Protein AF-0000000080746562 (afdb_homodimer)

Organism: Fusarium oxysporum (strain Fo5176) (NCBI:txid660025)

InterPro domains:
  IPR000210 BTB/POZ domain [PF00651] (2-78)
  IPR000210 BTB/POZ domain [PS50097] (8-74)
  IPR000210 BTB/POZ domain [SM00225] (8-92)
  IPR011333 SKP1/BTB/POZ domain superfamily [G3DSA:3.30.710.10] (1-204)
  IPR011333 SKP1/BTB/POZ domain superfamily [SSF54695] (2-77)

Sequence (510 aa):
FLETGEFSDLIIVCGNDRYRVHRLILGGRSNFFKVACNGNFKESDGEINLPDDDPAAVRKMIGYLYNIDYNPTTKQMPDYEDDVEAELSDTEYDAETRYRMRLFGAEFIERRRIKQLKELEWGGWQVGEPPLSPQLSLHAKVYALGEKYRIEGLKKAAKGKFESEIQSGNVGIDDFAEAAEEVYTSTVSEDRGLRDVVVKMIEQDILLLDHVVVREVMRATDFALDVLLYMSQEMRSRARFKDSPETVSLGVWGSFLETGEFSDLIIVCGNDRYRVHRLILGGRSNFFKVACNGNFKESDGEINLPDDDPAAVRKMIGYLYNIDYNPTTKQMPDYEDDVEAELSDTEYDAETRYRMRLFGAEFIERRRIKQLKELEWGGWQVGEPPLSPQLSLHAKVYALGEKYRIEGLKKAAKGKFESEIQSGNVGIDDFAEAAEEVYTSTVSEDRGLRDVVVKMIEQDILLLDHVVVREVMRATDFALDVLLYMSQEMRSRARFKDSPETVSLGVWGS

Nearest PDB structures (foldseek):
  3htm-assembly2_D  TM=6.700E-01  e=3.638E-04  Homo sapiens
  2vkp-assembly1_B-2  TM=7.379E-01  e=5.244E-03  Homo sapiens
  6y17-assembly1_B  TM=8.811E-01  e=2.511E-02  Homo sapiens
  6c3l-assembly2_B  TM=8.701E-01  e=2.369E-02  Homo sapiens
  3htm-assembly2_D  TM=6.700E-01  e=1.182E-04  Homo sapiens

pLDDT: mean 77.16, std 20.1, range [24.97, 98.69]

Solvent-accessible surface area (backbone atoms only — not comparable to full-atom values): 27007 Å² total; per-residue (Å²): 115,89,56,37,34,84,71,36,67,29,32,42,34,23,45,32,41,31,35,38,34,44,55,70,50,44,30,73,62,16,63,49,45,31,48,52,52,58,64,36,59,73,76,60,92,42,65,48,77,38,78,89,43,51,42,71,29,49,50,50,50,52,38,36,60,70,73,34,58,82,73,49,76,55,63,15,64,25,74,40,62,44,79,41,76,63,42,65,43,91,55,72,49,55,71,68,56,42,52,55,38,38,74,29,50,42,45,63,64,85,49,19,38,39,56,39,36,34,40,31,38,47,42,63,44,43,39,58,80,72,73,90,60,86,52,50,42,48,24,40,48,29,23,30,47,12,60,74,41,55,20,65,67,50,24,52,49,23,47,51,51,32,54,52,49,63,68,64,68,78,59,48,70,68,51,46,31,51,20,51,42,43,44,67,68,57,45,62,90,82,60,52,78,59,51,51,55,55,38,49,45,40,70,77,39,51,61,53,71,74,36,65,66,42,46,50,40,28,62,74,39,60,54,25,44,53,35,36,52,62,74,40,43,65,60,35,53,52,53,51,48,66,69,34,64,70,54,58,53,56,64,62,61,76,102,117,89,56,37,35,86,72,37,67,28,30,40,33,24,44,34,40,30,36,39,34,42,54,69,49,43,29,74,62,15,64,50,44,30,48,54,53,57,64,37,58,72,75,67,91,42,65,47,78,39,78,89,41,50,45,71,30,50,50,51,50,54,39,36,59,70,73,34,60,83,72,47,71,54,62,15,63,24,74,42,60,44,81,42,76,65,40,65,42,92,55,71,50,54,72,67,55,42,52,56,38,38,75,32,52,43,46,62,64,83,49,19,36,39,56,37,36,34,42,31,38,50,44,56,50,40,43,52,80,69,74,88,60,87,53,49,41,50,25,40,47,29,23,28,47,13,60,74,41,57,20,64,67,50,25,50,49,23,48,52,52,34,53,52,48,62,67,65,68,76,60,49,69,67,53,48,30,52,21,50,43,44,46,66,68,57,45,62,89,83,60,52,78,61,50,51,53,56,39,50,47,40,69,76,40,52,60,54,70,74,36,66,65,40,44,52,40,27,61,75,39,60,55,24,46,53,36,38,53,63,72,40,44,66,61,35,52,52,53,52,49,67,70,34,65,71,55,58,51,56,64,60,62,76,104

Secondary structure (DSSP, 8-state):
-TTSGGG--EEEEETTEEEEE-HHHHHHH-HHHHHHHHHTTTSS-SEEE-TTS-HHHHHHHHHHHTT--SS-SS-------EE---PEEEEE--HHHHHHHHHTT--EETTEEE---EEEESSS-------SS--HHHHHHHHHHHHHTT-HHHHHHHHHHHHHHHHTT---HHHHHHHHHHHHHHS-TT--HHHHHHHHHHHHTGGGGG-HHHHHHHHHSTHHHHHHHHHTHHHHHHHHHHHSHHHHHHHHHT-/-TTSGGG--EEEEETTEEEEE-HHHHHHH-HHHHHHHHHTTTSS-SEEE-TTS-HHHHHHHHHHHTT--SS-SS-------EE---PEEEEE--HHHHHHHHHTT--EETTEEE---EEEESSS-------SS--HHHHHHHHHHHHHTT-HHHHHHHHHHHHHHHHTT---HHHHHHHHHHHHHHS-TT--TTHHHHHHHHHHTGGGGG-HHHHHHHHHSTHHHHHHHHHTHHHHHHHHHHHSHHHHHHHHHT-

Radius of gyration: 31.61 Å; Cα contacts (8 Å, |Δi|>4): 784; chains: 2; bounding box: 80×92×68 Å

Foldseek 3Di:
DQQWLPPFQAWEDFAQEIERHHLVLPVVQFVLSVCVVVVCVPDDDRYHYDHQAAPLLVVLVRCVSVVQQSPNQFFAQPQPFPQDPFDWDPDFDDPVRVVSSVVRVWDDDHRTTRDYGGYRTSHGRGNDHPPPADCLQSLLRNLLVCVVRVRVVSVVSSLVVNLVRLVVVPADLLNLLNNQLSNFPRDDPPDCSVLVSSLVSCVVPVCSCVDPSNVVSVVVGVSVVVNVCVVCVVVVVVVVVVPDVVVVVVVVPVD/DQQWLPPFQAWEDEAQEIERHHLVLPLVQFVLSVCVCVVCVVDDDRYHYDHQAAPLLVVLVRCVSVVQQSCNQFFAQPQPFPQDPFDWDPDFDDPVRVVSSVVRVWDDDHRTTRDYGGYRTSHGRGNDHPPPADCLQSLLRNLLVCVVRVRVVSVVSSLVVNLVRLVVVPADLLNLLNNQLSNFPRDDPPDCSVLVSSLVSCVVPVCSCVDPSNVVSVVVGVSVVVNVCVVCVVVVVVVVVVPDVVVVVVVVPVD

Structure (mmCIF, N/CA/C/O backbone):
data_AF-0000000080746562-model_v1
#
loop_
_entity.id
_entity.type
_entity.pdbx_description
1 polymer 'BTB domain-containing protein'
#
loop_
_atom_site.group_PDB
_atom_site.id
_atom_site.type_symbol
_atom_site.label_atom_id
_atom_site.label_alt_id
_atom_site.label_comp_id
_atom_site.label_asym_id
_atom_site.label_entity_id
_atom_site.label_seq_id
_atom_site.pdbx_PDB_ins_code
_atom_site.Cartn_x
_atom_site.Cartn_y
_atom_site.Cartn_z
_atom_site.occupancy
_atom_site.B_iso_or_equiv
_atom_site.auth_seq_id
_atom_site.auth_comp_id
_atom_site.auth_asym_id
_atom_site.auth_atom_id
_atom_site.pdbx_PDB_model_num
ATOM 1 N N . PHE A 1 1 ? -7.219 46.594 17.5 1 38.41 1 PHE A N 1
ATOM 2 C CA . PHE A 1 1 ? -8.5 46.656 16.812 1 38.41 1 PHE A CA 1
ATOM 3 C C . PHE A 1 1 ? -8.828 45.344 16.125 1 38.41 1 PHE A C 1
ATOM 5 O O . PHE A 1 1 ? -9.953 44.844 16.25 1 38.41 1 PHE A O 1
ATOM 12 N N . LEU A 1 2 ? -7.906 44.812 15.391 1 47.94 2 LEU A N 1
ATOM 13 C CA . LEU A 1 2 ? -8.078 43.625 14.539 1 47.94 2 LEU A CA 1
ATOM 14 C C . LEU A 1 2 ? -8.117 42.344 15.367 1 47.94 2 LEU A C 1
ATOM 16 O O . LEU A 1 2 ? -8.406 41.281 14.844 1 47.94 2 LEU A O 1
ATOM 20 N N . GLU A 1 3 ? -7.82 42.719 16.594 1 48.66 3 GLU A N 1
ATOM 21 C CA . GLU A 1 3 ? -7.68 41.531 17.438 1 48.66 3 GLU A CA 1
ATOM 22 C C . GLU A 1 3 ? -9.008 41.156 18.078 1 48.66 3 GLU A C 1
ATOM 24 O O . GLU A 1 3 ? -9.125 40.094 18.719 1 48.66 3 GLU A O 1
ATOM 29 N N . THR A 1 4 ? -9.953 42.125 18 1 48.34 4 THR A N 1
ATOM 30 C CA . THR A 1 4 ? -11.266 41.875 18.578 1 48.34 4 THR A CA 1
ATOM 31 C C . THR A 1 4 ? -12.281 41.531 17.5 1 48.34 4 THR A C 1
ATOM 33 O O . THR A 1 4 ? -12.117 41.938 16.344 1 48.34 4 THR A O 1
ATOM 36 N N . GLY A 1 5 ? -13.18 40.469 17.719 1 53.12 5 GLY A N 1
ATOM 37 C CA . GLY A 1 5 ? -14.273 40.062 16.844 1 53.12 5 GLY A CA 1
ATOM 38 C C . GLY A 1 5 ? -15.234 41.219 16.562 1 53.12 5 GLY A C 1
ATOM 39 O O . GLY A 1 5 ? -16.188 41.062 15.781 1 53.12 5 GLY A O 1
ATOM 40 N N . GLU A 1 6 ? -15.102 42.344 17.172 1 51.59 6 GLU A N 1
ATOM 41 C CA . GLU A 1 6 ? -16.078 43.438 17.109 1 51.59 6 GLU A CA 1
ATOM 42 C C . GLU A 1 6 ? -16.281 43.906 15.664 1 51.59 6 GLU A C 1
ATOM 44 O O . GLU A 1 6 ? -17.406 44.281 15.289 1 51.59 6 GLU A O 1
ATOM 49 N N . PHE A 1 7 ? -15.289 43.781 14.922 1 56.47 7 PHE A N 1
ATOM 50 C CA . PHE A 1 7 ? -15.445 44.219 13.539 1 56.47 7 PHE A CA 1
ATOM 51 C C . PHE A 1 7 ? -15.273 43.031 12.578 1 56.47 7 PHE A C 1
ATOM 53 O O . PHE A 1 7 ? -14.844 43.219 11.438 1 56.47 7 PHE A O 1
ATOM 60 N N . SER A 1 8 ? -15.711 41.875 13.141 1 64.69 8 SER A N 1
ATOM 61 C CA . SER A 1 8 ? -15.641 40.688 12.305 1 64.69 8 SER A CA 1
ATOM 62 C C . SER A 1 8 ? -16.672 40.75 11.18 1 64.69 8 SER A C 1
ATOM 64 O O . SER A 1 8 ? -17.75 41.312 11.344 1 64.69 8 SER A O 1
ATOM 66 N N . ASP A 1 9 ? -16.328 40.406 9.992 1 76.06 9 ASP A N 1
ATOM 67 C CA . ASP A 1 9 ? -17.203 40.438 8.828 1 76.06 9 ASP A CA 1
ATOM 68 C C . ASP A 1 9 ? -17.312 39.062 8.164 1 76.06 9 ASP A C 1
ATOM 70 O O . ASP A 1 9 ? -17.922 38.938 7.105 1 76.06 9 ASP A O 1
ATOM 74 N N . LEU A 1 10 ? -16.703 38.125 8.852 1 80.75 10 LEU A N 1
ATOM 75 C CA . LEU A 1 10 ? -16.719 36.781 8.281 1 80.75 10 LEU A CA 1
ATOM 76 C C . LEU A 1 10 ? -16.781 35.75 9.375 1 80.75 10 LEU A C 1
ATOM 78 O O . LEU A 1 10 ? -16.203 35.906 10.453 1 80.75 10 LEU A O 1
ATOM 82 N N . ILE A 1 11 ? -17.5 34.656 9.125 1 82.12 11 ILE A N 1
ATOM 83 C CA . ILE A 1 11 ? -17.578 33.562 10.062 1 82.12 11 ILE A CA 1
ATOM 84 C C . ILE A 1 11 ? -17.016 32.281 9.414 1 82.12 11 ILE A C 1
ATOM 86 O O . ILE A 1 11 ? -17.391 31.938 8.289 1 82.12 11 ILE A O 1
ATOM 90 N N . ILE A 1 12 ? -16.094 31.672 10.055 1 85.19 12 ILE A N 1
ATOM 91 C CA . ILE A 1 12 ? -15.617 30.359 9.641 1 85.19 12 ILE A CA 1
ATOM 92 C C . ILE A 1 12 ? -16.25 29.266 10.5 1 85.19 12 ILE A C 1
ATOM 94 O O . ILE A 1 12 ? -16.25 29.375 11.734 1 85.19 12 ILE A O 1
ATOM 98 N N . VAL A 1 13 ? -16.812 28.312 9.805 1 83.44 13 VAL A N 1
ATOM 99 C CA . VAL A 1 13 ? -17.469 27.219 10.523 1 83.44 13 VAL A CA 1
ATOM 100 C C . VAL A 1 13 ? -16.719 25.906 10.258 1 83.44 13 VAL A C 1
ATOM 102 O O . VAL A 1 13 ? -16.406 25.578 9.109 1 83.44 13 VAL A O 1
ATOM 105 N N . CYS A 1 14 ? -16.375 25.25 11.297 1 84.56 14 CYS A N 1
ATOM 106 C CA . CYS A 1 14 ? -15.797 23.922 11.211 1 84.56 14 CYS A CA 1
ATOM 107 C C . CYS A 1 14 ? -16.328 23.031 12.328 1 84.56 14 CYS A C 1
ATOM 109 O O . CYS A 1 14 ? -16.062 23.281 13.508 1 84.56 14 CYS A O 1
ATOM 111 N N . GLY A 1 15 ? -16.984 22.016 11.93 1 78.12 15 GLY A N 1
ATOM 112 C CA . GLY A 1 15 ? -17.656 21.234 12.953 1 78.12 15 GLY A CA 1
ATOM 113 C C . GLY A 1 15 ? -18.656 22.047 13.766 1 78.12 15 GLY A C 1
ATOM 114 O O . GLY A 1 15 ? -19.531 22.703 13.211 1 78.12 15 GLY A O 1
ATOM 115 N N . ASN A 1 16 ? -18.391 22.031 15.047 1 73.69 16 ASN A N 1
ATOM 116 C CA . ASN A 1 16 ? -19.281 22.766 15.945 1 73.69 16 ASN A CA 1
ATOM 117 C C . ASN A 1 16 ? -18.688 24.125 16.344 1 73.69 16 ASN A C 1
ATOM 119 O O . ASN A 1 16 ? -19.234 24.828 17.188 1 73.69 16 ASN A O 1
ATOM 123 N N . ASP A 1 17 ? -17.609 24.422 15.672 1 77.06 17 ASP A N 1
ATOM 124 C CA . ASP A 1 17 ? -16.922 25.656 16.016 1 77.06 17 ASP A CA 1
ATOM 125 C C . ASP A 1 17 ? -17.219 26.75 15.008 1 77.06 17 ASP A C 1
ATOM 127 O O . ASP A 1 17 ? -17.234 26.516 13.797 1 77.06 17 ASP A O 1
ATOM 131 N N . ARG A 1 18 ? -17.516 27.891 15.539 1 79.81 18 ARG A N 1
ATOM 132 C CA . ARG A 1 18 ? -17.734 29.094 14.727 1 79.81 18 ARG A CA 1
ATOM 133 C C . ARG A 1 18 ? -16.766 30.203 15.117 1 79.81 18 ARG A C 1
ATOM 135 O O . ARG A 1 18 ? -16.672 30.578 16.297 1 79.81 18 ARG A O 1
ATOM 142 N N . TYR A 1 19 ? -16.062 30.703 14.141 1 81.06 19 TYR A N 1
ATOM 143 C CA . TYR A 1 19 ? -15.07 31.734 14.383 1 81.06 19 TYR A CA 1
ATOM 144 C C . TYR A 1 19 ? -15.445 33.031 13.68 1 81.06 19 TYR A C 1
ATOM 146 O O . TYR A 1 19 ? -15.594 33.062 12.453 1 81.06 19 TYR A O 1
ATOM 154 N N . ARG A 1 20 ? -15.617 34.062 14.508 1 78.56 20 ARG A N 1
ATOM 155 C CA . ARG A 1 20 ? -15.742 35.406 13.922 1 78.56 20 ARG A CA 1
ATOM 156 C C . ARG A 1 20 ? -14.375 35.969 13.555 1 78.56 20 ARG A C 1
ATOM 158 O O . ARG A 1 20 ? -13.539 36.188 14.422 1 78.56 20 ARG A O 1
ATOM 165 N N . VAL A 1 21 ? -14.211 36.125 12.211 1 81.5 21 VAL A N 1
ATOM 166 C CA . VAL A 1 21 ? -12.883 36.531 11.75 1 81.5 21 VAL A CA 1
ATOM 167 C C . VAL A 1 21 ? -13 37.75 10.828 1 81.5 21 VAL A C 1
ATOM 169 O O . VAL A 1 21 ? -14.109 38.125 10.445 1 81.5 21 VAL A O 1
ATOM 172 N N . HIS A 1 22 ? -11.867 38.344 10.641 1 78.06 22 HIS A N 1
ATOM 173 C CA . HIS A 1 22 ? -11.82 39.5 9.75 1 78.06 22 HIS A CA 1
ATOM 174 C C . HIS A 1 22 ? -11.312 39.125 8.367 1 78.06 22 HIS A C 1
ATOM 176 O O . HIS A 1 22 ? -10.219 38.562 8.234 1 78.06 22 HIS A O 1
ATOM 182 N N . ARG A 1 23 ? -12.031 39.438 7.352 1 79.25 23 ARG A N 1
ATOM 183 C CA . ARG A 1 23 ? -11.68 39.156 5.965 1 79.25 23 ARG A CA 1
ATOM 184 C C . ARG A 1 23 ? -10.312 39.75 5.617 1 79.25 23 ARG A C 1
ATOM 186 O O . ARG A 1 23 ? -9.523 39.094 4.906 1 79.25 23 ARG A O 1
ATOM 193 N N . LEU A 1 24 ? -10.125 40.906 6.113 1 75.69 24 LEU A N 1
ATOM 194 C CA . LEU A 1 24 ? -8.891 41.625 5.785 1 75.69 24 LEU A CA 1
ATOM 195 C C . LEU A 1 24 ? -7.672 40.844 6.301 1 75.69 24 LEU A C 1
ATOM 197 O O . LEU A 1 24 ? -6.641 40.781 5.629 1 75.69 24 LEU A O 1
ATOM 201 N N . ILE A 1 25 ? -7.82 40.25 7.449 1 78.5 25 ILE A N 1
ATOM 202 C CA . ILE A 1 25 ? -6.715 39.531 8.055 1 78.5 25 ILE A CA 1
ATOM 203 C C . ILE A 1 25 ? -6.5 38.188 7.312 1 78.5 25 ILE A C 1
ATOM 205 O O . ILE A 1 25 ? -5.375 37.875 6.945 1 78.5 25 ILE A O 1
ATOM 209 N N . LEU A 1 26 ? -7.52 37.5 7.02 1 81.12 26 LEU A N 1
ATOM 210 C CA . LEU A 1 26 ? -7.43 36.188 6.359 1 81.12 26 LEU A CA 1
ATOM 211 C C . LEU A 1 26 ? -6.949 36.344 4.922 1 81.12 26 LEU A C 1
ATOM 213 O O . LEU A 1 26 ? -6.051 35.625 4.48 1 81.12 26 LEU A O 1
ATOM 217 N N . GLY A 1 27 ? -7.555 37.312 4.223 1 80.38 27 GLY A N 1
ATOM 218 C CA . GLY A 1 27 ? -7.223 37.531 2.826 1 80.38 27 GLY A CA 1
ATOM 219 C C . GLY A 1 27 ? -5.812 38.062 2.621 1 80.38 27 GLY A C 1
ATOM 220 O O . GLY A 1 27 ? -5.207 37.812 1.571 1 80.38 27 GLY A O 1
ATOM 221 N N . GLY A 1 28 ? -5.336 38.781 3.604 1 79.5 28 GLY A N 1
ATOM 222 C CA . GLY A 1 28 ? -3.986 39.312 3.527 1 79.5 28 GLY A CA 1
ATOM 223 C C . GLY A 1 28 ? -2.916 38.25 3.709 1 79.5 28 GLY A C 1
ATOM 224 O O . GLY A 1 28 ? -1.776 38.406 3.275 1 79.5 28 GLY A O 1
ATOM 225 N N . ARG A 1 29 ? -3.328 37.062 4.328 1 82.62 29 ARG A N 1
ATOM 226 C CA . ARG A 1 29 ? -2.318 36.094 4.695 1 82.62 29 ARG A CA 1
ATOM 227 C C . ARG A 1 29 ? -2.561 34.75 3.98 1 82.62 29 ARG A C 1
ATOM 229 O O . ARG A 1 29 ? -1.785 33.812 4.137 1 82.62 29 ARG A O 1
ATOM 236 N N . SER A 1 30 ? -3.572 34.656 3.184 1 84.69 30 SER A N 1
ATOM 237 C CA . SER A 1 30 ? -3.898 33.469 2.418 1 84.69 30 SER A CA 1
ATOM 238 C C . SER A 1 30 ? -4.605 33.812 1.114 1 84.69 30 SER A C 1
ATOM 240 O O . SER A 1 30 ? -5.652 34.469 1.126 1 84.69 30 SER A O 1
ATOM 242 N N . ASN A 1 31 ? -4.039 33.406 0.041 1 79.31 31 ASN A N 1
ATOM 243 C CA . ASN A 1 31 ? -4.664 33.656 -1.255 1 79.31 31 ASN A CA 1
ATOM 244 C C . ASN A 1 31 ? -6.016 32.969 -1.367 1 79.31 31 ASN A C 1
ATOM 246 O O . ASN A 1 31 ? -6.934 33.469 -2.01 1 79.31 31 ASN A O 1
ATOM 250 N N . PHE A 1 32 ? -6.066 31.859 -0.801 1 82 32 PHE A N 1
ATOM 251 C CA . PHE A 1 32 ? -7.34 31.156 -0.788 1 82 32 PHE A CA 1
ATOM 252 C C . PHE A 1 32 ? -8.43 32 -0.142 1 82 32 PHE A C 1
ATOM 254 O O . PHE A 1 32 ? -9.5 32.188 -0.722 1 82 32 PHE A O 1
ATOM 261 N N . PHE A 1 33 ? -8.148 32.5 0.983 1 82 33 PHE A N 1
ATOM 262 C CA . PHE A 1 33 ? -9.148 33.281 1.707 1 82 33 PHE A CA 1
ATOM 263 C C . PHE A 1 33 ? -9.375 34.625 1.043 1 82 33 PHE A C 1
ATOM 265 O O . PHE A 1 33 ? -10.477 35.188 1.092 1 82 33 PHE A O 1
ATOM 272 N N . LYS A 1 34 ? -8.352 35.031 0.414 1 80.12 34 LYS A N 1
A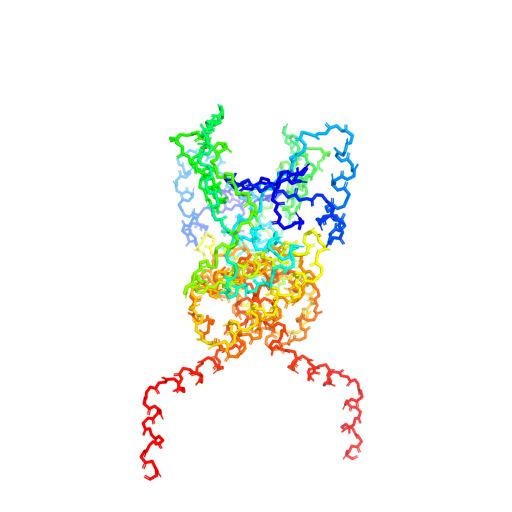TOM 273 C CA . LYS A 1 34 ? -8.508 36.25 -0.368 1 80.12 34 LYS A CA 1
ATOM 274 C C . LYS A 1 34 ? -9.555 36.062 -1.462 1 80.12 34 LYS A C 1
ATOM 276 O O . LYS A 1 34 ? -10.461 36.906 -1.604 1 80.12 34 LYS A O 1
ATOM 281 N N . VAL A 1 35 ? -9.453 35 -2.166 1 79.44 35 VAL A N 1
ATOM 282 C CA . VAL A 1 35 ? -10.359 34.719 -3.271 1 79.44 35 VAL A CA 1
ATOM 283 C C . VAL A 1 35 ? -11.75 34.375 -2.73 1 79.44 35 VAL A C 1
ATOM 285 O O . VAL A 1 35 ? -12.758 34.844 -3.26 1 79.44 35 VAL A O 1
ATOM 288 N N . ALA A 1 36 ? -11.711 33.594 -1.676 1 77.19 36 ALA A N 1
ATOM 289 C CA . ALA A 1 36 ? -12.977 33.188 -1.083 1 77.19 36 ALA A CA 1
ATOM 290 C C . ALA A 1 36 ? -13.766 34.375 -0.572 1 77.19 36 ALA A C 1
ATOM 292 O O . ALA A 1 36 ? -14.992 34.406 -0.689 1 77.19 36 ALA A O 1
ATOM 293 N N . CYS A 1 37 ? -13.094 35.344 -0.086 1 73.25 37 CYS A N 1
ATOM 294 C CA . CYS A 1 37 ? -13.727 36.531 0.491 1 73.25 37 CYS A CA 1
ATOM 295 C C . CYS A 1 37 ? -14.141 37.531 -0.597 1 73.25 37 CYS A C 1
ATOM 297 O O . CYS A 1 37 ? -15.125 38.25 -0.449 1 73.25 37 CYS A O 1
ATOM 299 N N . ASN A 1 38 ? -13.328 37.531 -1.636 1 70.25 38 ASN A N 1
ATOM 300 C CA . ASN A 1 38 ? -13.664 38.406 -2.736 1 70.25 38 ASN A CA 1
ATOM 301 C C . ASN A 1 38 ? -14.789 37.844 -3.592 1 70.25 38 ASN A C 1
ATOM 303 O O . ASN A 1 38 ? -15.609 38.594 -4.117 1 70.25 38 ASN A O 1
ATOM 307 N N . GLY A 1 39 ? -14.703 36.562 -3.971 1 61.09 39 GLY A N 1
ATOM 308 C CA . GLY A 1 39 ? -15.766 35.938 -4.754 1 61.09 39 GLY A CA 1
ATOM 309 C C . GLY A 1 39 ? -17.078 35.844 -4.012 1 61.09 39 GLY A C 1
ATOM 310 O O . GLY A 1 39 ? -18.156 35.875 -4.625 1 61.09 39 GLY A O 1
ATOM 311 N N . ASN A 1 40 ? -16.984 35.438 -2.848 1 51.81 40 ASN A N 1
ATOM 312 C CA . ASN A 1 40 ? -18.203 35.344 -2.043 1 51.81 40 ASN A CA 1
ATOM 313 C C . ASN A 1 40 ? -18.766 36.719 -1.683 1 51.81 40 ASN A C 1
ATOM 315 O O . ASN A 1 40 ? -19.766 36.812 -0.988 1 51.81 40 ASN A O 1
ATOM 319 N N . PHE A 1 41 ? -18 37.781 -1.874 1 49.72 41 PHE A N 1
ATOM 320 C CA . PHE A 1 41 ? -18.625 39.062 -1.607 1 49.72 41 PHE A CA 1
ATOM 321 C C . PHE A 1 41 ? -19.953 39.188 -2.355 1 49.72 41 PHE A C 1
ATOM 323 O O . PHE A 1 41 ? -20.781 40.062 -2.031 1 49.72 41 PHE A O 1
ATOM 330 N N . LYS A 1 42 ? -19.953 38.719 -3.568 1 45.41 42 LYS A N 1
ATOM 331 C CA . LYS A 1 42 ? -21.234 39 -4.203 1 45.41 42 LYS A CA 1
ATOM 332 C C . LYS A 1 42 ? -22.391 38.375 -3.428 1 45.41 42 LYS A C 1
ATOM 334 O O . LYS A 1 42 ? -23.453 38.969 -3.297 1 45.41 42 LYS A O 1
ATOM 339 N N . GLU A 1 43 ? -22.531 37.094 -3.469 1 42.88 43 GLU A N 1
ATOM 340 C CA . GLU A 1 43 ? -23.766 36.531 -2.936 1 42.88 43 GLU A CA 1
ATOM 341 C C . GLU A 1 43 ? -23.641 36.25 -1.438 1 42.88 43 GLU A C 1
ATOM 343 O O . GLU A 1 43 ? -24.641 36.281 -0.716 1 42.88 43 GLU A O 1
ATOM 348 N N . SER A 1 44 ? -22.797 35.25 -0.95 1 46.91 44 SER A N 1
ATOM 349 C CA . SER A 1 44 ? -23.156 34.406 0.175 1 46.91 44 SER A CA 1
ATOM 350 C C . SER A 1 44 ? -22.828 35.062 1.506 1 46.91 44 SER A C 1
ATOM 352 O O . SER A 1 44 ? -22.062 36.031 1.551 1 46.91 44 SER A O 1
ATOM 354 N N . ASP A 1 45 ? -23.609 34.625 2.729 1 58.34 45 ASP A N 1
ATOM 355 C CA . ASP A 1 45 ? -24.078 34.906 4.09 1 58.34 45 ASP A CA 1
ATOM 356 C C . ASP A 1 45 ? -22.891 35.125 5.031 1 58.34 45 ASP A C 1
ATOM 358 O O . ASP A 1 45 ? -23.078 35.281 6.242 1 58.34 45 ASP A O 1
ATOM 362 N N . GLY A 1 46 ? -21.625 35.5 4.465 1 74.44 46 GLY A N 1
ATOM 363 C CA . GLY A 1 46 ? -20.562 35.812 5.398 1 74.44 46 GLY A CA 1
ATOM 364 C C . GLY A 1 46 ? -20.031 34.625 6.168 1 74.44 46 GLY A C 1
ATOM 365 O O . GLY A 1 46 ? -19.625 34.75 7.324 1 74.44 46 GLY A O 1
ATOM 366 N N . GLU A 1 47 ? -20.281 33.469 5.578 1 80.25 47 GLU A N 1
ATOM 367 C CA . GLU A 1 47 ? -19.859 32.25 6.297 1 80.25 47 GLU A CA 1
ATOM 368 C C . GLU A 1 47 ? -19.031 31.344 5.398 1 80.25 47 GLU A C 1
ATOM 370 O O . GLU A 1 47 ? -19.391 31.109 4.242 1 80.25 47 GLU A O 1
ATOM 375 N N . ILE A 1 48 ? -17.875 30.922 5.801 1 83.62 48 ILE A N 1
ATOM 376 C CA . ILE A 1 48 ? -17.062 29.906 5.148 1 83.62 48 ILE A CA 1
ATOM 377 C C . ILE A 1 48 ? -17.156 28.594 5.938 1 83.62 48 ILE A C 1
ATOM 379 O O . ILE A 1 48 ? -16.812 28.562 7.125 1 83.62 48 ILE A O 1
ATOM 383 N N . ASN A 1 49 ? -17.641 27.578 5.262 1 83.5 49 ASN A N 1
ATOM 384 C CA . ASN A 1 49 ? -17.734 26.266 5.879 1 83.5 49 ASN A CA 1
ATOM 385 C C . ASN A 1 49 ? -16.562 25.359 5.484 1 83.5 49 ASN A C 1
ATOM 387 O O . ASN A 1 49 ? -16.25 25.234 4.301 1 83.5 49 ASN A O 1
ATOM 391 N N . LEU A 1 50 ? -15.898 24.797 6.508 1 87.25 50 LEU A N 1
ATOM 392 C CA . LEU A 1 50 ? -14.805 23.859 6.312 1 87.25 50 LEU A CA 1
ATOM 393 C C . LEU A 1 50 ? -15.156 22.484 6.891 1 87.25 50 LEU A C 1
ATOM 395 O O . LEU A 1 50 ? -14.508 22.016 7.824 1 87.25 50 LEU A O 1
ATOM 399 N N . PRO A 1 51 ? -16.047 21.797 6.25 1 84.88 51 PRO A N 1
ATOM 400 C CA . PRO A 1 51 ? -16.625 20.578 6.844 1 84.88 51 PRO A CA 1
ATOM 401 C C . PRO A 1 51 ? -15.633 19.422 6.875 1 84.88 51 PRO A C 1
ATOM 403 O O . PRO A 1 51 ? -15.734 18.531 7.727 1 84.88 51 PRO A O 1
ATOM 406 N N . ASP A 1 52 ? -14.617 19.406 6.055 1 86.69 52 ASP A N 1
ATOM 407 C CA . ASP A 1 52 ? -13.727 18.25 5.934 1 86.69 52 ASP A CA 1
ATOM 408 C C . ASP A 1 52 ? -12.445 18.453 6.742 1 86.69 52 ASP A C 1
ATOM 410 O O . ASP A 1 52 ? -11.586 17.578 6.785 1 86.69 52 ASP A O 1
ATOM 414 N N . ASP A 1 53 ? -12.391 19.641 7.352 1 89.88 53 ASP A N 1
ATOM 415 C CA . ASP A 1 53 ? -11.156 19.953 8.062 1 89.88 53 ASP A CA 1
ATOM 416 C C . ASP A 1 53 ? -11.289 19.656 9.555 1 89.88 53 ASP A C 1
ATOM 418 O O . ASP A 1 53 ? -12.398 19.609 10.086 1 89.88 53 ASP A O 1
ATOM 422 N N . ASP A 1 54 ? -10.148 19.344 10.164 1 88.69 54 ASP A N 1
ATOM 423 C CA . ASP A 1 54 ? -10.102 19.094 11.602 1 88.69 54 ASP A CA 1
ATOM 424 C C . ASP A 1 54 ? -10.266 20.375 12.398 1 88.69 54 ASP A C 1
ATOM 426 O O . ASP A 1 54 ? -9.523 21.344 12.188 1 88.69 54 ASP A O 1
ATOM 430 N N . PRO A 1 55 ? -11.203 20.406 13.328 1 85.81 55 PRO A N 1
ATOM 431 C CA . PRO A 1 55 ? -11.492 21.641 14.047 1 85.81 55 PRO A CA 1
ATOM 432 C C . PRO A 1 55 ? -10.297 22.156 14.836 1 85.81 55 PRO A C 1
ATOM 434 O O . PRO A 1 55 ? -10.047 23.375 14.875 1 85.81 55 PRO A O 1
ATOM 437 N N . ALA A 1 56 ? -9.555 21.219 15.508 1 85.81 56 ALA A N 1
ATOM 438 C CA . ALA A 1 56 ? -8.383 21.641 16.281 1 85.81 56 ALA A CA 1
ATOM 439 C C . ALA A 1 56 ? -7.316 22.234 15.367 1 85.81 56 ALA A C 1
ATOM 441 O O . ALA A 1 56 ? -6.676 23.234 15.719 1 85.81 56 ALA A O 1
ATOM 442 N N . ALA A 1 57 ? -7.156 21.688 14.211 1 91.75 57 ALA A N 1
ATOM 443 C CA . ALA A 1 57 ? -6.191 22.203 13.242 1 91.75 57 ALA A CA 1
ATOM 444 C C . ALA A 1 57 ? -6.621 23.562 12.711 1 91.75 57 ALA A C 1
ATOM 446 O O . ALA A 1 57 ? -5.797 24.469 12.562 1 91.75 57 ALA A O 1
ATOM 447 N N . VAL A 1 58 ? -7.895 23.719 12.477 1 89.88 58 VAL A N 1
ATOM 448 C CA . VAL A 1 58 ? -8.43 24.984 11.961 1 89.88 58 VAL A CA 1
ATOM 449 C C . VAL A 1 58 ? -8.234 26.094 13.008 1 89.88 58 VAL A C 1
ATOM 451 O O . VAL A 1 58 ? -7.883 27.219 12.664 1 89.88 58 VAL A O 1
ATOM 454 N N . ARG A 1 59 ? -8.445 25.672 14.203 1 85.25 59 ARG A N 1
ATOM 455 C CA . ARG A 1 59 ? -8.227 26.625 15.281 1 85.25 59 ARG A CA 1
ATOM 456 C C . ARG A 1 59 ? -6.785 27.125 15.289 1 85.25 59 ARG A C 1
ATOM 458 O O . ARG A 1 59 ? -6.539 28.312 15.43 1 85.25 59 ARG A O 1
ATOM 465 N N . LYS A 1 60 ? -5.867 26.219 15.133 1 87.25 60 LYS A N 1
ATOM 466 C CA . LYS A 1 60 ? -4.453 26.594 15.086 1 87.25 60 LYS A CA 1
ATOM 467 C C . LYS A 1 60 ? -4.152 27.453 13.867 1 87.25 60 LYS A C 1
ATOM 469 O O . LYS A 1 60 ? -3.352 28.391 13.945 1 87.25 60 LYS A O 1
ATOM 474 N N . MET A 1 61 ? -4.766 27.156 12.766 1 90.88 61 MET A N 1
ATOM 475 C CA . MET A 1 61 ? -4.578 27.922 11.539 1 90.88 61 MET A CA 1
ATOM 476 C C . MET A 1 61 ? -5.07 29.359 11.727 1 90.88 61 MET A C 1
ATOM 478 O O . MET A 1 61 ? -4.359 30.312 11.391 1 90.88 61 MET A O 1
ATOM 482 N N . ILE A 1 62 ? -6.242 29.516 12.281 1 85.56 62 ILE A N 1
ATOM 483 C CA . ILE A 1 62 ? -6.809 30.844 12.5 1 85.56 62 ILE A CA 1
ATOM 484 C C . ILE A 1 62 ? -5.926 31.625 13.469 1 85.56 62 ILE A C 1
ATOM 486 O O . ILE A 1 62 ? -5.641 32.812 13.242 1 85.56 62 ILE A O 1
ATOM 490 N N . GLY A 1 63 ? -5.512 30.938 14.508 1 83.44 63 GLY A N 1
ATOM 491 C CA . GLY A 1 63 ? -4.582 31.562 15.43 1 83.44 63 GLY A CA 1
ATOM 492 C C . GLY A 1 63 ? -3.322 32.062 14.758 1 83.44 63 GLY A C 1
ATOM 493 O O . GLY A 1 63 ? -2.861 33.188 15.039 1 83.44 63 GLY A O 1
ATOM 494 N N . TYR A 1 64 ? -2.785 31.344 13.906 1 85.75 64 TYR A N 1
ATOM 495 C CA . TYR A 1 64 ? -1.586 31.719 13.172 1 85.75 64 TYR A CA 1
ATOM 496 C C . TYR A 1 64 ? -1.85 32.938 12.305 1 85.75 64 TYR A C 1
ATOM 498 O O . TYR A 1 64 ? -1.02 33.844 12.227 1 85.75 64 TYR A O 1
ATOM 506 N N . LEU A 1 65 ? -2.949 32.969 11.617 1 84.31 65 LEU A N 1
ATOM 507 C CA . LEU A 1 65 ? -3.285 34.062 10.711 1 84.31 65 LEU A CA 1
ATOM 508 C C . LEU A 1 65 ? -3.465 35.375 11.469 1 84.31 65 LEU A C 1
ATOM 510 O O . LEU A 1 65 ? -3.23 36.438 10.922 1 84.31 65 LEU A O 1
ATOM 514 N N . TYR A 1 66 ? -3.83 35.219 12.641 1 76.81 66 TYR A N 1
ATOM 515 C CA . TYR A 1 66 ? -3.99 36.406 13.469 1 76.81 66 TYR A CA 1
ATOM 516 C C . TYR A 1 66 ? -2.705 36.719 14.227 1 76.81 66 TYR A C 1
ATOM 518 O O . TYR A 1 66 ? -2.713 37.5 15.18 1 76.81 66 TYR A O 1
ATOM 526 N N . ASN A 1 67 ? -1.488 36.219 13.664 1 67.38 67 ASN A N 1
ATOM 527 C CA . ASN A 1 67 ? -0.153 36.469 14.203 1 67.38 67 ASN A CA 1
ATOM 528 C C . ASN A 1 67 ? -0.012 35.938 15.617 1 67.38 67 ASN A C 1
ATOM 530 O O . ASN A 1 67 ? 0.641 36.531 16.469 1 67.38 67 ASN A O 1
ATOM 534 N N . ILE A 1 68 ? -0.813 34.875 15.859 1 54.69 68 ILE A N 1
ATOM 535 C CA . ILE A 1 68 ? -0.556 34.156 17.094 1 54.69 68 ILE A CA 1
ATOM 536 C C . ILE A 1 68 ? 0.489 33.062 16.844 1 54.69 68 ILE A C 1
ATOM 538 O O . ILE A 1 68 ? 0.474 32.406 15.805 1 54.69 68 ILE A O 1
ATOM 542 N N . ASP A 1 69 ? 1.594 33.125 17.547 1 53.16 69 ASP A N 1
ATOM 543 C CA . ASP A 1 69 ? 2.656 32.156 17.453 1 53.16 69 ASP A CA 1
ATOM 544 C C . ASP A 1 69 ? 2.08 30.734 17.312 1 53.16 69 ASP A C 1
ATOM 546 O O . ASP A 1 69 ? 1.001 30.453 17.844 1 53.16 69 ASP A O 1
ATOM 550 N N . TYR A 1 70 ? 2.434 29.984 16.25 1 54.22 70 TYR A N 1
ATOM 551 C CA . TYR A 1 70 ? 2.035 28.609 16.031 1 54.22 70 TYR A CA 1
ATOM 552 C C . TYR A 1 70 ? 1.932 27.859 17.359 1 54.22 70 TYR A C 1
ATOM 554 O O . TYR A 1 70 ? 1.112 26.938 17.5 1 54.22 70 TYR A O 1
ATOM 562 N N . ASN A 1 71 ? 2.928 27.984 18.266 1 43.03 71 ASN A N 1
ATOM 563 C CA . ASN A 1 71 ? 2.908 27.422 19.625 1 43.03 71 ASN A CA 1
ATOM 564 C C . ASN A 1 71 ? 2.547 28.484 20.656 1 43.03 71 ASN A C 1
ATOM 566 O O . ASN A 1 71 ? 3.42 28.984 21.375 1 43.03 71 ASN A O 1
ATOM 570 N N . PRO A 1 72 ? 1.392 28.906 20.594 1 42.81 72 PRO A N 1
ATOM 571 C CA . PRO A 1 72 ? 1.175 30 21.531 1 42.81 72 PRO A CA 1
ATOM 572 C C . PRO A 1 72 ? 1.29 29.547 22.984 1 42.81 72 PRO A C 1
ATOM 574 O O . PRO A 1 72 ? 0.697 28.547 23.375 1 42.81 72 PRO A O 1
ATOM 577 N N . THR A 1 73 ? 2.541 29.562 23.578 1 39.12 73 THR A N 1
ATOM 578 C CA . THR A 1 73 ? 2.682 29.234 25 1 39.12 73 THR A CA 1
ATOM 579 C C . THR A 1 73 ? 1.578 29.891 25.828 1 39.12 73 THR A C 1
ATOM 581 O O . THR A 1 73 ? 1.257 29.438 26.922 1 39.12 73 THR A O 1
ATOM 584 N N . THR A 1 74 ? 1.309 31.109 25.578 1 35.34 74 THR A N 1
ATOM 585 C CA . THR A 1 74 ? 0.555 31.906 26.531 1 35.34 74 THR A CA 1
ATOM 586 C C . THR A 1 74 ? -0.824 32.25 25.984 1 35.34 74 THR A C 1
ATOM 588 O O . THR A 1 74 ? -1.777 32.438 26.75 1 35.34 74 THR A O 1
ATOM 591 N N . LYS A 1 75 ? -0.883 32.562 24.719 1 40.47 75 LYS A N 1
ATOM 592 C CA . LYS A 1 75 ? -2.078 33.312 24.375 1 40.47 75 LYS A CA 1
ATOM 593 C C . LYS A 1 75 ? -3.203 32.406 23.906 1 40.47 75 LYS A C 1
ATOM 595 O O . LYS A 1 75 ? -2.996 31.562 23.031 1 40.47 75 LYS A O 1
ATOM 600 N N . GLN A 1 76 ? -4.023 31.859 24.859 1 40.84 76 GLN A N 1
ATOM 601 C CA . GLN A 1 76 ? -5.168 31.016 24.5 1 40.84 76 GLN A CA 1
ATOM 602 C C . GLN A 1 76 ? -6.285 31.859 23.891 1 40.84 76 GLN A C 1
ATOM 604 O O . GLN A 1 76 ? -6.406 33.062 24.172 1 40.84 76 GLN A O 1
ATOM 609 N N . MET A 1 77 ? -6.98 31.453 22.891 1 42.88 77 MET A N 1
ATOM 610 C CA . MET A 1 77 ? -8.242 31.984 22.375 1 42.88 77 MET A CA 1
ATOM 611 C C . MET A 1 77 ? -9.297 32.062 23.469 1 42.88 77 MET A C 1
ATOM 613 O O . MET A 1 77 ? -9.531 31.078 24.188 1 42.88 77 MET A O 1
ATOM 617 N N . PRO A 1 78 ? -9.594 33.25 24.016 1 38.03 78 PRO A N 1
ATOM 618 C CA . PRO A 1 78 ? -10.719 33.125 24.953 1 38.03 78 PRO A CA 1
ATOM 619 C C . PRO A 1 78 ? -11.859 32.281 24.406 1 38.03 78 PRO A C 1
ATOM 621 O O . PRO A 1 78 ? -12.172 32.344 23.219 1 38.03 78 PRO A O 1
ATOM 624 N N . ASP A 1 79 ? -12.055 31.094 24.859 1 42.25 79 ASP A N 1
ATOM 625 C CA . ASP A 1 79 ? -13.266 30.312 24.656 1 42.25 79 ASP A CA 1
ATOM 626 C C . ASP A 1 79 ? -14.516 31.156 24.875 1 42.25 79 ASP A C 1
ATOM 628 O O . ASP A 1 79 ? -14.938 31.359 26.016 1 42.25 79 ASP A O 1
ATOM 632 N N . TYR A 1 80 ? -14.625 32.375 24.328 1 40.59 80 TYR A N 1
ATOM 633 C CA . TYR A 1 80 ? -16 32.812 24.562 1 40.59 80 TYR A CA 1
ATOM 634 C C . TYR A 1 80 ? -17 31.781 24.016 1 40.59 80 TYR A C 1
ATOM 636 O O . TYR A 1 80 ? -17.062 31.562 22.812 1 40.59 80 TYR A O 1
ATOM 644 N N . GLU A 1 81 ? -17.125 30.656 24.625 1 43.62 81 GLU A N 1
ATOM 645 C CA . GLU A 1 81 ? -18.203 29.703 24.391 1 43.62 81 GLU A CA 1
ATOM 646 C C . GLU A 1 81 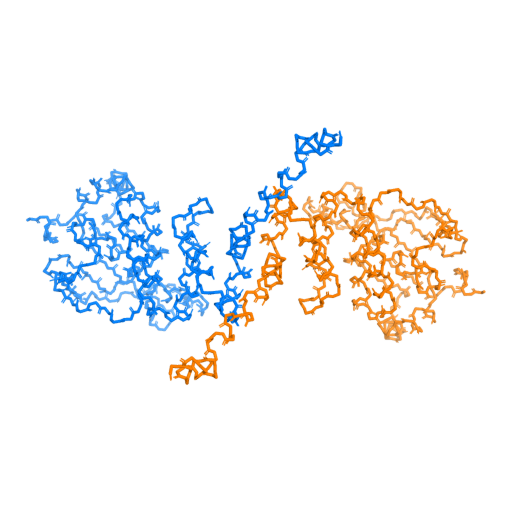? -19.562 30.375 24.453 1 43.62 81 GLU A C 1
ATOM 648 O O . GLU A 1 81 ? -20.047 30.688 25.547 1 43.62 81 GLU A O 1
ATOM 653 N N . ASP A 1 82 ? -19.859 31.344 23.625 1 44.59 82 ASP A N 1
ATOM 654 C CA . ASP A 1 82 ? -21.281 31.625 23.672 1 44.59 82 ASP A CA 1
ATOM 655 C C . ASP A 1 82 ? -22.109 30.391 23.281 1 44.59 82 ASP A C 1
ATOM 657 O O . ASP A 1 82 ? -21.844 29.781 22.234 1 44.59 82 ASP A O 1
ATOM 661 N N . ASP A 1 83 ? -22.625 29.75 24.234 1 44.09 83 ASP A N 1
ATOM 662 C CA . ASP A 1 83 ? -23.625 28.688 24.047 1 44.09 83 ASP A CA 1
ATOM 663 C C . ASP A 1 83 ? -24.609 29.062 22.938 1 44.09 83 ASP A C 1
ATOM 665 O O . ASP A 1 83 ? -25.328 30.047 23.031 1 44.09 83 ASP A O 1
ATOM 669 N N . VAL A 1 84 ? -24.234 29.047 21.766 1 50.97 84 VAL A N 1
ATOM 670 C CA . VAL A 1 84 ? -25.266 29.203 20.75 1 50.97 84 VAL A CA 1
ATOM 671 C C . VAL A 1 84 ? -26.234 28.047 20.812 1 50.97 84 VAL A C 1
ATOM 673 O O . VAL A 1 84 ? -25.859 26.906 21.125 1 50.97 84 VAL A O 1
ATOM 676 N N . GLU A 1 85 ? -27.453 28.297 20.891 1 51.44 85 GLU A N 1
ATOM 677 C CA . GLU A 1 85 ? -28.531 27.328 20.844 1 51.44 85 GLU A CA 1
ATOM 678 C C . GLU A 1 85 ? -28.312 26.297 19.734 1 51.44 85 GLU A C 1
ATOM 680 O O . GLU A 1 85 ? -28.062 26.672 18.578 1 51.44 85 GLU A O 1
ATOM 685 N N . ALA A 1 86 ? -28.016 25.047 20.031 1 56.66 86 ALA A N 1
ATOM 686 C CA . ALA A 1 86 ? -27.828 23.906 19.156 1 56.66 86 ALA A CA 1
ATOM 687 C C . ALA A 1 86 ? -29.047 23.672 18.281 1 56.66 86 ALA A C 1
ATOM 689 O O . ALA A 1 86 ? -30.188 23.688 18.766 1 56.66 86 ALA A O 1
ATOM 690 N N . GLU A 1 87 ? -28.938 23.969 16.969 1 63.28 87 GLU A N 1
ATOM 691 C CA . GLU A 1 87 ? -29.953 23.484 16.047 1 63.28 87 GLU A CA 1
ATOM 692 C C . GLU A 1 87 ? -29.609 22.094 15.516 1 63.28 87 GLU A C 1
ATOM 694 O O . GLU A 1 87 ? -28.438 21.812 15.25 1 63.28 87 GLU A O 1
ATOM 699 N N . LEU A 1 88 ? -30.609 21.172 15.656 1 64.06 88 LEU A N 1
ATOM 700 C CA . LEU A 1 88 ? -30.406 19.828 15.156 1 64.06 88 LEU A CA 1
ATOM 701 C C . LEU A 1 88 ? -30.672 19.75 13.656 1 64.06 88 LEU A C 1
ATOM 703 O O . LEU A 1 88 ? -31.547 20.453 13.141 1 64.06 88 LEU A O 1
ATOM 707 N N . SER A 1 89 ? -29.766 19.094 12.953 1 68.38 89 SER A N 1
ATOM 708 C CA . SER A 1 89 ? -29.969 18.859 11.523 1 68.38 89 SER A CA 1
ATOM 709 C C . SER A 1 89 ? -31.281 18.109 11.266 1 68.38 89 SER A C 1
ATOM 711 O O . SER A 1 89 ? -31.734 17.344 12.109 1 68.38 89 SER A O 1
ATOM 713 N N . ASP A 1 90 ? -31.844 18.469 10.133 1 72.56 90 ASP A N 1
ATOM 714 C CA . ASP A 1 90 ? -33.031 17.719 9.75 1 72.56 90 ASP A CA 1
ATOM 715 C C . ASP A 1 90 ? -32.688 16.344 9.211 1 72.56 90 ASP A C 1
ATOM 717 O O . ASP A 1 90 ? -33.562 15.508 8.992 1 72.56 90 ASP A O 1
ATOM 721 N N . THR A 1 91 ? -31.422 16.156 8.953 1 73.06 91 THR A N 1
ATOM 722 C CA . THR A 1 91 ? -30.984 14.891 8.383 1 73.06 91 THR A CA 1
ATOM 723 C C . THR A 1 91 ? -30.484 13.953 9.477 1 73.06 91 THR A C 1
ATOM 725 O O . THR A 1 91 ? -29.656 14.344 10.312 1 73.06 91 THR A O 1
ATOM 728 N N . GLU A 1 92 ? -30.953 12.727 9.43 1 77.38 92 GLU A N 1
ATOM 729 C CA . GLU A 1 92 ? -30.438 11.672 10.289 1 77.38 92 GLU A CA 1
ATOM 730 C C . GLU A 1 92 ? -29.25 10.969 9.633 1 77.38 92 GLU A C 1
ATOM 732 O O . GLU A 1 92 ? -29.219 10.773 8.414 1 77.38 92 GLU A O 1
ATOM 737 N N . TYR A 1 93 ? -28.266 10.789 10.391 1 76.94 93 TYR A N 1
ATOM 738 C CA . TYR A 1 93 ? -27.047 10.172 9.883 1 76.94 93 TYR A CA 1
ATOM 739 C C . TYR A 1 93 ? -26.891 8.75 10.406 1 76.94 93 TYR A C 1
ATOM 741 O O . TYR A 1 93 ? -27.234 8.461 11.555 1 76.94 93 TYR A O 1
ATOM 749 N N . ASP A 1 94 ? -26.531 7.875 9.438 1 75.38 94 ASP A N 1
ATOM 750 C CA . ASP A 1 94 ? -26.266 6.516 9.898 1 75.38 94 ASP A CA 1
ATOM 751 C C . ASP A 1 94 ? -24.984 6.457 10.727 1 75.38 94 ASP A C 1
ATOM 753 O O . ASP A 1 94 ? -24.266 7.457 10.852 1 75.38 94 ASP A O 1
ATOM 757 N N . ALA A 1 95 ? -24.797 5.316 11.43 1 74.19 95 ALA A N 1
ATOM 758 C CA . ALA A 1 95 ? -23.719 5.133 12.406 1 74.19 95 ALA A CA 1
ATOM 759 C C . ALA A 1 95 ? -22.359 5.414 11.773 1 74.19 95 ALA A C 1
ATOM 761 O O . ALA A 1 95 ? -21.5 6.035 12.398 1 74.19 95 ALA A O 1
ATOM 762 N N . GLU A 1 96 ? -22.156 4.973 10.609 1 67.12 96 GLU A N 1
ATOM 763 C CA . GLU A 1 96 ? -20.891 5.148 9.922 1 67.12 96 GLU A CA 1
ATOM 764 C C . GLU A 1 96 ? -20.609 6.621 9.633 1 67.12 96 GLU A C 1
ATOM 766 O O . GLU A 1 96 ? -19.5 7.109 9.875 1 67.12 96 GLU A O 1
ATOM 771 N N . THR A 1 97 ? -21.625 7.211 9.195 1 67.38 97 THR A N 1
ATOM 772 C CA . THR A 1 97 ? -21.5 8.625 8.875 1 67.38 97 THR A CA 1
ATOM 773 C C . THR A 1 97 ? -21.297 9.461 10.141 1 67.38 97 THR A C 1
ATOM 775 O O . THR A 1 97 ? -20.484 10.383 10.156 1 67.38 97 THR A O 1
ATOM 778 N N . ARG A 1 98 ? -21.984 9.078 11.18 1 68.94 98 ARG A N 1
ATOM 779 C CA . ARG A 1 98 ? -21.844 9.758 12.461 1 68.94 98 ARG A CA 1
ATOM 780 C C . ARG A 1 98 ? -20.422 9.617 12.992 1 68.94 98 ARG A C 1
ATOM 782 O O . ARG A 1 98 ? -19.828 10.594 13.461 1 68.94 98 ARG A O 1
ATOM 789 N N . TYR A 1 99 ? -19.938 8.383 12.883 1 61.78 99 TYR A N 1
ATOM 790 C CA . TYR A 1 99 ? -18.594 8.109 13.391 1 61.78 99 TYR A CA 1
ATOM 791 C C . TYR A 1 99 ? -17.562 8.969 12.664 1 61.78 99 TYR A C 1
ATOM 793 O O . TYR A 1 99 ? -16.734 9.609 13.305 1 61.78 99 TYR A O 1
ATOM 801 N N . ARG A 1 100 ? -17.797 9.023 11.445 1 57.66 100 ARG A N 1
ATOM 802 C CA . ARG A 1 100 ? -16.875 9.812 10.625 1 57.66 100 ARG A CA 1
ATOM 803 C C . ARG A 1 100 ? -16.969 11.297 10.961 1 57.66 100 ARG A C 1
ATOM 805 O O . ARG A 1 100 ? -15.945 11.969 11.102 1 57.66 100 ARG A O 1
ATOM 812 N N . MET A 1 101 ? -18.25 11.672 11.188 1 62.19 101 MET A N 1
ATOM 813 C CA . MET A 1 101 ? -18.469 13.086 11.445 1 62.19 101 MET A CA 1
ATOM 814 C C . MET A 1 101 ? -17.984 13.469 12.844 1 62.19 101 MET A C 1
ATOM 816 O O . MET A 1 101 ? -17.469 14.57 13.047 1 62.19 101 MET A O 1
ATOM 820 N N . ARG A 1 102 ? -18.109 12.43 13.727 1 61.66 102 ARG A N 1
ATOM 821 C CA . ARG A 1 102 ? -17.625 12.656 15.086 1 61.66 102 ARG A CA 1
ATOM 822 C C . ARG A 1 102 ? -16.109 12.828 15.109 1 61.66 102 ARG A C 1
ATOM 824 O O . ARG A 1 102 ? -15.586 13.625 15.883 1 61.66 102 ARG A O 1
ATOM 831 N N . LEU A 1 103 ? -15.586 12.125 14.219 1 53.12 103 LEU A N 1
ATOM 832 C CA . LEU A 1 103 ? -14.133 12.219 14.117 1 53.12 103 LEU A CA 1
ATOM 833 C C . LEU A 1 103 ? -13.703 13.641 13.781 1 53.12 103 LEU A C 1
ATOM 835 O O . LEU A 1 103 ? -12.602 14.062 14.141 1 53.12 103 LEU A O 1
ATOM 839 N N . PHE A 1 104 ? -14.789 14.234 13.25 1 51.62 104 PHE A N 1
ATOM 840 C CA . PHE A 1 104 ? -14.492 15.602 12.836 1 51.62 104 PHE A CA 1
ATOM 841 C C . PHE A 1 104 ? -15.164 16.609 13.758 1 51.62 104 PHE A C 1
ATOM 843 O O . PHE A 1 104 ? -15.414 17.75 13.367 1 51.62 104 PHE A O 1
ATOM 850 N N . GLY A 1 105 ? -15.594 16.141 14.812 1 52.56 105 GLY A N 1
ATOM 851 C CA . GLY A 1 105 ? -16.031 17.031 15.867 1 52.56 105 GLY A CA 1
ATOM 852 C C . GLY A 1 105 ? -17.531 17.297 15.844 1 52.56 105 GLY A C 1
ATOM 853 O O . GLY A 1 105 ? -18.031 18.156 16.562 1 52.56 105 GLY A O 1
ATOM 854 N N . ALA A 1 106 ? -18.156 16.609 14.953 1 60.94 106 ALA A N 1
ATOM 855 C CA . ALA A 1 106 ? -19.594 16.812 14.945 1 60.94 106 ALA A CA 1
ATOM 856 C C . ALA A 1 106 ? -20.234 16.203 16.188 1 60.94 106 ALA A C 1
ATOM 858 O O . ALA A 1 106 ? -19.812 15.148 16.672 1 60.94 106 ALA A O 1
ATOM 859 N N . GLU A 1 107 ? -21.062 16.984 16.812 1 67.19 107 GLU A N 1
ATOM 860 C CA . GLU A 1 107 ? -21.859 16.516 17.953 1 67.19 107 GLU A CA 1
ATOM 861 C C . GLU A 1 107 ? -23.281 16.141 17.531 1 67.19 107 GLU A C 1
ATOM 863 O O . GLU A 1 107 ? -23.844 16.766 16.625 1 67.19 107 GLU A O 1
ATOM 868 N N . PHE A 1 108 ? -23.625 15 18.078 1 67.56 108 PHE A N 1
ATOM 869 C CA . PHE A 1 108 ? -24.922 14.461 17.719 1 67.56 108 PHE A CA 1
ATOM 870 C C . PHE A 1 108 ? -25.812 14.32 18.938 1 67.56 108 PHE A C 1
ATOM 872 O O . PHE A 1 108 ? -25.312 14.047 20.047 1 67.56 108 PHE A O 1
ATOM 879 N N . ILE A 1 109 ? -27.094 14.812 18.812 1 72.19 109 ILE A N 1
ATOM 880 C CA . ILE A 1 109 ? -28.156 14.375 19.719 1 72.19 109 ILE A CA 1
ATOM 881 C C . ILE A 1 109 ? -29.016 13.312 19.016 1 72.19 109 ILE A C 1
ATOM 883 O O . ILE A 1 109 ? -29.719 13.617 18.047 1 72.19 109 ILE A O 1
ATOM 887 N N . GLU A 1 110 ? -28.812 12.172 19.453 1 73.94 110 GLU A N 1
ATOM 888 C CA . GLU A 1 110 ? -29.422 11.016 18.797 1 73.94 110 GLU A CA 1
ATOM 889 C C . GLU A 1 110 ? -28.906 10.852 17.375 1 73.94 110 GLU A C 1
ATOM 891 O O . GLU A 1 110 ? -27.703 10.727 17.156 1 73.94 110 GLU A O 1
ATOM 896 N N . ARG A 1 111 ? -29.688 10.883 16.312 1 71.94 111 ARG A N 1
ATOM 897 C CA . ARG A 1 111 ? -29.281 10.656 14.938 1 71.94 111 ARG A CA 1
ATOM 898 C C . ARG A 1 111 ? -29.156 11.977 14.18 1 71.94 111 ARG A C 1
ATOM 900 O O . ARG A 1 111 ? -28.938 11.984 12.969 1 71.94 111 ARG A O 1
ATOM 907 N N . ARG A 1 112 ? -29.297 13.094 14.969 1 76.75 112 ARG A N 1
ATOM 908 C CA . ARG A 1 112 ? -29.266 14.406 14.336 1 76.75 112 ARG A CA 1
ATOM 909 C C . ARG A 1 112 ? -28.016 15.188 14.758 1 76.75 112 ARG A C 1
ATOM 911 O O . ARG A 1 112 ? -27.641 15.172 15.93 1 76.75 112 ARG A O 1
ATOM 918 N N . ARG A 1 113 ? -27.438 15.797 13.805 1 69.56 113 ARG A N 1
ATOM 919 C CA . ARG A 1 113 ? -26.203 16.547 14.031 1 69.56 113 ARG A CA 1
ATOM 920 C C . ARG A 1 113 ? -26.5 17.906 14.664 1 69.56 113 ARG A C 1
ATOM 922 O O . ARG A 1 113 ? -27.453 18.578 14.266 1 69.56 113 ARG A O 1
ATOM 929 N N . ILE A 1 114 ? -25.828 18.297 15.719 1 64.94 114 ILE A N 1
ATOM 930 C CA . ILE A 1 114 ? -25.891 19.625 16.297 1 64.94 114 ILE A CA 1
ATOM 931 C C . ILE A 1 114 ? -25.25 20.641 15.352 1 64.94 114 ILE A C 1
ATOM 933 O O . ILE A 1 114 ? -24.047 20.531 15.039 1 64.94 114 ILE A O 1
ATOM 937 N N . LYS A 1 115 ? -26.016 21.453 14.703 1 61.59 115 LYS A N 1
ATOM 938 C CA . LYS A 1 115 ? -25.547 22.422 13.711 1 61.59 115 LYS A CA 1
ATOM 939 C C . LYS A 1 115 ? -24.734 23.531 14.359 1 61.59 115 LYS A C 1
ATOM 941 O O . LYS A 1 115 ? -23.734 23.984 13.797 1 61.59 115 LYS A O 1
ATOM 946 N N . GLN A 1 116 ? -25.234 24.172 15.391 1 54.66 116 GLN A N 1
ATOM 947 C CA . GLN A 1 116 ? -24.562 25.391 15.836 1 54.66 116 GLN A CA 1
ATOM 948 C C . GLN A 1 116 ? -24.141 25.281 17.297 1 54.66 116 GLN A C 1
ATOM 950 O O . GLN A 1 116 ? -24.969 24.969 18.156 1 54.66 116 GLN A O 1
ATOM 955 N N . LEU A 1 117 ? -23.031 24.875 17.828 1 54.41 117 LEU A N 1
ATOM 956 C CA . LEU A 1 117 ? -22.797 25.062 19.25 1 54.41 117 LEU A CA 1
ATOM 957 C C . LEU A 1 117 ? -22.016 26.344 19.516 1 54.41 117 LEU A C 1
ATOM 959 O O . LEU A 1 117 ? -22.438 27.188 20.312 1 54.41 117 LEU A O 1
ATOM 963 N N . LYS A 1 118 ? -20.609 26.359 19.406 1 56.53 118 LYS A N 1
ATOM 964 C CA . LYS A 1 118 ? -19.672 27.266 20.078 1 56.53 118 LYS A CA 1
ATOM 965 C C . LYS A 1 118 ? -19.25 28.406 19.156 1 56.53 118 LYS A C 1
ATOM 967 O O . LYS A 1 118 ? -18.875 28.156 18 1 56.53 118 LYS A O 1
ATOM 972 N N . GLU A 1 119 ? -19.891 29.562 19.438 1 55.06 119 GLU A N 1
ATOM 973 C CA . GLU A 1 119 ? -19.359 30.75 18.766 1 55.06 119 GLU A CA 1
ATOM 974 C C . GLU A 1 119 ? -18.109 31.266 19.469 1 55.06 119 GLU A C 1
ATOM 976 O O . GLU A 1 119 ? -18.109 31.453 20.688 1 55.06 119 GLU A O 1
ATOM 981 N N . LEU A 1 120 ? -16.984 31.078 18.969 1 56.06 120 LEU A N 1
ATOM 982 C CA . LEU A 1 120 ? -15.719 31.562 19.5 1 56.06 120 LEU A CA 1
ATOM 983 C C . LEU A 1 120 ? -15.375 32.938 18.891 1 56.06 120 LEU A C 1
ATOM 985 O O . LEU A 1 120 ? -15.484 33.125 17.672 1 56.06 120 LEU A O 1
ATOM 989 N N . GLU A 1 121 ? -15.672 33.969 19.703 1 49.88 121 GLU A N 1
ATOM 990 C CA . GLU A 1 121 ? -15.188 35.281 19.266 1 49.88 121 GLU A CA 1
ATOM 991 C C . GLU A 1 121 ? -13.703 35.438 19.578 1 49.88 121 GLU A C 1
ATOM 993 O O . GLU A 1 121 ? -13.227 35 20.609 1 49.88 121 GLU A O 1
ATOM 998 N N . TRP A 1 122 ? -12.891 35.625 18.625 1 47.56 122 TRP A N 1
ATOM 999 C CA . TRP A 1 122 ? -11.453 35.781 18.781 1 47.56 122 TRP A CA 1
ATOM 1000 C C . TRP A 1 122 ? -11.141 36.875 19.812 1 47.56 122 TRP A C 1
ATOM 1002 O O . TRP A 1 122 ? -9.984 37.281 19.984 1 47.56 122 TRP A O 1
ATOM 1012 N N . GLY A 1 123 ? -12.117 37.406 20.672 1 42.09 123 GLY A N 1
ATOM 1013 C CA . GLY A 1 123 ? -11.602 38.469 21.516 1 42.09 123 GLY A CA 1
ATOM 1014 C C . GLY A 1 123 ? -10.367 38.062 22.297 1 42.09 123 GLY A C 1
ATOM 1015 O O . GLY A 1 123 ? -9.242 38.375 21.891 1 42.09 123 GLY A O 1
ATOM 1016 N N . GLY A 1 124 ? -10.406 37.938 23.797 1 36.12 124 GLY A N 1
ATOM 1017 C CA . GLY A 1 124 ? -9.344 37.781 24.781 1 36.12 124 GLY A CA 1
ATOM 1018 C C . GLY A 1 124 ? -8.805 36.344 24.844 1 36.12 124 GLY A C 1
ATOM 1019 O O . GLY A 1 124 ? -9.57 35.406 24.984 1 36.12 124 GLY A O 1
ATOM 1020 N N . TRP A 1 125 ? -7.719 36.062 24.25 1 38.97 125 TRP A N 1
ATOM 1021 C CA . TRP A 1 125 ? -6.883 34.875 24.094 1 38.97 125 TRP A CA 1
ATOM 1022 C C . TRP A 1 125 ? -6.574 34.219 25.438 1 38.97 125 TRP A C 1
ATOM 1024 O O . TRP A 1 125 ? -6 34.875 26.328 1 38.97 125 TRP A O 1
ATOM 1034 N N . GLN A 1 126 ? -7.535 33.75 26.188 1 36.72 126 GLN A N 1
ATOM 1035 C CA . GLN A 1 126 ? -6.953 33.188 27.406 1 36.72 126 GLN A CA 1
ATOM 1036 C C . GLN A 1 126 ? -6.062 31.984 27.078 1 36.72 126 GLN A C 1
ATOM 1038 O O . GLN A 1 126 ? -6.383 31.188 26.188 1 36.72 126 GLN A O 1
ATOM 1043 N N . VAL A 1 127 ? -4.715 31.969 27.234 1 36.59 127 VAL A N 1
ATOM 1044 C CA . VAL A 1 127 ? -3.615 31 27.203 1 36.59 127 VAL A CA 1
ATOM 1045 C C . VAL A 1 127 ? -4.004 29.75 27.984 1 36.59 127 VAL A C 1
ATOM 1047 O O . VAL A 1 127 ? -4.199 29.797 29.203 1 36.59 127 VAL A O 1
ATOM 1050 N N . GLY A 1 128 ? -4.973 28.938 27.5 1 39.19 128 GLY A N 1
ATOM 1051 C CA . GLY A 1 128 ? -4.984 27.75 28.344 1 39.19 128 GLY A CA 1
ATOM 1052 C C . GLY A 1 128 ? -3.758 26.875 28.156 1 39.19 128 GLY A C 1
ATOM 1053 O O . GLY A 1 128 ? -2.963 27.094 27.234 1 39.19 128 GLY A O 1
ATOM 1054 N N . GLU A 1 129 ? -3.242 26.031 29.125 1 41.31 129 GLU A N 1
ATOM 1055 C CA . GLU A 1 129 ? -2.092 25.125 29.172 1 41.31 129 GLU A CA 1
ATOM 1056 C C . GLU A 1 129 ? -2.104 24.156 28 1 41.31 129 GLU A C 1
ATOM 1058 O O . GLU A 1 129 ? -3.145 23.594 27.656 1 41.31 129 GLU A O 1
ATOM 1063 N N . PRO A 1 130 ? -1.124 24.266 27.047 1 46.34 130 PRO A N 1
ATOM 1064 C CA . PRO A 1 130 ? -0.991 23.281 25.984 1 46.34 130 PRO A CA 1
ATOM 1065 C C . PRO A 1 130 ? -1.28 21.859 26.453 1 46.34 130 PRO A C 1
ATOM 1067 O O . PRO A 1 130 ? -0.966 21.5 27.594 1 46.34 130 PRO A O 1
ATOM 1070 N N . PRO A 1 131 ? -2.197 21.281 25.812 1 50.34 131 PRO A N 1
ATOM 1071 C CA . PRO A 1 131 ? -2.369 19.906 26.297 1 50.34 131 PRO A CA 1
ATOM 1072 C C . PRO A 1 131 ? -1.051 19.141 26.375 1 50.34 131 PRO A C 1
ATOM 1074 O O . PRO A 1 131 ? -0.142 19.391 25.578 1 50.34 131 PRO A O 1
ATOM 1077 N N . LEU A 1 132 ? -0.677 18.562 27.484 1 52.69 132 LEU A N 1
ATOM 1078 C CA . LEU A 1 132 ? 0.458 17.703 27.781 1 52.69 132 LEU A CA 1
ATOM 1079 C C . LEU A 1 132 ? 0.548 16.547 26.781 1 52.69 132 LEU A C 1
ATOM 1081 O O . LEU A 1 132 ? 1.556 15.844 26.719 1 52.69 132 LEU A O 1
ATOM 1085 N N . SER A 1 133 ? -0.504 16.297 26 1 58.84 133 SER A N 1
ATOM 1086 C CA . SER A 1 133 ? -0.471 15.086 25.172 1 58.84 133 SER A CA 1
ATOM 1087 C C . SER A 1 133 ? 0.198 15.352 23.828 1 58.84 133 SER A C 1
ATOM 1089 O O . SER A 1 133 ? 0.157 16.469 23.312 1 58.84 133 SER A O 1
ATOM 1091 N N . PRO A 1 134 ? 1.063 14.477 23.328 1 65.56 134 PRO A N 1
ATOM 1092 C CA . PRO A 1 134 ? 1.679 14.633 22.016 1 65.56 134 PRO A CA 1
ATOM 1093 C C . PRO A 1 134 ? 0.686 15.102 20.953 1 65.56 134 PRO A C 1
ATOM 1095 O O . PRO A 1 134 ? -0.468 14.664 20.953 1 65.56 134 PRO A O 1
ATOM 1098 N N . GLN A 1 135 ? 1.118 16.188 20.328 1 86.88 135 GLN A N 1
ATOM 1099 C CA . GLN A 1 135 ? 0.285 16.812 19.312 1 86.88 135 GLN A CA 1
ATOM 1100 C C . GLN A 1 135 ? 0.834 16.547 17.922 1 86.88 135 GLN A C 1
ATOM 1102 O O . GLN A 1 135 ? 0.65 17.359 17.016 1 86.88 135 GLN A O 1
ATOM 1107 N N . LEU A 1 136 ? 1.538 15.445 17.812 1 93.12 136 LEU A N 1
ATOM 1108 C CA . LEU A 1 136 ? 2.262 15.18 16.578 1 93.12 136 LEU A CA 1
ATOM 1109 C C . LEU A 1 136 ? 1.304 15.117 15.391 1 93.12 136 LEU A C 1
ATOM 1111 O O . LEU A 1 136 ? 1.532 15.766 14.367 1 93.12 136 LEU A O 1
ATOM 1115 N N . SER A 1 137 ? 0.214 14.461 15.586 1 94.38 137 SER A N 1
ATOM 1116 C CA . SER A 1 137 ? -0.777 14.344 14.523 1 94.38 137 SER A CA 1
ATOM 1117 C C . SER A 1 137 ? -1.434 15.69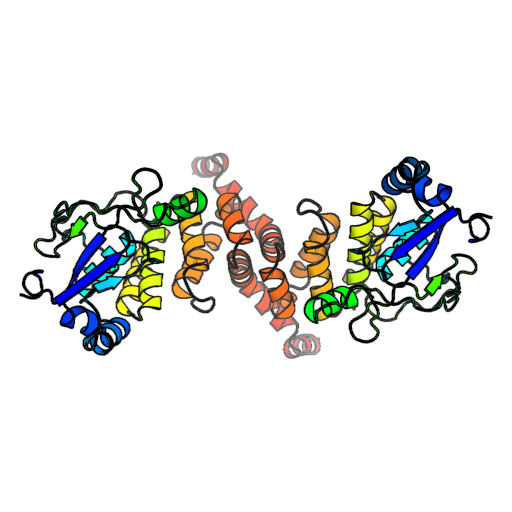5 14.234 1 94.38 137 SER A C 1
ATOM 1119 O O . SER A 1 137 ? -1.771 15.984 13.086 1 94.38 137 SER A O 1
ATOM 1121 N N . LEU A 1 138 ? -1.604 16.453 15.227 1 92.88 138 LEU A N 1
ATOM 1122 C CA . LEU A 1 138 ? -2.197 17.766 15.047 1 92.88 138 LEU A CA 1
ATOM 1123 C C . LEU A 1 138 ? -1.298 18.656 14.188 1 92.88 138 LEU A C 1
ATOM 1125 O O . LEU A 1 138 ? -1.778 19.359 13.297 1 92.88 138 LEU A O 1
ATOM 1129 N N . HIS A 1 139 ? -0.003 18.594 14.469 1 94.94 139 HIS A N 1
ATOM 1130 C CA . HIS A 1 139 ? 0.924 19.375 13.648 1 94.94 139 HIS A CA 1
ATOM 1131 C C . HIS A 1 139 ? 0.845 18.953 12.18 1 94.94 139 HIS A C 1
ATOM 1133 O O . HIS A 1 139 ? 0.923 19.781 11.289 1 94.94 139 HIS A O 1
ATOM 1139 N N . ALA A 1 140 ? 0.697 17.672 11.992 1 97.06 140 ALA A N 1
ATOM 1140 C CA . ALA A 1 140 ? 0.566 17.172 10.625 1 97.06 140 ALA A CA 1
ATOM 1141 C C . ALA A 1 140 ? -0.7 17.719 9.969 1 97.06 140 ALA A C 1
ATOM 1143 O O . ALA A 1 140 ? -0.681 18.109 8.797 1 97.06 140 ALA A O 1
ATOM 1144 N N . LYS A 1 141 ? -1.761 17.75 10.68 1 95.75 141 LYS A N 1
ATOM 1145 C CA . LYS A 1 141 ? -3.021 18.281 10.164 1 95.75 141 LYS A CA 1
ATOM 1146 C C . LYS A 1 141 ? -2.91 19.766 9.844 1 95.75 141 LYS A C 1
ATOM 1148 O O . LYS A 1 141 ? -3.426 20.219 8.828 1 95.75 141 LYS A O 1
ATOM 1153 N N . VAL A 1 142 ? -2.242 20.469 10.688 1 94.81 142 VAL A N 1
ATOM 1154 C CA . VAL A 1 142 ? -2.045 21.891 10.461 1 94.81 142 VAL A CA 1
ATOM 1155 C C . VAL A 1 142 ? -1.166 22.109 9.234 1 94.81 142 VAL A C 1
ATOM 1157 O O . VAL A 1 142 ? -1.43 23 8.422 1 94.81 142 VAL A O 1
ATOM 1160 N N . TYR A 1 143 ? -0.165 21.266 9.164 1 96.75 143 TYR A N 1
ATOM 1161 C CA . TYR A 1 143 ? 0.683 21.281 7.977 1 96.75 143 TYR A CA 1
ATOM 1162 C C . TYR A 1 143 ? -0.146 21.109 6.707 1 96.75 143 TYR A C 1
ATOM 1164 O O . TYR A 1 143 ? 0.03 21.844 5.734 1 96.75 143 TYR A O 1
ATOM 1172 N N . ALA A 1 144 ? -1.035 20.25 6.766 1 96.62 144 ALA A N 1
ATOM 1173 C CA . ALA A 1 144 ? -1.892 19.969 5.621 1 96.62 144 ALA A CA 1
ATOM 1174 C C . ALA A 1 144 ? -2.791 21.156 5.301 1 96.62 144 ALA A C 1
ATOM 1176 O O . ALA A 1 144 ? -3.061 21.453 4.129 1 96.62 144 ALA A O 1
ATOM 1177 N N . LEU A 1 145 ? -3.27 21.844 6.293 1 94.94 145 LEU A N 1
ATOM 1178 C CA . LEU A 1 145 ? -4.07 23.047 6.078 1 94.94 145 LEU A CA 1
ATOM 1179 C C . LEU A 1 145 ? -3.246 24.125 5.391 1 94.94 145 LEU A C 1
ATOM 1181 O O . LEU A 1 145 ? -3.748 24.828 4.512 1 94.94 145 LEU A O 1
ATOM 1185 N N . GLY A 1 146 ? -2.006 24.219 5.867 1 94.44 146 GLY A N 1
ATOM 1186 C CA . GLY A 1 146 ? -1.12 25.156 5.211 1 94.44 146 GLY A CA 1
ATOM 1187 C C . GLY A 1 146 ? -0.969 24.906 3.723 1 94.44 146 GLY A C 1
ATOM 1188 O O . GLY A 1 146 ? -0.943 25.844 2.924 1 94.44 146 GLY A O 1
ATOM 1189 N N . GLU A 1 147 ? -0.84 23.656 3.441 1 93.12 147 GLU A N 1
ATOM 1190 C CA . GLU A 1 147 ? -0.748 23.281 2.035 1 93.12 147 GLU A CA 1
ATOM 1191 C C . GLU A 1 147 ? -2.064 23.531 1.308 1 93.12 147 GLU A C 1
ATOM 1193 O O . GLU A 1 147 ? -2.082 24.141 0.239 1 93.12 147 GLU A O 1
ATOM 1198 N N . LYS A 1 148 ? -3.16 23.172 1.863 1 91.94 148 LYS A N 1
ATOM 1199 C CA . LYS A 1 148 ? -4.488 23.25 1.266 1 91.94 148 LYS A CA 1
ATOM 1200 C C . LYS A 1 148 ? -4.883 24.703 1.004 1 91.94 148 LYS A C 1
ATOM 1202 O O . LYS A 1 148 ? -5.422 25.031 -0.058 1 91.94 148 LYS A O 1
ATOM 1207 N N . TYR A 1 149 ? -4.598 25.547 1.917 1 90.56 149 TYR A N 1
ATOM 1208 C CA . TYR A 1 149 ? -5.039 26.938 1.822 1 90.56 149 TYR A CA 1
ATOM 1209 C C . TYR A 1 149 ? -3.879 27.859 1.442 1 90.56 149 TYR A C 1
ATOM 1211 O O . TYR A 1 149 ? -3.98 29.078 1.561 1 90.56 149 TYR A O 1
ATOM 1219 N N . ARG A 1 150 ? -2.756 27.25 1.083 1 88.56 150 ARG A N 1
ATOM 1220 C CA . ARG A 1 150 ? -1.587 27.922 0.532 1 88.56 150 ARG A CA 1
ATOM 1221 C C . ARG A 1 150 ? -1.062 28.984 1.497 1 88.56 150 ARG A C 1
ATOM 1223 O O . ARG A 1 150 ? -0.86 30.141 1.11 1 88.56 150 ARG A O 1
ATOM 1230 N N . ILE A 1 151 ? -0.926 28.594 2.684 1 91.06 151 ILE A N 1
ATOM 1231 C CA . ILE A 1 151 ? -0.305 29.406 3.717 1 91.06 151 ILE A CA 1
ATOM 1232 C C . ILE A 1 151 ? 1.084 28.875 4.043 1 91.06 151 ILE A C 1
ATOM 1234 O O . ILE A 1 151 ? 1.25 28.109 4.996 1 91.06 151 ILE A O 1
ATOM 1238 N N . GLU A 1 152 ? 2.064 29.344 3.334 1 90.69 152 GLU A N 1
ATOM 1239 C CA . GLU A 1 152 ? 3.414 28.797 3.391 1 90.69 152 GLU A CA 1
ATOM 1240 C C . GLU A 1 152 ? 4.016 28.938 4.785 1 90.69 152 GLU A C 1
ATOM 1242 O O . GLU A 1 152 ? 4.703 28.047 5.27 1 90.69 152 GLU A O 1
ATOM 1247 N N . GLY A 1 153 ? 3.77 30.062 5.34 1 91.06 153 GLY A N 1
ATOM 1248 C CA . GLY A 1 153 ? 4.293 30.266 6.68 1 91.06 153 GLY A CA 1
ATOM 1249 C C . GLY A 1 153 ? 3.738 29.297 7.699 1 91.06 153 GLY A C 1
ATOM 1250 O O . GLY A 1 153 ? 4.469 28.812 8.57 1 91.06 153 GLY A O 1
ATOM 1251 N N . LEU A 1 154 ? 2.438 29.016 7.609 1 92.44 154 LEU A N 1
ATOM 1252 C CA . LEU A 1 154 ? 1.801 28.031 8.484 1 92.44 154 LEU A CA 1
ATOM 1253 C C . LEU A 1 154 ? 2.406 26.656 8.289 1 92.44 154 LEU A C 1
ATOM 1255 O O . LEU A 1 154 ? 2.682 25.938 9.258 1 92.44 154 LEU A O 1
ATOM 1259 N N . LYS A 1 155 ? 2.521 26.312 7.039 1 94 155 LYS A N 1
ATOM 1260 C CA . LYS A 1 155 ? 3.125 25.031 6.68 1 94 155 LYS A CA 1
ATOM 1261 C C . LYS A 1 155 ? 4.512 24.891 7.305 1 94 155 LYS A C 1
ATOM 1263 O O . LYS A 1 155 ? 4.812 23.859 7.93 1 94 155 LYS A O 1
ATOM 1268 N N . LYS A 1 156 ? 5.305 25.922 7.211 1 94.62 156 LYS A N 1
ATOM 1269 C CA . LYS A 1 156 ? 6.66 25.922 7.754 1 94.62 156 LYS A CA 1
ATOM 1270 C C . LYS A 1 156 ? 6.645 25.828 9.273 1 94.62 156 LYS A C 1
ATOM 1272 O O . LYS A 1 156 ? 7.426 25.078 9.867 1 94.62 156 LYS A O 1
ATOM 1277 N N . ALA A 1 157 ? 5.781 26.594 9.906 1 92.75 157 ALA A N 1
ATOM 1278 C CA . ALA A 1 157 ? 5.672 26.578 11.359 1 92.75 157 ALA A CA 1
ATOM 1279 C C . ALA A 1 157 ? 5.262 25.203 11.875 1 92.75 157 ALA A C 1
ATOM 1281 O O . ALA A 1 157 ? 5.836 24.703 12.836 1 92.75 157 ALA A O 1
ATOM 1282 N N . ALA A 1 158 ? 4.273 24.625 11.242 1 94.75 158 ALA A N 1
ATOM 1283 C CA . ALA A 1 158 ? 3.785 23.312 11.625 1 94.75 158 ALA A CA 1
ATOM 1284 C C . ALA A 1 158 ? 4.875 22.25 11.461 1 94.75 158 ALA A C 1
ATOM 1286 O O . ALA A 1 158 ? 5.031 21.375 12.312 1 94.75 158 ALA A O 1
ATOM 1287 N N . LYS A 1 159 ? 5.57 22.297 10.391 1 97 159 LYS A N 1
ATOM 1288 C CA . LYS A 1 159 ? 6.676 21.375 10.164 1 97 159 LYS A CA 1
ATOM 1289 C C . LYS A 1 159 ? 7.719 21.484 11.266 1 97 159 LYS A C 1
ATOM 1291 O O . LYS A 1 159 ? 8.195 20.453 11.781 1 97 159 LYS A O 1
ATOM 1296 N N . GLY A 1 160 ? 8.039 22.719 11.555 1 95.88 160 GLY A N 1
ATOM 1297 C CA . GLY A 1 160 ? 9 22.922 12.625 1 95.88 160 GLY A CA 1
ATOM 1298 C C . GLY A 1 160 ? 8.586 22.297 13.938 1 95.88 160 GLY A C 1
ATOM 1299 O O . GLY A 1 160 ? 9.398 21.656 14.602 1 95.88 160 GLY A O 1
ATOM 1300 N N . LYS A 1 161 ? 7.387 22.438 14.32 1 93 161 LYS A N 1
ATOM 1301 C CA . LYS A 1 161 ? 6.871 21.859 15.555 1 93 161 LYS A CA 1
ATOM 1302 C C . LYS A 1 161 ? 6.84 20.344 15.492 1 93 161 LYS A C 1
ATOM 1304 O O . LYS A 1 161 ? 7.152 19.656 16.469 1 93 161 LYS A O 1
ATOM 1309 N N . PHE A 1 162 ? 6.422 19.875 14.391 1 95.56 162 PHE A N 1
ATOM 1310 C CA . PHE A 1 162 ? 6.402 18.438 14.148 1 95.56 162 PHE A CA 1
ATOM 1311 C C . PHE A 1 162 ? 7.789 17.844 14.344 1 95.56 162 PHE A C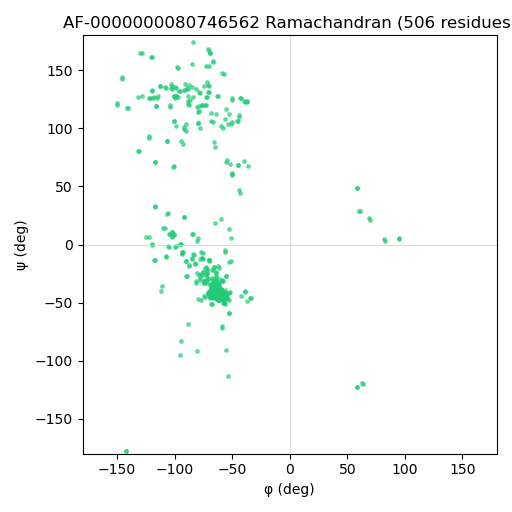 1
ATOM 1313 O O . PHE A 1 162 ? 7.957 16.859 15.086 1 95.56 162 PHE A O 1
ATOM 1320 N N . GLU A 1 163 ? 8.75 18.438 13.711 1 96.62 163 GLU A N 1
ATOM 1321 C CA . GLU A 1 163 ? 10.133 17.969 13.797 1 96.62 163 GLU A CA 1
ATOM 1322 C C . GLU A 1 163 ? 10.648 18.031 15.227 1 96.62 163 GLU A C 1
ATOM 1324 O O . GLU A 1 163 ? 11.281 17.094 15.711 1 96.62 163 GLU A O 1
ATOM 1329 N N . SER A 1 164 ? 10.336 19.125 15.852 1 94.25 164 SER A N 1
ATOM 1330 C CA . SER A 1 164 ? 10.789 19.297 17.234 1 94.25 164 SER A CA 1
ATOM 1331 C C . SER A 1 164 ? 10.188 18.25 18.156 1 94.25 164 SER A C 1
ATOM 1333 O O . SER A 1 164 ? 10.891 17.656 18.984 1 94.25 164 SER A O 1
ATOM 1335 N N . GLU A 1 165 ? 8.953 17.984 17.984 1 93.12 165 GLU A N 1
ATOM 1336 C CA . GLU A 1 165 ? 8.281 17.031 18.859 1 93.12 165 GLU A CA 1
ATOM 1337 C C . GLU A 1 165 ? 8.781 15.602 18.609 1 93.12 165 GLU A C 1
ATOM 1339 O O . GLU A 1 165 ? 9.047 14.859 19.547 1 93.12 165 GLU A O 1
ATOM 1344 N N . ILE A 1 166 ? 8.891 15.234 17.375 1 93.56 166 ILE A N 1
ATOM 1345 C CA . ILE A 1 166 ? 9.305 13.883 17.047 1 93.56 166 ILE A CA 1
ATOM 1346 C C . ILE A 1 166 ? 10.742 13.656 17.531 1 93.56 166 ILE A C 1
ATOM 1348 O O . ILE A 1 166 ? 11.086 12.562 17.984 1 93.56 166 ILE A O 1
ATOM 1352 N N . GLN A 1 167 ? 11.539 14.688 17.547 1 92.44 167 GLN A N 1
ATOM 1353 C CA . GLN A 1 167 ? 12.938 14.594 17.938 1 92.44 167 GLN A CA 1
ATOM 1354 C C . GLN A 1 167 ? 13.094 14.633 19.453 1 92.44 167 GLN A C 1
ATOM 1356 O O . GLN A 1 167 ? 14.148 14.305 19.984 1 92.44 167 GLN A O 1
ATOM 1361 N N . SER A 1 168 ? 12.062 15.062 20.094 1 91.06 168 SER A N 1
ATOM 1362 C CA . SER A 1 168 ? 12.117 15.133 21.547 1 91.06 168 SER A CA 1
ATOM 1363 C C . SER A 1 168 ? 12.266 13.742 22.172 1 91.06 168 SER A C 1
ATOM 1365 O O . SER A 1 168 ? 12.703 13.609 23.312 1 91.06 168 SER A O 1
ATOM 1367 N N . GLY A 1 169 ? 11.82 12.68 21.422 1 87.94 169 GLY A N 1
ATOM 1368 C CA . GLY A 1 169 ? 11.914 11.32 21.922 1 87.94 169 GLY A CA 1
ATOM 1369 C C . GLY A 1 169 ? 10.773 10.938 22.844 1 87.94 169 GLY A C 1
ATOM 1370 O O . GLY A 1 169 ? 10.719 9.805 23.328 1 87.94 169 GLY A O 1
ATOM 1371 N N . ASN A 1 170 ? 9.812 11.797 23.047 1 87.88 170 ASN A N 1
ATOM 1372 C CA . ASN A 1 170 ? 8.719 11.562 23.984 1 87.88 170 ASN A CA 1
ATOM 1373 C C . ASN A 1 170 ? 7.441 11.148 23.266 1 87.88 170 ASN A C 1
ATOM 1375 O O . ASN A 1 170 ? 6.371 11.078 23.875 1 87.88 170 ASN A O 1
ATOM 1379 N N . VAL A 1 171 ? 7.582 10.867 22.062 1 92.12 171 VAL A N 1
ATOM 1380 C CA . VAL A 1 171 ? 6.414 10.492 21.266 1 92.12 171 VAL A CA 1
ATOM 1381 C C . VAL A 1 171 ? 6.188 8.984 21.375 1 92.12 171 VAL A C 1
ATOM 1383 O O . VAL A 1 171 ? 7.098 8.188 21.125 1 92.12 171 VAL A O 1
ATOM 1386 N N . GLY A 1 172 ? 5.012 8.609 21.797 1 93.75 172 GLY A N 1
ATOM 1387 C CA . GLY A 1 172 ? 4.664 7.199 21.859 1 93.75 172 GLY A CA 1
ATOM 1388 C C . GLY A 1 172 ? 4.523 6.57 20.484 1 93.75 172 GLY A C 1
ATOM 1389 O O . GLY A 1 172 ? 4.336 7.273 19.484 1 93.75 172 GLY A O 1
ATOM 1390 N N . ILE A 1 173 ? 4.523 5.254 20.484 1 95.75 173 ILE A N 1
ATOM 1391 C CA . ILE A 1 173 ? 4.477 4.492 19.234 1 95.75 173 ILE A CA 1
ATOM 1392 C C . ILE A 1 173 ? 3.145 4.734 18.531 1 95.75 173 ILE A C 1
ATOM 1394 O O . ILE A 1 173 ? 3.109 4.957 17.328 1 95.75 173 ILE A O 1
ATOM 1398 N N . ASP A 1 174 ? 2.107 4.703 19.281 1 95.38 174 ASP A N 1
ATOM 1399 C CA . ASP A 1 174 ? 0.781 4.914 18.703 1 95.38 174 ASP A CA 1
ATOM 1400 C C . ASP A 1 174 ? 0.651 6.324 18.125 1 95.38 174 ASP A C 1
ATOM 1402 O O . ASP A 1 174 ? 0.054 6.516 17.078 1 95.38 174 ASP A O 1
ATOM 1406 N N . ASP A 1 175 ? 1.182 7.266 18.828 1 94 175 ASP A N 1
ATOM 1407 C CA . ASP A 1 175 ? 1.153 8.648 18.375 1 94 175 ASP A CA 1
ATOM 1408 C C . ASP A 1 175 ? 1.966 8.82 17.094 1 94 175 ASP A C 1
ATOM 1410 O O . ASP A 1 175 ? 1.556 9.547 16.188 1 94 175 ASP A O 1
ATOM 1414 N N . PHE A 1 176 ? 3.078 8.148 17.062 1 97.12 176 PHE A N 1
ATOM 1415 C CA . PHE A 1 176 ? 3.895 8.195 15.852 1 97.12 176 PHE A CA 1
ATOM 1416 C C . PHE A 1 176 ? 3.145 7.598 14.672 1 97.12 176 PHE A C 1
ATOM 1418 O O . PHE A 1 176 ? 3.111 8.188 13.586 1 97.12 176 PHE A O 1
ATOM 1425 N N . ALA A 1 177 ? 2.559 6.441 14.953 1 97.81 177 ALA A N 1
ATOM 1426 C CA . ALA A 1 177 ? 1.831 5.754 13.883 1 97.81 177 ALA A CA 1
ATOM 1427 C C . ALA A 1 177 ? 0.684 6.613 13.359 1 97.81 177 ALA A C 1
ATOM 1429 O O . ALA A 1 177 ? 0.497 6.738 12.148 1 97.81 177 ALA A O 1
ATOM 1430 N N . GLU A 1 178 ? 0.002 7.176 14.25 1 95.69 178 GLU A N 1
ATOM 1431 C CA . GLU A 1 178 ? -1.111 8.047 13.875 1 95.69 178 GLU A CA 1
ATOM 1432 C C . GLU A 1 178 ? -0.629 9.242 13.062 1 95.69 178 GLU A C 1
ATOM 1434 O O . GLU A 1 178 ? -1.244 9.609 12.062 1 95.69 178 GLU A O 1
ATOM 1439 N N . ALA A 1 179 ? 0.418 9.812 13.492 1 97 179 ALA A N 1
ATOM 1440 C CA . ALA A 1 179 ? 0.983 10.969 12.797 1 97 179 ALA A CA 1
ATOM 1441 C C . ALA A 1 179 ? 1.48 10.578 11.406 1 97 179 ALA A C 1
ATOM 1443 O O . ALA A 1 179 ? 1.251 11.297 10.43 1 97 179 ALA A O 1
ATOM 1444 N N . ALA A 1 180 ? 2.162 9.445 11.344 1 98.06 180 ALA A N 1
ATOM 1445 C CA . ALA A 1 180 ? 2.65 8.977 10.055 1 98.06 180 ALA A CA 1
ATOM 1446 C C . ALA A 1 180 ? 1.498 8.742 9.078 1 98.06 180 ALA A C 1
ATOM 1448 O O . ALA A 1 180 ? 1.594 9.094 7.902 1 98.06 180 ALA A O 1
ATOM 1449 N N . GLU A 1 181 ? 0.461 8.203 9.594 1 97.75 181 GLU A N 1
ATOM 1450 C CA . GLU A 1 181 ? -0.725 8.008 8.766 1 97.75 181 GLU A CA 1
ATOM 1451 C C . GLU A 1 181 ? -1.267 9.336 8.25 1 97.75 181 GLU A C 1
ATOM 1453 O O . GLU A 1 181 ? -1.574 9.477 7.066 1 97.75 181 GLU A O 1
ATOM 1458 N N . GLU A 1 182 ? -1.366 10.273 9.141 1 96.44 182 GLU A N 1
ATOM 1459 C CA . GLU A 1 182 ? -1.839 11.602 8.75 1 96.44 182 GLU A CA 1
ATOM 1460 C C . GLU A 1 182 ? -0.938 12.219 7.688 1 96.44 182 GLU A C 1
ATOM 1462 O O . GLU A 1 182 ? -1.426 12.766 6.695 1 96.44 182 GLU A O 1
ATOM 1467 N N . VAL A 1 183 ? 0.32 12.078 7.836 1 97.75 183 VAL A N 1
ATOM 1468 C CA . VAL A 1 183 ? 1.311 12.641 6.926 1 97.75 183 VAL A CA 1
ATOM 1469 C C . VAL A 1 183 ? 1.093 12.094 5.52 1 97.75 183 VAL A C 1
ATOM 1471 O O . VAL A 1 183 ? 1.134 12.836 4.535 1 97.75 183 VAL A O 1
ATOM 1474 N N . TYR A 1 184 ? 0.763 10.859 5.426 1 97.75 184 TYR A N 1
ATOM 1475 C CA . TYR A 1 184 ? 0.72 10.203 4.125 1 97.75 184 TYR A CA 1
ATOM 1476 C C . TYR A 1 184 ? -0.679 10.273 3.525 1 97.75 184 TYR A C 1
ATOM 1478 O O . TYR A 1 184 ? -0.881 9.914 2.361 1 97.75 184 TYR A O 1
ATOM 1486 N N . THR A 1 185 ? -1.65 10.758 4.25 1 96.38 185 THR A N 1
ATOM 1487 C CA . THR A 1 185 ? -3.014 10.758 3.73 1 96.38 185 THR A CA 1
ATOM 1488 C C . THR A 1 185 ? -3.533 12.188 3.578 1 96.38 185 THR A C 1
ATOM 1490 O O . THR A 1 185 ? -4.512 12.422 2.871 1 96.38 185 THR A O 1
ATOM 1493 N N . SER A 1 186 ? -2.814 13.133 4.172 1 93.19 186 SER A N 1
ATOM 1494 C CA . SER A 1 186 ? -3.379 14.477 4.207 1 93.19 186 SER A CA 1
ATOM 1495 C C . SER A 1 186 ? -2.643 15.406 3.25 1 93.19 186 SER A C 1
ATOM 1497 O O . SER A 1 186 ? -3.072 16.547 3.029 1 93.19 186 SER A O 1
ATOM 1499 N N . THR A 1 187 ? -1.539 15 2.707 1 91.19 187 THR A N 1
ATOM 1500 C CA . THR A 1 187 ? -0.776 15.812 1.768 1 91.19 187 THR A CA 1
ATOM 1501 C C . THR A 1 187 ? -0.664 15.109 0.416 1 91.19 187 THR A C 1
ATOM 1503 O O . THR A 1 187 ? -0.916 13.914 0.309 1 91.19 187 THR A O 1
ATOM 1506 N N . VAL A 1 188 ? -0.346 15.914 -0.604 1 90.31 188 VAL A N 1
ATOM 1507 C CA . VAL A 1 188 ? -0.141 15.336 -1.928 1 90.31 188 VAL A CA 1
ATOM 1508 C C . VAL A 1 188 ? 1.104 14.445 -1.92 1 90.31 188 VAL A C 1
ATOM 1510 O O . VAL A 1 188 ? 1.994 14.625 -1.084 1 90.31 188 VAL A O 1
ATOM 1513 N N . SER A 1 189 ? 1.183 13.547 -2.824 1 90.88 189 SER A N 1
ATOM 1514 C CA . SER A 1 189 ? 2.211 12.508 -2.834 1 90.88 189 SER A CA 1
ATOM 1515 C C . SER A 1 189 ? 3.592 13.102 -3.082 1 90.88 189 SER A C 1
ATOM 1517 O O . SER A 1 189 ? 4.602 12.555 -2.641 1 90.88 189 SER A O 1
ATOM 1519 N N . GLU A 1 190 ? 3.582 14.234 -3.65 1 92.75 190 GLU A N 1
ATOM 1520 C CA . GLU A 1 190 ? 4.855 14.844 -4.023 1 92.75 190 GLU A CA 1
ATOM 1521 C C . GLU A 1 190 ? 5.434 15.664 -2.877 1 92.75 190 GLU A C 1
ATOM 1523 O O . GLU A 1 190 ? 6.609 16.031 -2.898 1 92.75 190 GLU A O 1
ATOM 1528 N N . ASP A 1 191 ? 4.633 16.016 -1.935 1 94.56 191 ASP A N 1
ATOM 1529 C CA . ASP A 1 191 ? 5.105 16.812 -0.811 1 94.56 191 ASP A CA 1
ATOM 1530 C C . ASP A 1 191 ? 5.965 15.984 0.137 1 94.56 191 ASP A C 1
ATOM 1532 O O . ASP A 1 191 ? 5.473 15.055 0.776 1 94.56 191 ASP A O 1
ATOM 1536 N N . ARG A 1 192 ? 7.184 16.359 0.33 1 96.25 192 ARG A N 1
ATOM 1537 C CA . ARG A 1 192 ? 8.148 15.578 1.095 1 96.25 192 ARG A CA 1
ATOM 1538 C C . ARG A 1 192 ? 8.391 16.203 2.469 1 96.25 192 ARG A C 1
ATOM 1540 O O . ARG A 1 192 ? 9.094 15.617 3.299 1 96.25 192 ARG A O 1
ATOM 1547 N N . GLY A 1 193 ? 7.797 17.266 2.764 1 96.62 193 GLY A N 1
ATOM 1548 C CA . GLY A 1 193 ? 8.094 18.031 3.963 1 96.62 193 GLY A CA 1
ATOM 1549 C C . GLY A 1 193 ? 8.039 17.203 5.23 1 96.62 193 GLY A C 1
ATOM 1550 O O . GLY A 1 193 ? 9.047 17.031 5.918 1 96.62 193 GLY A O 1
ATOM 1551 N N . LEU A 1 194 ? 6.863 16.625 5.473 1 97.81 194 LEU A N 1
ATOM 1552 C CA . LEU A 1 194 ? 6.699 15.82 6.684 1 97.81 194 LEU A CA 1
ATOM 1553 C C . LEU A 1 194 ? 7.07 14.367 6.43 1 97.81 194 LEU A C 1
ATOM 1555 O O . LEU A 1 194 ? 7.52 13.664 7.34 1 97.81 194 LEU A O 1
ATOM 1559 N N . ARG A 1 195 ? 6.938 13.891 5.215 1 98.19 195 ARG A N 1
ATOM 1560 C CA . ARG A 1 195 ? 7.246 12.508 4.867 1 98.19 195 ARG A CA 1
ATOM 1561 C C . ARG A 1 195 ? 8.711 12.18 5.16 1 98.19 195 ARG A C 1
ATOM 1563 O O . ARG A 1 195 ? 9.016 11.125 5.719 1 98.19 195 ARG A O 1
ATOM 1570 N N . ASP A 1 196 ? 9.578 13.102 4.844 1 97.81 196 ASP A N 1
ATOM 1571 C CA . ASP A 1 196 ? 11 12.867 5.09 1 97.81 196 ASP A CA 1
ATOM 1572 C C . ASP A 1 196 ? 11.289 12.781 6.59 1 97.81 196 ASP A C 1
ATOM 1574 O O . ASP A 1 196 ? 12.188 12.047 7.012 1 97.81 196 ASP A O 1
ATOM 1578 N N . VAL A 1 197 ? 10.562 13.508 7.348 1 97.94 197 VAL A N 1
ATOM 1579 C CA . VAL A 1 197 ? 10.758 13.5 8.797 1 97.94 197 VAL A CA 1
ATOM 1580 C C . VAL A 1 197 ? 10.406 12.125 9.352 1 97.94 197 VAL A C 1
ATOM 1582 O O . VAL A 1 197 ? 11.18 11.547 10.125 1 97.94 197 VAL A O 1
ATOM 1585 N N . VAL A 1 198 ? 9.297 11.562 8.93 1 98.12 198 VAL A N 1
ATOM 1586 C CA . VAL A 1 198 ? 8.867 10.289 9.492 1 98.12 198 VAL A CA 1
ATOM 1587 C C . VAL A 1 198 ? 9.734 9.164 8.93 1 98.12 198 VAL A C 1
ATOM 1589 O O . VAL A 1 198 ? 10.023 8.188 9.625 1 98.12 198 VAL A O 1
ATOM 1592 N N . VAL A 1 199 ? 10.172 9.273 7.711 1 98.5 199 VAL A N 1
ATOM 1593 C CA . VAL A 1 199 ? 11.07 8.297 7.109 1 98.5 199 VAL A CA 1
ATOM 1594 C C . VAL A 1 199 ? 12.375 8.242 7.895 1 98.5 199 VAL A C 1
ATOM 1596 O O . VAL A 1 199 ? 12.852 7.16 8.258 1 98.5 199 VAL A O 1
ATOM 1599 N N . LYS A 1 200 ? 12.93 9.398 8.172 1 97.62 200 LYS A N 1
ATOM 1600 C CA . LYS A 1 200 ? 14.18 9.484 8.914 1 97.62 200 LYS A CA 1
ATOM 1601 C C . LYS A 1 200 ? 14.023 8.906 10.32 1 97.62 200 LYS A C 1
ATOM 1603 O O . LYS A 1 200 ? 14.961 8.305 10.852 1 97.62 200 LYS A O 1
ATOM 1608 N N . MET A 1 201 ? 12.891 9.109 10.836 1 97.56 201 MET A N 1
ATOM 1609 C CA . MET A 1 201 ? 12.648 8.594 12.18 1 97.56 201 MET A CA 1
ATOM 1610 C C . MET A 1 201 ? 12.758 7.07 12.203 1 97.56 201 MET A C 1
ATOM 1612 O O . MET A 1 201 ? 13.234 6.492 13.18 1 97.56 201 MET A O 1
ATOM 1616 N N . ILE A 1 202 ? 12.281 6.367 11.156 1 98.12 202 ILE A N 1
ATOM 1617 C CA . ILE A 1 202 ? 12.383 4.914 11.078 1 98.12 202 ILE A CA 1
ATOM 1618 C C . ILE A 1 202 ? 13.852 4.5 11.086 1 98.12 202 ILE A C 1
ATOM 1620 O O . ILE A 1 202 ? 14.227 3.535 11.75 1 98.12 202 ILE A O 1
ATOM 1624 N N . GLU A 1 203 ? 14.594 5.195 10.32 1 96 203 GLU A N 1
ATOM 1625 C CA . GLU A 1 203 ? 16.016 4.906 10.297 1 96 203 GLU A CA 1
ATOM 1626 C C . GLU A 1 203 ? 16.641 5.078 11.68 1 96 203 GLU A C 1
ATOM 1628 O O . GLU A 1 203 ? 17.453 4.254 12.109 1 96 203 GLU A O 1
ATOM 1633 N N . GLN A 1 204 ? 16.281 6.129 12.352 1 95.19 204 GLN A N 1
ATOM 1634 C CA . GLN A 1 204 ? 16.828 6.461 13.664 1 95.19 204 GLN A CA 1
ATOM 1635 C C . GLN A 1 204 ? 16.375 5.453 14.719 1 95.19 204 GLN A C 1
ATOM 1637 O O . GLN A 1 204 ? 17.125 5.168 15.664 1 95.19 204 GLN A O 1
ATOM 1642 N N . ASP A 1 205 ? 15.234 5 14.555 1 96.31 205 ASP A N 1
ATOM 1643 C CA . ASP A 1 205 ? 14.672 4 15.453 1 96.31 205 ASP A CA 1
ATOM 1644 C C . ASP A 1 205 ? 14.055 2.84 14.68 1 96.31 205 ASP A C 1
ATOM 1646 O O . ASP A 1 205 ? 12.836 2.727 14.586 1 96.31 205 ASP A O 1
ATOM 1650 N N . ILE A 1 206 ? 14.93 1.912 14.227 1 97.44 206 ILE A N 1
ATOM 1651 C CA . ILE A 1 206 ? 14.586 0.847 13.289 1 97.44 206 ILE A CA 1
ATOM 1652 C C . ILE A 1 206 ? 13.602 -0.117 13.953 1 97.44 206 ILE A C 1
ATOM 1654 O O . ILE A 1 206 ? 12.867 -0.836 13.273 1 97.44 206 ILE A O 1
ATOM 1658 N N . LEU A 1 207 ? 13.5 -0.13 15.281 1 97.06 207 LEU A N 1
ATOM 1659 C CA . LEU A 1 207 ? 12.641 -1.062 16 1 97.06 207 LEU A CA 1
ATOM 1660 C C . LEU A 1 207 ? 11.18 -0.646 15.898 1 97.06 207 LEU A C 1
ATOM 1662 O O . LEU A 1 207 ? 10.281 -1.426 16.219 1 97.06 207 LEU A O 1
ATOM 1666 N N . LEU A 1 208 ? 10.922 0.58 15.406 1 97.62 208 LEU A N 1
ATOM 1667 C CA . LEU A 1 208 ? 9.555 0.979 15.102 1 97.62 208 LEU A CA 1
ATOM 1668 C C . LEU A 1 208 ? 8.898 -0.006 14.141 1 97.62 208 LEU A C 1
ATOM 1670 O O . LEU A 1 208 ? 7.688 -0.213 14.18 1 97.62 208 LEU A O 1
ATOM 1674 N N . LEU A 1 209 ? 9.719 -0.689 13.297 1 98.06 209 LEU A N 1
ATOM 1675 C CA . LEU A 1 209 ? 9.234 -1.635 12.297 1 98.06 209 LEU A CA 1
ATOM 1676 C C . LEU A 1 209 ? 8.695 -2.898 12.961 1 98.06 209 LEU A C 1
ATOM 1678 O O . LEU A 1 209 ? 7.996 -3.689 12.328 1 98.06 209 LEU A O 1
ATOM 1682 N N . ASP A 1 210 ? 8.969 -3.078 14.219 1 97.19 210 ASP A N 1
ATOM 1683 C CA . ASP A 1 210 ? 8.508 -4.273 14.922 1 97.19 210 ASP A CA 1
ATOM 1684 C C . ASP A 1 210 ? 7.082 -4.09 15.438 1 97.19 210 ASP A C 1
ATOM 1686 O O . ASP A 1 210 ? 6.445 -5.051 15.875 1 97.19 210 ASP A O 1
ATOM 1690 N N . HIS A 1 211 ? 6.625 -2.91 15.414 1 97.69 211 HIS A N 1
ATOM 1691 C CA . HIS A 1 211 ? 5.305 -2.625 15.961 1 97.69 211 HIS A CA 1
ATOM 1692 C C . HIS A 1 211 ? 4.227 -2.75 14.891 1 97.69 211 HIS A C 1
ATOM 1694 O O . HIS A 1 2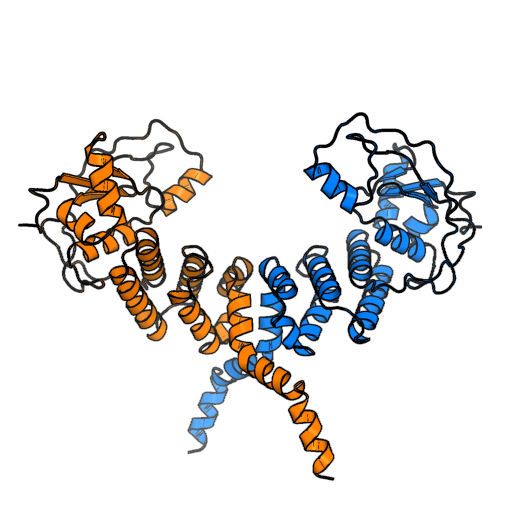11 ? 4.305 -2.104 13.844 1 97.69 211 HIS A O 1
ATOM 1700 N N . VAL A 1 212 ? 3.168 -3.439 15.25 1 97.69 212 VAL A N 1
ATOM 1701 C CA . VAL A 1 212 ? 2.098 -3.771 14.32 1 97.69 212 VAL A CA 1
ATOM 1702 C C . VAL A 1 212 ? 1.419 -2.492 13.836 1 97.69 212 VAL A C 1
ATOM 1704 O O . VAL A 1 212 ? 1.062 -2.379 12.656 1 97.69 212 VAL A O 1
ATOM 1707 N N . VAL A 1 213 ? 1.234 -1.569 14.688 1 97.38 213 VAL A N 1
ATOM 1708 C CA . VAL A 1 213 ? 0.512 -0.349 14.344 1 97.38 213 VAL A CA 1
ATOM 1709 C C . VAL A 1 213 ? 1.289 0.431 13.289 1 97.38 213 VAL A C 1
ATOM 1711 O O . VAL A 1 213 ? 0.694 1.046 12.398 1 97.38 213 VAL A O 1
ATOM 1714 N N . VAL A 1 214 ? 2.604 0.396 13.367 1 98.38 214 VAL A N 1
ATOM 1715 C CA . VAL A 1 214 ? 3.436 1.079 12.383 1 98.38 214 VAL A CA 1
ATOM 1716 C C . VAL A 1 214 ? 3.354 0.35 11.047 1 98.38 214 VAL A C 1
ATOM 1718 O O . VAL A 1 214 ? 3.201 0.98 9.992 1 98.38 214 VAL A O 1
ATOM 1721 N N . A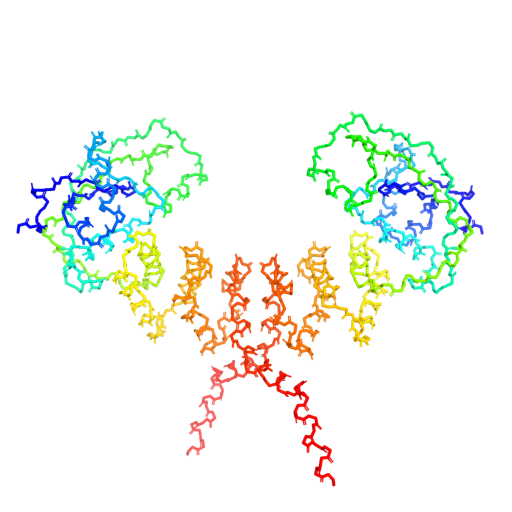RG A 1 215 ? 3.383 -0.93 11.094 1 98.38 215 ARG A N 1
ATOM 1722 C CA . ARG A 1 215 ? 3.309 -1.733 9.875 1 98.38 215 ARG A CA 1
ATOM 1723 C C . ARG A 1 215 ? 1.951 -1.581 9.203 1 98.38 215 ARG A C 1
ATOM 1725 O O . ARG A 1 215 ? 1.855 -1.621 7.973 1 98.38 215 ARG A O 1
ATOM 1732 N N . GLU A 1 216 ? 0.956 -1.427 9.977 1 97.62 216 GLU A N 1
ATOM 1733 C CA . GLU A 1 216 ? -0.377 -1.22 9.422 1 97.62 216 GLU A CA 1
ATOM 1734 C C . GLU A 1 216 ? -0.444 0.075 8.617 1 97.62 216 GLU A C 1
ATOM 1736 O O . GLU A 1 216 ? -1.061 0.119 7.547 1 97.62 216 GLU A O 1
ATOM 1741 N N . VAL A 1 217 ? 0.172 1.074 9.117 1 97.88 217 VAL A N 1
ATOM 1742 C CA . VAL A 1 217 ? 0.241 2.334 8.383 1 97.88 217 VAL A CA 1
ATOM 1743 C C . VAL A 1 217 ? 1.02 2.133 7.086 1 97.88 217 VAL A C 1
ATOM 1745 O O . VAL A 1 217 ? 0.623 2.639 6.035 1 97.88 217 VAL A O 1
ATOM 1748 N N . MET A 1 218 ? 2.057 1.37 7.18 1 98.31 218 MET A N 1
ATOM 1749 C CA . MET A 1 218 ? 2.908 1.114 6.02 1 98.31 218 MET A CA 1
ATOM 1750 C C . MET A 1 218 ? 2.156 0.319 4.957 1 98.31 218 MET A C 1
ATOM 1752 O O . MET A 1 218 ? 2.342 0.544 3.762 1 98.31 218 MET A O 1
ATOM 1756 N N . ARG A 1 219 ? 1.296 -0.518 5.379 1 96.44 219 ARG A N 1
ATOM 1757 C CA . ARG A 1 219 ? 0.5 -1.312 4.449 1 96.44 219 ARG A CA 1
ATOM 1758 C C . ARG A 1 219 ? -0.535 -0.446 3.738 1 96.44 219 ARG A C 1
ATOM 1760 O O . ARG A 1 219 ? -0.88 -0.705 2.582 1 96.44 219 ARG A O 1
ATOM 1767 N N . ALA A 1 220 ? -0.938 0.542 4.441 1 96.38 220 ALA A N 1
ATOM 1768 C CA . ALA A 1 220 ? -2.066 1.336 3.961 1 96.38 220 ALA A CA 1
ATOM 1769 C C . ALA A 1 220 ? -1.584 2.541 3.158 1 96.38 220 ALA A C 1
ATOM 1771 O O . ALA A 1 220 ? -2.391 3.26 2.561 1 96.38 220 ALA A O 1
ATOM 1772 N N . THR A 1 221 ? -0.273 2.793 3.141 1 97.56 221 THR A N 1
ATOM 1773 C CA . THR A 1 221 ? 0.257 3.994 2.506 1 97.56 221 THR A CA 1
ATOM 1774 C C . THR A 1 221 ? 1.571 3.691 1.791 1 97.56 221 THR A C 1
ATOM 1776 O O . THR A 1 221 ? 2.027 2.547 1.778 1 97.56 221 THR A O 1
ATOM 1779 N N . ASP A 1 222 ? 2.195 4.738 1.209 1 97.62 222 ASP A N 1
ATOM 1780 C CA . ASP A 1 222 ? 3.473 4.602 0.516 1 97.62 222 ASP A CA 1
ATOM 1781 C C . ASP A 1 222 ? 4.641 4.684 1.496 1 97.62 222 ASP A C 1
ATOM 1783 O O . ASP A 1 222 ? 5.797 4.77 1.084 1 97.62 222 ASP A O 1
ATOM 1787 N N . PHE A 1 223 ? 4.293 4.668 2.738 1 98.5 223 PHE A N 1
ATOM 1788 C CA . PHE A 1 223 ? 5.277 4.895 3.789 1 98.5 223 PHE A CA 1
ATOM 1789 C C . PHE A 1 223 ? 6.387 3.852 3.727 1 98.5 223 PHE A C 1
ATOM 1791 O O . PHE A 1 223 ? 7.57 4.188 3.791 1 98.5 223 PHE A O 1
ATOM 1798 N N . ALA A 1 224 ? 6.078 2.57 3.521 1 98.69 224 ALA A N 1
ATOM 1799 C CA . ALA A 1 224 ? 7.078 1.505 3.463 1 98.69 224 ALA A CA 1
ATOM 1800 C C . ALA A 1 224 ? 8.023 1.706 2.287 1 98.69 224 ALA A C 1
ATOM 1802 O O . ALA A 1 224 ? 9.242 1.551 2.43 1 98.69 224 ALA A O 1
ATOM 1803 N N . LEU A 1 225 ? 7.449 2.021 1.17 1 98.44 225 LEU A N 1
ATOM 1804 C CA . LEU A 1 225 ? 8.266 2.221 -0.024 1 98.44 225 LEU A CA 1
ATOM 1805 C C . LEU A 1 225 ? 9.219 3.393 0.162 1 98.44 225 LEU A C 1
ATOM 1807 O O . LEU A 1 225 ? 10.398 3.305 -0.209 1 98.44 225 LEU A O 1
ATOM 1811 N N . ASP A 1 226 ? 8.711 4.477 0.733 1 98.31 226 ASP A N 1
ATOM 1812 C CA . ASP A 1 226 ? 9.562 5.637 0.972 1 98.31 226 ASP A CA 1
ATOM 1813 C C . ASP A 1 226 ? 10.734 5.277 1.881 1 98.31 226 ASP A C 1
ATOM 1815 O O . ASP A 1 226 ? 11.867 5.699 1.635 1 98.31 226 ASP A O 1
ATOM 1819 N N . VAL A 1 227 ? 10.438 4.547 2.938 1 98.69 227 VAL A N 1
ATOM 1820 C CA . VAL A 1 227 ? 11.492 4.145 3.863 1 98.69 227 VAL A CA 1
ATOM 1821 C C . VAL A 1 227 ? 12.492 3.236 3.146 1 98.69 227 VAL A C 1
ATOM 1823 O O . VAL A 1 227 ? 13.703 3.406 3.283 1 98.69 227 VAL A O 1
ATOM 1826 N N . LEU A 1 228 ? 11.984 2.26 2.361 1 98.56 228 LEU A N 1
ATOM 1827 C CA . LEU A 1 228 ? 12.812 1.318 1.622 1 98.56 228 LEU A CA 1
ATOM 1828 C C . LEU A 1 228 ? 13.758 2.055 0.675 1 98.56 228 LEU A C 1
ATOM 1830 O O . LEU A 1 228 ? 14.961 1.781 0.651 1 98.56 228 LEU A O 1
ATOM 1834 N N . LEU A 1 229 ? 13.227 2.963 -0.035 1 98 229 LEU A N 1
ATOM 1835 C CA . LEU A 1 229 ? 14.031 3.721 -0.987 1 98 229 LEU A CA 1
ATOM 1836 C C . LEU A 1 229 ? 15.07 4.57 -0.265 1 98 229 LEU A C 1
ATOM 1838 O O . LEU A 1 229 ? 16.219 4.676 -0.713 1 98 229 LEU A O 1
ATOM 1842 N N . TYR A 1 230 ? 14.695 5.18 0.808 1 97.81 230 TYR A N 1
ATOM 1843 C CA . TYR A 1 230 ? 15.602 6.004 1.598 1 97.81 230 TYR A CA 1
ATOM 1844 C C . TYR A 1 230 ? 16.75 5.168 2.15 1 97.81 230 TYR A C 1
ATOM 1846 O O . TYR A 1 230 ? 17.922 5.531 1.995 1 97.81 230 TYR A O 1
ATOM 1854 N N . MET A 1 231 ? 16.406 4.027 2.723 1 96.75 231 MET A N 1
ATOM 1855 C CA . MET A 1 231 ? 17.406 3.213 3.418 1 96.75 231 MET A CA 1
ATOM 1856 C C . MET A 1 231 ? 18.297 2.477 2.424 1 96.75 231 MET A C 1
ATOM 1858 O O . MET A 1 231 ? 19.422 2.092 2.758 1 96.75 231 MET A O 1
ATOM 1862 N N . SER A 1 232 ? 17.812 2.254 1.203 1 96.94 232 SER A N 1
ATOM 1863 C CA . SER A 1 232 ? 18.578 1.497 0.218 1 96.94 232 SER A CA 1
ATOM 1864 C C . SER A 1 232 ? 19.375 2.422 -0.69 1 96.94 232 SER A C 1
ATOM 1866 O O . SER A 1 232 ? 20.031 1.964 -1.624 1 96.94 232 SER A O 1
ATOM 1868 N N . GLN A 1 233 ? 19.297 3.68 -0.489 1 96.06 233 GLN A N 1
ATOM 1869 C CA . GLN A 1 233 ? 19.906 4.668 -1.375 1 96.06 233 GLN A CA 1
ATOM 1870 C C . GLN A 1 233 ? 21.391 4.391 -1.573 1 96.06 233 GLN A C 1
ATOM 1872 O O . GLN A 1 233 ? 21.891 4.402 -2.703 1 96.06 233 GLN A O 1
ATOM 1877 N N . GLU A 1 234 ? 22.109 4.145 -0.512 1 94.25 234 GLU A N 1
ATOM 1878 C CA . GLU A 1 234 ? 23.531 3.895 -0.597 1 94.25 234 GLU A CA 1
ATOM 1879 C C . GLU A 1 234 ? 23.828 2.609 -1.366 1 94.25 234 GLU A C 1
ATOM 1881 O O . GLU A 1 234 ? 24.766 2.562 -2.174 1 94.25 234 GLU A O 1
ATOM 1886 N N . MET A 1 235 ? 23.078 1.61 -1.021 1 94.62 235 MET A N 1
ATOM 1887 C CA . MET A 1 235 ? 23.234 0.337 -1.718 1 94.62 235 MET A CA 1
ATOM 1888 C C . MET A 1 235 ? 23.016 0.508 -3.217 1 94.62 235 MET A C 1
ATOM 1890 O O . MET A 1 235 ? 23.766 -0.046 -4.023 1 94.62 235 MET A O 1
ATOM 1894 N N . ARG A 1 236 ? 22.078 1.258 -3.662 1 95 236 ARG A N 1
ATOM 1895 C CA . ARG A 1 236 ? 21.75 1.477 -5.07 1 95 236 ARG A CA 1
ATOM 1896 C C . ARG A 1 236 ? 22.828 2.297 -5.762 1 95 236 ARG A C 1
ATOM 1898 O O . ARG A 1 236 ? 23.203 2.008 -6.898 1 95 236 ARG A O 1
ATOM 1905 N N . SER A 1 237 ? 23.297 3.254 -5.059 1 94.44 237 SER A N 1
ATOM 1906 C CA . SER A 1 237 ? 24.375 4.07 -5.609 1 94.44 237 SER A CA 1
ATOM 1907 C C . SER A 1 237 ? 25.625 3.234 -5.891 1 94.44 237 SER A C 1
ATOM 1909 O O . SER A 1 237 ? 26.234 3.371 -6.945 1 94.44 237 SER A O 1
ATOM 1911 N N . ARG A 1 238 ? 25.938 2.393 -4.957 1 93.81 238 ARG A N 1
ATOM 1912 C CA . ARG A 1 238 ? 27.078 1.504 -5.125 1 93.81 238 ARG A CA 1
ATOM 1913 C C . ARG A 1 238 ? 26.859 0.543 -6.289 1 93.81 238 ARG A C 1
ATOM 1915 O O . ARG A 1 238 ? 27.781 0.279 -7.066 1 93.81 238 ARG A O 1
ATOM 1922 N N . ALA A 1 239 ? 25.688 0.062 -6.348 1 93 239 ALA A N 1
ATOM 1923 C CA . ALA A 1 239 ? 25.359 -0.879 -7.414 1 93 239 ALA A CA 1
ATOM 1924 C C . ALA A 1 239 ? 25.438 -0.207 -8.781 1 93 239 ALA A C 1
ATOM 1926 O O . ALA A 1 239 ? 25.875 -0.816 -9.758 1 93 239 ALA A O 1
ATOM 1927 N N . ARG A 1 240 ? 25.062 1.019 -8.883 1 91.81 240 ARG A N 1
ATOM 1928 C CA . ARG A 1 240 ? 25.125 1.775 -10.125 1 91.81 240 ARG A CA 1
ATOM 1929 C C . ARG A 1 240 ? 26.562 2.029 -10.547 1 91.81 240 ARG A C 1
ATOM 1931 O O . ARG A 1 240 ? 26.891 2.01 -11.734 1 91.81 240 ARG A O 1
ATOM 1938 N N . PHE A 1 241 ? 27.312 2.25 -9.594 1 86.94 241 PHE A N 1
ATOM 1939 C CA . PHE A 1 241 ? 28.734 2.496 -9.859 1 86.94 241 PHE A CA 1
ATOM 1940 C C . PHE A 1 241 ? 29.406 1.236 -10.383 1 86.94 241 PHE A C 1
ATOM 1942 O O . PHE A 1 241 ? 30.219 1.304 -11.305 1 86.94 241 PHE A O 1
ATOM 1949 N N . LYS A 1 242 ? 29.141 0.215 -9.797 1 85.81 242 LYS A N 1
ATOM 1950 C CA . LYS A 1 242 ? 29.719 -1.055 -10.219 1 85.81 242 LYS A CA 1
ATOM 1951 C C . LYS A 1 242 ? 29.297 -1.398 -11.648 1 85.81 242 LYS A C 1
ATOM 1953 O O . LYS A 1 242 ? 30.078 -2 -12.398 1 85.81 242 LYS A O 1
ATOM 1958 N N . ASP A 1 243 ? 28.109 -1.024 -12.07 1 76.44 243 ASP A N 1
ATOM 1959 C CA . ASP A 1 243 ? 27.594 -1.341 -13.391 1 76.44 243 ASP A CA 1
ATOM 1960 C C . ASP A 1 243 ? 28.078 -0.332 -14.43 1 76.44 243 ASP A C 1
ATOM 1962 O O . ASP A 1 243 ? 27.844 -0.511 -15.633 1 76.44 243 ASP A O 1
ATOM 1966 N N . SER A 1 244 ? 28.703 0.709 -13.992 1 72.12 244 SER A N 1
ATOM 1967 C CA . SER A 1 244 ? 29.203 1.722 -14.922 1 72.12 244 SER A CA 1
ATOM 1968 C C . SER A 1 244 ? 30.469 1.253 -15.633 1 72.12 244 SER A C 1
ATOM 1970 O O . SER A 1 244 ? 31.281 0.554 -15.039 1 72.12 244 SER A O 1
ATOM 1972 N N . PRO A 1 245 ? 30.406 1.19 -16.922 1 65.38 245 PRO A N 1
ATOM 1973 C CA . PRO A 1 245 ? 31.531 0.762 -17.75 1 65.38 245 PRO A CA 1
ATOM 1974 C C . PRO A 1 245 ? 32.875 1.295 -17.234 1 65.38 245 PRO A C 1
ATOM 1976 O O . PRO A 1 245 ? 33.906 0.64 -17.406 1 65.38 245 PRO A O 1
ATOM 1979 N N . GLU A 1 246 ? 32.906 2.506 -16.797 1 55.94 246 GLU A N 1
ATOM 1980 C CA . GLU A 1 246 ? 34.188 3.064 -16.422 1 55.94 246 GLU A CA 1
ATOM 1981 C C . GLU A 1 246 ? 34.844 2.234 -15.328 1 55.94 246 GLU A C 1
ATOM 1983 O O . GLU A 1 246 ? 36.062 2.133 -15.273 1 55.94 246 GLU A O 1
ATOM 1988 N N . THR A 1 247 ? 34.125 1.673 -14.547 1 51.38 247 THR A N 1
ATOM 1989 C CA . THR A 1 247 ? 34.75 0.882 -13.484 1 51.38 247 THR A CA 1
ATOM 1990 C C . THR A 1 247 ? 35.219 -0.459 -14.031 1 51.38 247 THR A C 1
ATOM 1992 O O . THR A 1 247 ? 36.156 -1.048 -13.492 1 51.38 247 THR A O 1
ATOM 1995 N N . VAL A 1 248 ? 34.656 -1.06 -15.023 1 49.91 248 VAL A N 1
ATOM 1996 C CA . VAL A 1 248 ? 35.156 -2.271 -15.664 1 49.91 248 VAL A CA 1
ATOM 1997 C C . VAL A 1 248 ? 36.5 -1.981 -16.344 1 49.91 248 VAL A C 1
ATOM 1999 O O . VAL A 1 248 ? 37.375 -2.846 -16.406 1 49.91 248 VAL A O 1
ATOM 2002 N N . SER A 1 249 ? 36.688 -0.801 -16.797 1 46.53 249 SER A N 1
ATOM 2003 C CA . SER A 1 249 ? 37.938 -0.481 -17.484 1 46.53 249 SER A CA 1
ATOM 2004 C C . SER A 1 249 ? 39.062 -0.351 -16.484 1 46.53 249 SER A C 1
ATOM 2006 O O . SER A 1 249 ? 40.25 -0.573 -16.844 1 46.53 249 SER A O 1
ATOM 2008 N N . LEU A 1 250 ? 38.781 0.074 -15.32 1 43.75 250 LEU A N 1
ATOM 2009 C CA . LEU A 1 250 ? 39.938 0.253 -14.469 1 43.75 250 LEU A CA 1
ATOM 2010 C C . LEU A 1 250 ? 40.5 -1.094 -14.039 1 43.75 250 LEU A C 1
ATOM 2012 O O . LEU A 1 250 ? 41.688 -1.2 -13.727 1 43.75 250 LEU A O 1
ATOM 2016 N N . GLY A 1 251 ? 39.719 -2.123 -14.016 1 39.47 251 GLY A N 1
ATOM 2017 C CA . GLY A 1 251 ? 40.281 -3.398 -13.625 1 39.47 251 GLY A CA 1
ATOM 2018 C C . GLY A 1 251 ? 41.125 -4.035 -14.727 1 39.47 251 GLY A C 1
ATOM 2019 O O . GLY A 1 251 ? 41.75 -5.078 -14.516 1 39.47 251 GLY A O 1
ATOM 2020 N N . VAL A 1 252 ? 40.875 -3.732 -15.938 1 41.91 252 VAL A N 1
ATOM 2021 C CA . VAL A 1 252 ? 41.688 -4.344 -16.969 1 41.91 252 VAL A CA 1
ATOM 2022 C C . VAL A 1 252 ? 43.094 -3.707 -16.969 1 41.91 252 VAL A C 1
ATOM 2024 O O . VAL A 1 252 ? 44.062 -4.328 -17.391 1 41.91 252 VAL A O 1
ATOM 2027 N N . TRP A 1 253 ? 43.188 -2.393 -16.594 1 37.78 253 TRP A N 1
ATOM 2028 C CA . TRP A 1 253 ? 44.531 -1.88 -16.828 1 37.78 253 TRP A CA 1
ATOM 2029 C C . TRP A 1 253 ? 45.469 -2.297 -15.703 1 37.78 253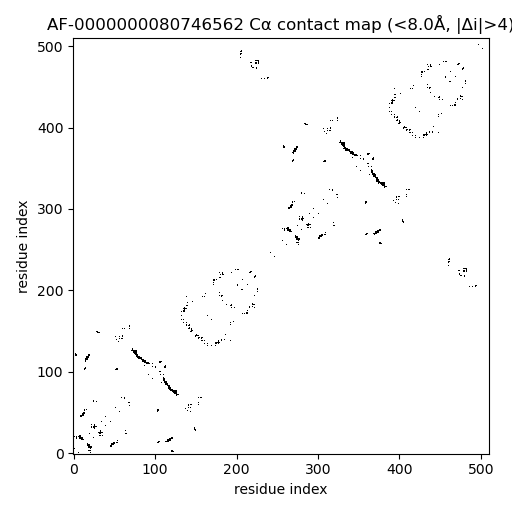 TRP A C 1
ATOM 2031 O O . TRP A 1 253 ? 46.688 -2.143 -15.812 1 37.78 253 TRP A O 1
ATOM 2041 N N . GLY A 1 254 ? 44.906 -2.584 -14.453 1 32.88 254 GLY A N 1
ATOM 2042 C CA . GLY A 1 254 ? 46 -2.824 -13.531 1 32.88 254 GLY A CA 1
ATOM 2043 C C . GLY A 1 254 ? 46.594 -4.215 -13.656 1 32.88 254 GLY A C 1
ATOM 2044 O O . GLY A 1 254 ? 47.438 -4.621 -12.836 1 32.88 254 GLY A O 1
ATOM 2045 N N . SER A 1 255 ? 46.188 -5.098 -14.641 1 24.97 255 SER A N 1
ATOM 2046 C CA . SER A 1 255 ? 47.281 -6.051 -14.836 1 24.97 255 SER A CA 1
ATOM 2047 C C . SER A 1 255 ? 48.344 -5.48 -15.742 1 24.97 255 SER A C 1
ATOM 2049 O O . SER A 1 255 ? 48.062 -4.711 -16.656 1 24.97 255 SER A O 1
ATOM 2051 N N . PHE B 1 1 ? -5.473 -45.594 -20.875 1 38.44 1 PHE B N 1
ATOM 2052 C CA . PHE B 1 1 ? -6.918 -45.406 -20.844 1 38.44 1 PHE B CA 1
ATOM 2053 C C . PHE B 1 1 ? -7.297 -44.031 -20.344 1 38.44 1 PHE B C 1
ATOM 2055 O O . PHE B 1 1 ? -8.164 -43.375 -20.922 1 38.44 1 PHE B O 1
ATOM 2062 N N . LEU B 1 2 ? -6.703 -43.594 -19.266 1 48.5 2 LEU B N 1
ATOM 2063 C CA . LEU B 1 2 ? -7.039 -42.375 -18.547 1 48.5 2 LEU B CA 1
ATOM 2064 C C . LEU B 1 2 ? -6.504 -41.156 -19.266 1 48.5 2 LEU B C 1
ATOM 2066 O O . LEU B 1 2 ? -6.805 -40.031 -18.875 1 48.5 2 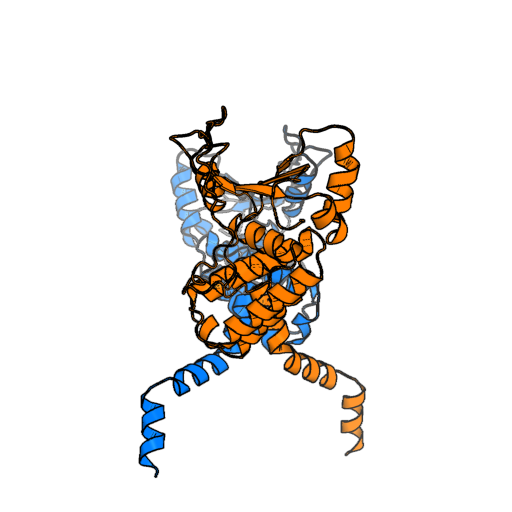LEU B O 1
ATOM 2070 N N . GLU B 1 3 ? -5.77 -41.625 -20.25 1 49.19 3 GLU B N 1
ATOM 2071 C CA . GLU B 1 3 ? -5.086 -40.531 -20.922 1 49.19 3 GLU B CA 1
ATOM 2072 C C . GLU B 1 3 ? -5.918 -39.969 -22.078 1 49.19 3 GLU B C 1
ATOM 2074 O O . GLU B 1 3 ? -5.57 -38.969 -22.672 1 49.19 3 GLU B O 1
ATOM 2079 N N . THR B 1 4 ? -6.949 -40.781 -22.438 1 49.41 4 THR B N 1
ATOM 2080 C CA . THR B 1 4 ? -7.809 -40.344 -23.531 1 49.41 4 THR B CA 1
ATOM 2081 C C . THR B 1 4 ? -9.141 -39.812 -23 1 49.41 4 THR B C 1
ATOM 2083 O O . THR B 1 4 ? -9.57 -40.188 -21.906 1 49.41 4 THR B O 1
ATOM 2086 N N . GLY B 1 5 ? -9.672 -38.625 -23.594 1 53.75 5 GLY B N 1
ATOM 2087 C CA . GLY B 1 5 ? -10.977 -38.062 -23.281 1 53.75 5 GLY B CA 1
ATOM 2088 C C . GLY B 1 5 ? -12.117 -39.031 -23.484 1 53.75 5 GLY B C 1
ATOM 2089 O O . GLY B 1 5 ? -13.273 -38.719 -23.203 1 53.75 5 GLY B O 1
ATOM 2090 N N . GLU B 1 6 ? -11.914 -40.219 -23.984 1 52.47 6 GLU B N 1
ATOM 2091 C CA . GLU B 1 6 ? -12.969 -41.125 -24.406 1 52.47 6 GLU B CA 1
ATOM 2092 C C . GLU B 1 6 ? -13.883 -41.5 -23.234 1 52.47 6 GLU B C 1
ATOM 2094 O O . GLU B 1 6 ? -15.086 -41.688 -23.406 1 52.47 6 GLU B O 1
ATOM 2099 N N . PHE B 1 7 ? -13.32 -41.5 -22.109 1 57.34 7 PHE B N 1
ATOM 2100 C CA . PHE B 1 7 ? -14.156 -41.844 -20.969 1 57.34 7 PHE B CA 1
ATOM 2101 C C . PHE B 1 7 ? -14.258 -40.688 -20 1 57.34 7 PHE B C 1
ATOM 2103 O O . PHE B 1 7 ? -14.43 -40.875 -18.797 1 57.34 7 PHE B O 1
ATOM 2110 N N . SER B 1 8 ? -14.211 -39.5 -20.688 1 65.12 8 SER B N 1
ATOM 2111 C CA . SER B 1 8 ? -14.344 -38.312 -19.859 1 65.12 8 SER B CA 1
ATOM 2112 C C . SER B 1 8 ? -15.766 -38.156 -19.328 1 65.12 8 SER B C 1
ATOM 2114 O O . SER B 1 8 ? -16.719 -38.531 -20 1 65.12 8 SER B O 1
ATOM 2116 N N . ASP B 1 9 ? -15.93 -37.812 -18.109 1 76.25 9 ASP B N 1
ATOM 2117 C CA . ASP B 1 9 ? -17.25 -37.688 -17.484 1 76.25 9 ASP B CA 1
ATOM 2118 C C . ASP B 1 9 ? -17.422 -36.281 -16.875 1 76.25 9 ASP B C 1
ATOM 2120 O O . ASP B 1 9 ? -18.422 -36.031 -16.219 1 76.25 9 ASP B O 1
ATOM 2124 N N . LEU B 1 10 ? -16.438 -35.5 -17.172 1 81 10 LEU B N 1
ATOM 2125 C CA . LEU B 1 10 ? -16.484 -34.156 -16.609 1 81 10 LEU B CA 1
ATOM 2126 C C . LEU B 1 10 ? -15.891 -33.156 -17.578 1 81 10 LEU B C 1
ATOM 2128 O O . LEU B 1 10 ? -14.93 -33.438 -18.297 1 81 10 LEU B O 1
ATOM 2132 N N . ILE B 1 11 ? -16.469 -31.953 -17.656 1 82.19 11 ILE B N 1
ATOM 2133 C CA . ILE B 1 11 ? -15.945 -30.875 -18.484 1 82.19 11 ILE B CA 1
ATOM 2134 C C . ILE B 1 11 ? -15.547 -29.688 -17.594 1 82.19 11 ILE B C 1
ATOM 2136 O O . ILE B 1 11 ? -16.328 -29.25 -16.75 1 82.19 11 ILE B O 1
ATOM 2140 N N . ILE B 1 12 ? -14.359 -29.25 -17.734 1 85.31 12 ILE B N 1
ATOM 2141 C CA . ILE B 1 12 ? -13.914 -28.016 -17.094 1 85.31 12 ILE B CA 1
ATOM 2142 C C . ILE B 1 12 ? -13.922 -26.875 -18.109 1 85.31 12 ILE B C 1
ATOM 2144 O O . ILE B 1 12 ? -13.391 -27.016 -19.203 1 85.31 12 ILE B O 1
ATOM 2148 N N . VAL B 1 13 ? -14.578 -25.812 -17.703 1 83.38 13 VAL B N 1
ATOM 2149 C CA . VAL B 1 13 ? -14.672 -24.656 -18.594 1 83.38 13 VAL B CA 1
ATOM 2150 C C . VAL B 1 13 ? -13.938 -23.469 -17.969 1 83.38 13 VAL B C 1
ATOM 2152 O O . VAL B 1 13 ? -14.133 -23.156 -16.797 1 83.38 13 VAL B O 1
ATOM 2155 N N . CYS B 1 14 ? -13.062 -22.938 -18.719 1 84.5 14 CYS B N 1
ATOM 2156 C CA . CYS B 1 14 ? -12.383 -21.703 -18.328 1 84.5 14 CYS B CA 1
ATOM 2157 C C . CYS B 1 14 ? -12.203 -20.781 -19.516 1 84.5 14 CYS B C 1
ATOM 2159 O O . CYS B 1 14 ? -11.484 -21.109 -20.469 1 84.5 14 CYS B O 1
ATOM 2161 N N . GLY B 1 15 ? -12.812 -19.656 -19.422 1 78.25 15 GLY B N 1
ATOM 2162 C CA . GLY B 1 15 ? -12.812 -18.812 -20.609 1 78.25 15 GLY B CA 1
ATOM 2163 C C . GLY B 1 15 ? -13.445 -19.5 -21.812 1 78.25 15 GLY B C 1
ATOM 2164 O O . GLY B 1 15 ? -14.578 -19.984 -21.734 1 78.25 15 GLY B O 1
ATOM 2165 N N . ASN B 1 16 ? -12.648 -19.578 -22.844 1 73.88 16 ASN B N 1
ATOM 2166 C CA . ASN B 1 16 ? -13.141 -20.203 -24.062 1 73.88 16 ASN B CA 1
ATOM 2167 C C . ASN B 1 16 ? -12.641 -21.641 -24.203 1 73.88 16 ASN B C 1
ATOM 2169 O O . ASN B 1 16 ? -12.859 -22.281 -25.234 1 73.88 16 ASN B O 1
ATOM 2173 N N . ASP B 1 17 ? -12.039 -22.078 -23.125 1 77.19 17 ASP B N 1
ATOM 2174 C CA . ASP B 1 17 ? -11.469 -23.422 -23.188 1 77.19 17 ASP B CA 1
ATOM 2175 C C . ASP B 1 17 ? -12.359 -24.422 -22.453 1 77.19 17 ASP B C 1
ATOM 2177 O O . ASP B 1 17 ? -12.859 -24.141 -21.359 1 77.19 17 ASP B O 1
ATOM 2181 N N . ARG B 1 18 ? -12.547 -25.516 -23.109 1 80 18 ARG B N 1
ATOM 2182 C CA . ARG B 1 18 ? -13.297 -26.625 -22.531 1 80 18 ARG B CA 1
ATOM 2183 C C . ARG B 1 18 ? -12.445 -27.891 -22.484 1 80 18 ARG B C 1
ATOM 2185 O O . ARG B 1 18 ? -11.898 -28.312 -23.516 1 80 18 ARG B O 1
ATOM 2192 N N . TYR B 1 19 ? -12.352 -28.453 -21.312 1 81 19 TYR B N 1
ATOM 2193 C CA . TYR B 1 19 ? -11.523 -29.641 -21.125 1 81 19 TYR B CA 1
ATOM 2194 C C . TYR B 1 19 ? -12.375 -30.844 -20.719 1 81 19 TYR B C 1
ATOM 2196 O O . TYR B 1 19 ? -13.062 -30.797 -19.703 1 81 19 TYR B O 1
ATOM 2204 N N . ARG B 1 20 ? -12.312 -31.844 -21.594 1 78.75 20 ARG B N 1
ATOM 2205 C CA . ARG B 1 20 ? -12.883 -33.125 -21.172 1 78.75 20 ARG B CA 1
ATOM 2206 C C . ARG B 1 20 ? -11.938 -33.875 -20.25 1 78.75 20 ARG B C 1
ATOM 2208 O O . ARG B 1 20 ? -10.836 -34.25 -20.656 1 78.75 20 ARG B O 1
ATOM 2215 N N . VAL B 1 21 ? -12.422 -34.031 -18.984 1 81.75 21 VAL B N 1
ATOM 2216 C CA . VAL B 1 21 ? -11.531 -34.625 -18 1 81.75 21 VAL B CA 1
ATOM 2217 C C . VAL B 1 21 ? -12.234 -35.75 -17.266 1 81.75 21 VAL B C 1
ATOM 2219 O O . VAL B 1 21 ? -13.445 -35.969 -17.438 1 81.75 21 VAL B O 1
ATOM 2222 N N . HIS B 1 22 ? -11.422 -36.531 -16.594 1 78.31 22 HIS B N 1
ATOM 2223 C CA . HIS B 1 22 ? -11.953 -37.656 -15.828 1 78.31 22 HIS B CA 1
ATOM 2224 C C . HIS B 1 22 ? -12.078 -37.281 -14.352 1 78.31 22 HIS B C 1
ATOM 2226 O O . HIS B 1 22 ? -11.094 -36.906 -13.719 1 78.31 22 HIS B O 1
ATOM 2232 N N . ARG B 1 23 ? -13.211 -37.469 -13.781 1 79.81 23 ARG B N 1
ATOM 2233 C CA . ARG B 1 23 ? -13.484 -37.188 -12.367 1 79.81 23 ARG B CA 1
ATOM 2234 C C . ARG B 1 23 ? -12.523 -37.938 -11.469 1 79.81 23 ARG B C 1
ATOM 2236 O O . ARG B 1 23 ? -12.055 -37.438 -10.461 1 79.81 23 ARG B O 1
ATOM 2243 N N . LEU B 1 24 ? -12.32 -39.156 -11.867 1 76.12 24 LEU B N 1
ATOM 2244 C CA . LEU B 1 24 ? -11.492 -40.031 -11.047 1 76.12 24 LEU B CA 1
ATOM 2245 C C . LEU B 1 24 ? -10.078 -39.469 -10.93 1 76.12 24 LEU B C 1
ATOM 2247 O O . LEU B 1 24 ? -9.469 -39.531 -9.852 1 76.12 24 LEU B O 1
ATOM 2251 N N . ILE B 1 25 ? -9.602 -38.906 -12 1 78.94 25 ILE B N 1
ATOM 2252 C CA . ILE B 1 25 ? -8.242 -38.375 -12.008 1 78.94 25 ILE B CA 1
ATOM 2253 C C . ILE B 1 25 ? -8.18 -37.094 -11.203 1 78.94 25 ILE B C 1
ATOM 2255 O O . ILE B 1 25 ? -7.309 -36.906 -10.352 1 78.94 25 ILE B O 1
ATOM 2259 N N . LEU B 1 26 ? -9.094 -36.219 -11.375 1 81.5 26 LEU B N 1
ATOM 2260 C CA . LEU B 1 26 ? -9.109 -34.938 -10.695 1 81.5 26 LEU B CA 1
ATOM 2261 C C . LEU B 1 26 ? -9.359 -35.094 -9.203 1 81.5 26 LEU B C 1
ATOM 2263 O O . LEU B 1 26 ? -8.656 -34.5 -8.375 1 81.5 26 LEU B O 1
ATOM 2267 N N . GLY B 1 27 ? -10.352 -35.938 -8.883 1 80.94 27 GLY B N 1
ATOM 2268 C CA . GLY B 1 27 ? -10.727 -36.156 -7.496 1 80.94 27 GLY B CA 1
ATOM 2269 C C . GLY B 1 27 ? -9.656 -36.875 -6.699 1 80.94 27 GLY B C 1
ATOM 2270 O O . GLY B 1 27 ? -9.562 -36.719 -5.48 1 80.94 27 GLY B O 1
ATOM 2271 N N . GLY B 1 28 ? -8.898 -37.688 -7.391 1 80.06 28 GLY B N 1
ATOM 2272 C CA . GLY B 1 28 ? -7.828 -38.438 -6.73 1 80.06 28 GLY B CA 1
ATOM 2273 C C . GLY B 1 28 ? -6.645 -37.531 -6.371 1 80.06 28 GLY B C 1
ATOM 2274 O O . GLY B 1 28 ? -5.863 -37.875 -5.477 1 80.06 28 GLY B O 1
ATOM 2275 N N . ARG B 1 29 ? -6.555 -36.344 -7.066 1 83.12 29 ARG B N 1
ATOM 2276 C CA . ARG B 1 29 ? -5.352 -35.562 -6.902 1 83.12 29 ARG B CA 1
ATOM 2277 C C . ARG B 1 29 ? -5.684 -34.188 -6.32 1 83.12 29 ARG B C 1
ATOM 2279 O O . ARG B 1 29 ? -4.789 -33.375 -6.078 1 83.12 29 ARG B O 1
ATOM 2286 N N . SER B 1 30 ? -6.914 -33.875 -6.051 1 85.06 30 SER B N 1
ATOM 2287 C CA . SER B 1 30 ? -7.359 -32.625 -5.469 1 85.06 30 SER B CA 1
ATOM 2288 C C . SER B 1 30 ? -8.625 -32.812 -4.633 1 85.06 30 SER B C 1
ATOM 2290 O O . SER B 1 30 ? -9.641 -33.312 -5.137 1 85.06 30 SER B O 1
ATOM 2292 N N . ASN B 1 31 ? -8.547 -32.5 -3.41 1 79.81 31 ASN B N 1
ATOM 2293 C CA . ASN B 1 31 ? -9.711 -32.594 -2.541 1 79.81 31 ASN B CA 1
ATOM 2294 C C . ASN B 1 31 ? -10.844 -31.672 -3.021 1 79.81 31 ASN B C 1
ATOM 2296 O O . ASN B 1 31 ? -12.023 -32.031 -2.889 1 79.81 31 ASN B O 1
ATOM 2300 N N . PHE B 1 32 ? -10.469 -30.609 -3.506 1 82.31 32 PHE B N 1
ATOM 2301 C CA . PHE B 1 32 ? -11.469 -29.703 -4.066 1 82.31 32 PHE B CA 1
ATOM 2302 C C . PHE B 1 32 ? -12.266 -30.406 -5.164 1 82.31 32 PHE B C 1
ATOM 2304 O O . PHE B 1 32 ? -13.5 -30.406 -5.141 1 82.31 32 PHE B O 1
ATOM 2311 N N . PHE B 1 33 ? -11.594 -31 -6.074 1 82.25 33 PHE B N 1
ATOM 2312 C CA . PHE B 1 33 ? -12.273 -31.625 -7.199 1 82.25 33 PHE B CA 1
ATOM 2313 C C . PHE B 1 33 ? -12.977 -32.906 -6.766 1 82.25 33 PHE B C 1
ATOM 2315 O O . PHE B 1 33 ? -14.008 -33.281 -7.328 1 82.25 33 PHE B O 1
ATOM 2322 N N . LYS B 1 34 ? -12.43 -33.438 -5.75 1 80.5 34 LYS B N 1
ATOM 2323 C CA . LYS B 1 34 ? -13.109 -34.594 -5.172 1 80.5 34 LYS B CA 1
ATOM 2324 C C . LYS B 1 34 ? -14.492 -34.219 -4.66 1 80.5 34 LYS B C 1
ATOM 2326 O O . LYS B 1 34 ? -15.477 -34.875 -4.973 1 80.5 34 LYS B O 1
ATOM 2331 N N . VAL B 1 35 ? -14.547 -33.156 -3.947 1 79.62 35 VAL B N 1
ATOM 2332 C CA . VAL B 1 35 ? -15.797 -32.688 -3.357 1 79.62 35 VAL B CA 1
ATOM 2333 C C . VAL B 1 35 ? -16.719 -32.156 -4.449 1 79.62 35 VAL B C 1
ATOM 2335 O O . VAL B 1 35 ? -17.922 -32.438 -4.457 1 79.62 35 VAL B O 1
ATOM 2338 N N . ALA B 1 36 ? -16.094 -31.406 -5.34 1 77.31 36 ALA B N 1
ATOM 2339 C CA . ALA B 1 36 ? -16.875 -30.828 -6.422 1 77.31 36 ALA B CA 1
ATOM 2340 C C . ALA B 1 36 ? -17.516 -31.906 -7.281 1 77.31 36 ALA B C 1
ATOM 2342 O O . ALA B 1 36 ? -18.656 -31.75 -7.734 1 77.31 36 ALA B O 1
ATOM 2343 N N . CYS B 1 37 ? -16.859 -33 -7.453 1 73.75 37 CYS B N 1
ATOM 2344 C CA . CYS B 1 37 ? -17.344 -34.094 -8.297 1 73.75 37 CYS B CA 1
ATOM 2345 C C . CYS B 1 37 ? -18.344 -34.969 -7.555 1 73.75 37 CYS B C 1
ATOM 2347 O O . CYS B 1 37 ? -19.25 -35.531 -8.164 1 73.75 37 CYS B O 1
ATOM 2349 N N . ASN B 1 38 ? -18.094 -35.031 -6.25 1 70.69 38 ASN B N 1
ATOM 2350 C CA . ASN B 1 38 ? -19.031 -35.844 -5.457 1 70.69 38 ASN B CA 1
ATOM 2351 C C . ASN B 1 38 ? -20.312 -35.062 -5.176 1 70.69 38 ASN B C 1
ATOM 2353 O O . ASN B 1 38 ? -21.391 -35.656 -5.098 1 70.69 38 ASN B O 1
ATOM 2357 N N . GLY B 1 39 ? -20.203 -33.812 -4.738 1 62.06 39 GLY B N 1
ATOM 2358 C CA . GLY B 1 39 ? -21.391 -33 -4.484 1 62.06 39 GLY B CA 1
ATOM 2359 C C . GLY B 1 39 ? -22.203 -32.75 -5.738 1 62.06 39 GLY B C 1
ATOM 2360 O O . GLY B 1 39 ? -23.422 -32.562 -5.668 1 62.06 39 GLY B O 1
ATOM 2361 N N . ASN B 1 40 ? -21.531 -32.406 -6.707 1 51.81 40 ASN B N 1
ATOM 2362 C CA . ASN B 1 40 ? -22.219 -32.156 -7.969 1 51.81 40 ASN B CA 1
ATOM 2363 C C . ASN B 1 40 ? -22.75 -33.438 -8.586 1 51.81 40 ASN B C 1
ATOM 2365 O O . ASN B 1 40 ? -23.359 -33.438 -9.656 1 51.81 40 ASN B O 1
ATOM 2369 N N . PHE B 1 41 ? -22.297 -34.625 -8.109 1 49.72 41 PHE B N 1
ATOM 2370 C CA . PHE B 1 41 ? -22.922 -35.812 -8.68 1 49.72 41 PHE B CA 1
ATOM 2371 C C . PHE B 1 41 ? -24.438 -35.719 -8.57 1 49.72 41 PHE B C 1
ATOM 2373 O O . PHE B 1 41 ? -25.156 -36.438 -9.258 1 49.72 41 PHE B O 1
ATOM 2380 N N . LYS B 1 42 ? -24.891 -35.25 -7.445 1 45.59 42 LYS B N 1
ATOM 2381 C CA . LYS B 1 42 ? -26.359 -35.312 -7.453 1 45.59 42 LYS B CA 1
ATOM 2382 C C . LYS B 1 42 ? -26.922 -34.5 -8.625 1 45.59 42 LYS B C 1
ATOM 2384 O O . LYS B 1 42 ? -27.938 -34.906 -9.211 1 45.59 42 LYS B O 1
ATOM 2389 N N . GLU B 1 43 ? -26.828 -33.25 -8.578 1 42.72 43 GLU B N 1
ATOM 2390 C CA . GLU B 1 43 ? -27.562 -32.5 -9.609 1 42.72 43 GLU B CA 1
ATOM 2391 C C . GLU B 1 43 ? -26.781 -32.469 -10.922 1 42.72 43 GLU B C 1
ATOM 2393 O O . GLU B 1 43 ? -27.328 -32.781 -11.984 1 42.72 43 GLU B O 1
ATOM 2398 N N . SER B 1 44 ? -25.891 -31.391 -11.164 1 46.38 44 SER B N 1
ATOM 2399 C CA . SER B 1 44 ? -25.781 -30.656 -12.422 1 46.38 44 SER B CA 1
ATOM 2400 C C . SER B 1 44 ? -24.859 -31.375 -13.398 1 46.38 44 SER B C 1
ATOM 2402 O O . SER B 1 44 ? -24.125 -32.281 -13.023 1 46.38 44 SER B O 1
ATOM 2404 N N . ASP B 1 45 ? -24.766 -30.781 -14.805 1 57.62 45 ASP B N 1
ATOM 2405 C CA . ASP B 1 45 ? -24.547 -30.953 -16.234 1 57.62 45 ASP B CA 1
ATOM 2406 C C . ASP B 1 45 ? -23.125 -31.406 -16.531 1 57.62 45 ASP B C 1
ATOM 2408 O O . ASP B 1 45 ? -22.734 -31.531 -17.688 1 57.62 45 ASP B O 1
ATOM 2412 N N . GLY B 1 46 ? -22.328 -31.984 -15.461 1 74.44 46 GLY B N 1
ATOM 2413 C CA . GLY B 1 46 ? -21.031 -32.5 -15.828 1 74.44 46 GLY B CA 1
ATOM 2414 C C . GLY B 1 46 ? -20.031 -31.422 -16.219 1 74.44 46 GLY B C 1
ATOM 2415 O O . GLY B 1 46 ? -19.172 -31.656 -17.078 1 74.44 46 GLY B O 1
ATOM 2416 N N . GLU B 1 47 ? -20.328 -30.219 -15.711 1 80.31 47 GLU B N 1
ATOM 2417 C CA . GLU B 1 47 ? -19.453 -29.125 -16.109 1 80.31 47 GLU B CA 1
ATOM 2418 C C . GLU B 1 47 ? -19 -28.312 -14.906 1 80.31 47 GLU B C 1
ATOM 2420 O O . GLU B 1 47 ? -19.797 -28 -14.023 1 80.31 47 GLU B O 1
ATOM 2425 N N . ILE B 1 48 ? -17.734 -28.094 -14.711 1 83.56 48 ILE B N 1
ATOM 2426 C CA . ILE B 1 48 ? -17.156 -27.188 -13.719 1 83.56 48 ILE B CA 1
ATOM 2427 C C . ILE B 1 48 ? -16.672 -25.906 -14.406 1 83.56 48 ILE B C 1
ATOM 2429 O O . ILE B 1 48 ? -15.836 -25.969 -15.312 1 83.56 48 ILE B O 1
ATOM 2433 N N . ASN B 1 49 ? -17.266 -24.812 -14 1 83.44 49 ASN B N 1
ATOM 2434 C CA . ASN B 1 49 ? -16.875 -23.516 -14.547 1 83.44 49 ASN B CA 1
ATOM 2435 C C . ASN B 1 49 ? -15.883 -22.797 -13.625 1 83.44 49 ASN B C 1
ATOM 2437 O O . ASN B 1 49 ? -16.125 -22.672 -12.422 1 83.44 49 ASN B O 1
ATOM 2441 N N . LEU B 1 50 ? -14.734 -22.375 -14.211 1 87.25 50 LEU B N 1
ATOM 2442 C CA . LEU B 1 50 ? -13.711 -21.609 -13.508 1 87.25 50 LEU B CA 1
ATOM 2443 C C . LEU B 1 50 ? -13.555 -20.234 -14.125 1 87.25 50 LEU B C 1
ATOM 2445 O O . LEU B 1 50 ? -12.492 -19.891 -14.648 1 87.25 50 LEU B O 1
ATOM 2449 N N . PRO B 1 51 ? -14.531 -19.375 -13.938 1 84.94 51 PRO B N 1
ATOM 2450 C CA . PRO B 1 51 ? -14.578 -18.109 -14.672 1 84.94 51 PRO B CA 1
ATOM 2451 C C . PRO B 1 51 ? -13.516 -17.109 -14.211 1 84.94 51 PRO B C 1
ATOM 2453 O O . PRO B 1 51 ? -13.086 -16.25 -14.984 1 84.94 51 PRO B O 1
ATOM 2456 N N . ASP B 1 52 ? -12.977 -17.234 -13.016 1 86.5 52 ASP B N 1
ATOM 2457 C CA . ASP B 1 52 ? -12.078 -16.234 -12.469 1 86.5 52 ASP B CA 1
ATOM 2458 C C . ASP B 1 52 ? -10.617 -16.656 -12.625 1 86.5 52 ASP B C 1
ATOM 2460 O O . ASP B 1 52 ? -9.703 -15.922 -12.25 1 86.5 52 ASP B O 1
ATOM 2464 N N . ASP B 1 53 ? -10.484 -17.859 -13.188 1 89.75 53 ASP B N 1
ATOM 2465 C CA . ASP B 1 53 ? -9.125 -18.375 -13.273 1 89.75 53 ASP B CA 1
ATOM 2466 C C . ASP B 1 53 ? -8.523 -18.125 -14.648 1 89.75 53 ASP B C 1
ATOM 2468 O O . ASP B 1 53 ? -9.25 -17.938 -15.625 1 89.75 53 ASP B O 1
ATOM 2472 N N . ASP B 1 54 ? -7.199 -18.016 -14.664 1 88.69 54 ASP B N 1
ATOM 2473 C CA . ASP B 1 54 ? -6.469 -17.828 -15.914 1 88.69 54 ASP B CA 1
ATOM 2474 C C . ASP B 1 54 ? -6.449 -19.109 -16.75 1 88.69 54 ASP B C 1
ATOM 2476 O O . ASP B 1 54 ? -6.035 -20.156 -16.266 1 88.69 54 ASP B O 1
ATOM 2480 N N . PRO B 1 55 ? -6.863 -19.016 -18 1 85.69 55 PRO B N 1
ATOM 2481 C CA . PRO B 1 55 ? -6.98 -20.219 -18.828 1 85.69 55 PRO B CA 1
ATOM 2482 C C . PRO B 1 55 ? -5.648 -20.938 -19.016 1 85.69 55 PRO B C 1
ATOM 2484 O O . PRO B 1 55 ? -5.598 -22.172 -18.984 1 85.69 55 PRO B O 1
ATOM 2487 N N . ALA B 1 56 ? -4.559 -20.156 -19.219 1 85.81 56 ALA B N 1
ATOM 2488 C CA . ALA B 1 56 ? -3.246 -20.766 -19.391 1 85.81 56 ALA B CA 1
ATOM 2489 C C . ALA B 1 56 ? -2.809 -21.484 -18.125 1 85.81 56 ALA B C 1
ATOM 2491 O O . ALA B 1 56 ? -2.232 -22.578 -18.188 1 85.81 56 ALA B O 1
ATOM 2492 N N . ALA B 1 57 ? -3.102 -20.938 -17.016 1 91.69 57 ALA B N 1
ATOM 2493 C CA . ALA B 1 57 ? -2.768 -21.562 -15.727 1 91.69 57 ALA B CA 1
ATOM 2494 C C . ALA B 1 57 ? -3.596 -22.828 -15.5 1 91.69 57 ALA B C 1
ATOM 2496 O O . ALA B 1 57 ? -3.074 -23.828 -15.031 1 91.69 57 ALA B O 1
ATOM 2497 N N . VAL B 1 58 ? -4.852 -22.766 -15.875 1 89.88 58 VAL B N 1
ATOM 2498 C CA . VAL B 1 58 ? -5.742 -23.922 -15.711 1 89.88 58 VAL B CA 1
ATOM 2499 C C . VAL B 1 58 ? -5.27 -25.062 -16.594 1 89.88 58 VAL B C 1
ATOM 2501 O O . VAL B 1 58 ? -5.293 -26.234 -16.172 1 89.88 58 VAL B O 1
ATOM 2504 N N . ARG B 1 59 ? -4.852 -24.672 -17.734 1 85.31 59 ARG B N 1
ATOM 2505 C CA . ARG B 1 59 ? -4.316 -25.688 -18.641 1 85.31 59 ARG B CA 1
ATOM 2506 C C . ARG B 1 59 ? -3.127 -26.391 -18 1 85.31 59 ARG B C 1
ATOM 2508 O O . ARG B 1 59 ? -3.037 -27.625 -18.062 1 85.31 59 ARG B O 1
ATOM 2515 N N . LYS B 1 60 ? -2.244 -25.641 -17.406 1 87.31 60 LYS B N 1
ATOM 2516 C CA . LYS B 1 60 ? -1.082 -26.234 -16.75 1 87.31 60 LYS B CA 1
ATOM 2517 C C . LYS B 1 60 ? -1.502 -27.094 -15.562 1 87.31 60 LYS B C 1
ATOM 2519 O O . LYS B 1 60 ? -0.91 -28.141 -15.305 1 87.31 60 LYS B O 1
ATOM 2524 N N . MET B 1 61 ? -2.494 -26.641 -14.844 1 91 61 MET B N 1
ATOM 2525 C CA . MET B 1 61 ? -3 -27.391 -13.695 1 91 61 MET B CA 1
ATOM 2526 C C . MET B 1 61 ? -3.568 -28.734 -14.133 1 91 61 MET B C 1
ATOM 2528 O O . MET B 1 61 ? -3.238 -29.781 -13.555 1 91 61 MET B O 1
ATOM 2532 N N . ILE B 1 62 ? -4.367 -28.734 -15.172 1 85.69 62 ILE B N 1
ATOM 2533 C CA . ILE B 1 62 ? -4.969 -29.969 -15.68 1 85.69 62 ILE B CA 1
ATOM 2534 C C . ILE B 1 62 ? -3.877 -30.922 -16.172 1 85.69 62 ILE B C 1
ATOM 2536 O O . ILE B 1 62 ? -3.91 -32.125 -15.883 1 85.69 62 ILE B O 1
ATOM 2540 N N . GLY B 1 63 ? -2.938 -30.328 -16.891 1 83.62 63 GLY B N 1
ATOM 2541 C CA . GLY B 1 63 ? -1.8 -31.141 -17.312 1 83.62 63 GLY B CA 1
ATOM 2542 C C . GLY B 1 63 ? -1.077 -31.797 -16.156 1 83.62 63 GLY B C 1
ATOM 2543 O O . GLY B 1 63 ? -0.718 -32.969 -16.25 1 83.62 63 GLY B O 1
ATOM 2544 N N . TYR B 1 64 ? -0.879 -31.125 -15.133 1 85.88 64 TYR B N 1
ATOM 2545 C CA . TYR B 1 64 ? -0.215 -31.656 -13.945 1 85.88 64 TYR B CA 1
ATOM 2546 C C . TYR B 1 64 ? -1.026 -32.781 -13.336 1 85.88 64 TYR B C 1
ATOM 2548 O O . TYR B 1 64 ? -0.47 -33.812 -12.945 1 85.88 64 TYR B O 1
ATOM 2556 N N . LEU B 1 65 ? -2.305 -32.625 -13.211 1 84.38 65 LEU B N 1
ATOM 2557 C CA . LEU B 1 65 ? -3.178 -33.625 -12.594 1 84.38 65 LEU B CA 1
ATOM 2558 C C . LEU B 1 65 ? -3.189 -34.906 -13.406 1 84.38 65 LEU B C 1
ATOM 2560 O O . LEU B 1 65 ? -3.385 -36 -12.852 1 84.38 65 LEU B O 1
ATOM 2564 N N . TYR B 1 66 ? -2.959 -34.75 -14.617 1 77.25 66 TYR B N 1
ATOM 2565 C CA . TYR B 1 66 ? -2.908 -35.938 -15.477 1 77.25 66 TYR B CA 1
ATOM 2566 C C . TYR B 1 66 ? -1.485 -36.469 -15.578 1 77.25 66 TYR B C 1
ATOM 2568 O O . TYR B 1 66 ? -1.184 -37.281 -16.453 1 77.25 66 TYR B O 1
ATOM 2576 N N . ASN B 1 67 ? -0.599 -36.125 -14.5 1 67.81 67 ASN B N 1
ATOM 2577 C CA . ASN B 1 67 ? 0.781 -36.594 -14.383 1 67.81 67 ASN B CA 1
ATOM 2578 C C . ASN B 1 67 ? 1.628 -36.125 -15.57 1 67.81 67 ASN B C 1
ATOM 2580 O O . ASN B 1 67 ? 2.477 -36.875 -16.047 1 67.81 67 ASN B O 1
ATOM 2584 N N . ILE B 1 68 ? 1.199 -34.969 -16.109 1 54.47 68 ILE B N 1
ATOM 2585 C CA . ILE B 1 68 ? 2.09 -34.344 -17.078 1 54.47 68 ILE B CA 1
ATOM 2586 C C . ILE B 1 68 ? 3.072 -33.438 -16.344 1 54.47 68 ILE B C 1
ATOM 2588 O O . ILE B 1 68 ? 2.699 -32.75 -15.398 1 54.47 68 ILE B O 1
ATOM 2592 N N . ASP B 1 69 ? 4.352 -33.719 -16.469 1 53.62 69 ASP B N 1
ATOM 2593 C CA . ASP B 1 69 ? 5.402 -32.875 -15.883 1 53.62 69 ASP B CA 1
ATOM 2594 C C . ASP B 1 69 ? 5.047 -31.406 -15.961 1 53.62 69 ASP B C 1
ATOM 2596 O O . ASP B 1 69 ? 4.371 -30.969 -16.891 1 53.62 69 ASP B O 1
ATOM 2600 N N . TYR B 1 70 ? 5.008 -30.688 -14.836 1 54.53 70 TYR B N 1
ATOM 2601 C CA . TYR B 1 70 ? 4.77 -29.25 -14.766 1 54.53 70 TYR B CA 1
ATOM 2602 C C . TYR B 1 70 ? 5.371 -28.547 -15.969 1 54.53 70 TYR B C 1
ATOM 2604 O O . TYR B 1 70 ? 4.844 -27.531 -16.422 1 54.53 70 TYR B O 1
ATOM 2612 N N . ASN B 1 71 ? 6.637 -28.844 -16.375 1 43.56 71 ASN B N 1
ATOM 2613 C CA . ASN B 1 71 ? 7.301 -28.328 -17.562 1 43.56 71 ASN B CA 1
ATOM 2614 C C . ASN B 1 71 ? 7.285 -29.359 -18.703 1 43.56 71 ASN B C 1
ATOM 2616 O O . ASN B 1 71 ? 8.297 -30 -18.969 1 43.56 71 ASN B O 1
ATOM 2620 N N . PRO B 1 72 ? 6.176 -29.609 -19.172 1 43 72 PRO B N 1
ATOM 2621 C CA . PRO B 1 72 ? 6.258 -30.656 -20.188 1 43 72 PRO B CA 1
ATOM 2622 C C . PRO B 1 72 ? 7.051 -30.234 -21.422 1 43 72 PRO B C 1
ATOM 2624 O O . PRO B 1 72 ? 6.816 -29.156 -21.969 1 43 72 PRO B O 1
ATOM 2627 N N . THR B 1 73 ? 8.445 -30.344 -21.422 1 39.44 73 THR B N 1
ATOM 2628 C CA . THR B 1 73 ? 9.211 -30.031 -22.625 1 39.44 73 THR B CA 1
ATOM 2629 C C . THR B 1 73 ? 8.469 -30.484 -23.875 1 39.44 73 THR B C 1
ATOM 2631 O O . THR B 1 73 ? 8.688 -29.953 -24.953 1 39.44 73 THR B O 1
ATOM 2634 N N . THR B 1 74 ? 7.996 -31.656 -23.922 1 36.69 74 THR B N 1
ATOM 2635 C CA . THR B 1 74 ? 7.629 -32.312 -25.172 1 36.69 74 THR B CA 1
ATOM 2636 C C . THR B 1 74 ? 6.113 -32.469 -25.266 1 36.69 74 THR B C 1
ATOM 2638 O O . THR B 1 74 ? 5.562 -32.594 -26.359 1 36.69 74 THR B O 1
ATOM 2641 N N . LYS B 1 75 ? 5.469 -32.719 -24.141 1 41.69 75 LYS B N 1
ATOM 2642 C CA . LYS B 1 75 ? 4.152 -33.312 -24.391 1 41.69 75 LYS B CA 1
ATOM 2643 C C . LYS B 1 75 ? 3.074 -32.219 -24.422 1 41.69 75 LYS B C 1
ATOM 2645 O O . LYS B 1 75 ? 3 -31.391 -23.531 1 41.69 75 LYS B O 1
ATOM 2650 N N . GLN B 1 76 ? 2.83 -31.641 -25.656 1 41.94 76 GLN B N 1
ATOM 2651 C CA . GLN B 1 76 ? 1.765 -30.656 -25.828 1 41.94 76 GLN B CA 1
ATOM 2652 C C . GLN B 1 76 ? 0.393 -31.328 -25.812 1 41.94 76 GLN B C 1
ATOM 2654 O O . GLN B 1 76 ? 0.263 -32.5 -26.188 1 41.94 76 GLN B O 1
ATOM 2659 N N . MET B 1 77 ? -0.611 -30.844 -25.172 1 43.44 77 MET B N 1
ATOM 2660 C CA . MET B 1 77 ? -2.025 -31.172 -25.312 1 43.44 77 MET B CA 1
ATOM 2661 C C . MET B 1 77 ? -2.459 -31.125 -26.781 1 43.44 77 MET B C 1
ATOM 2663 O O . MET B 1 77 ? -2.197 -30.141 -27.469 1 43.44 77 MET B O 1
ATOM 2667 N N . PRO B 1 78 ? -2.67 -32.25 -27.422 1 38.81 78 PRO B N 1
ATOM 2668 C CA . PRO B 1 78 ? -3.209 -32 -28.766 1 38.81 78 PRO B CA 1
ATOM 2669 C C . PRO B 1 78 ? -4.34 -30.969 -28.766 1 38.81 78 PRO B C 1
ATOM 2671 O O . PRO B 1 78 ? -5.16 -30.953 -27.844 1 38.81 78 PRO B O 1
ATOM 2674 N N . ASP B 1 79 ? -4.137 -29.797 -29.203 1 42.78 79 ASP B N 1
ATOM 2675 C CA . ASP B 1 79 ? -5.188 -28.844 -29.547 1 42.78 79 ASP B CA 1
ATOM 2676 C C . ASP B 1 79 ? -6.312 -29.516 -30.328 1 42.78 79 ASP B C 1
ATOM 2678 O O . ASP B 1 79 ? -6.207 -29.688 -31.547 1 42.78 79 ASP B O 1
ATOM 2682 N N . TYR B 1 80 ? -6.809 -30.703 -29.953 1 40.94 80 TYR B N 1
ATOM 2683 C CA . TYR B 1 80 ? -7.973 -30.922 -30.797 1 40.94 80 TYR B CA 1
ATOM 2684 C C . TYR B 1 80 ? -8.953 -29.766 -30.703 1 40.94 80 TYR B C 1
ATOM 2686 O O . TYR B 1 80 ? -9.531 -29.516 -29.641 1 40.94 80 TYR B O 1
ATOM 2694 N N . GLU B 1 81 ? -8.648 -28.641 -31.266 1 43.81 81 GLU B N 1
ATOM 2695 C CA . GLU B 1 81 ? -9.578 -27.531 -31.484 1 43.81 81 GLU B CA 1
ATOM 2696 C C . GLU B 1 81 ? -10.852 -28.016 -32.156 1 43.81 81 GLU B C 1
ATOM 2698 O O . GLU B 1 81 ? -10.859 -28.297 -33.375 1 43.81 81 GLU B O 1
ATOM 2703 N N . ASP B 1 82 ? -11.609 -28.906 -31.562 1 45 82 ASP B N 1
ATOM 2704 C CA . ASP B 1 82 ? -12.891 -28.969 -32.25 1 45 82 ASP B CA 1
ATOM 2705 C C . ASP B 1 82 ? -13.578 -27.594 -32.25 1 45 82 ASP B C 1
ATOM 2707 O O . ASP B 1 82 ? -13.703 -26.969 -31.203 1 45 82 ASP B O 1
ATOM 2711 N N . ASP B 1 83 ? -13.484 -26.906 -33.312 1 44.31 83 ASP B N 1
ATOM 2712 C CA . ASP B 1 83 ? -14.25 -25.688 -33.594 1 44.31 83 ASP B CA 1
ATOM 2713 C C . ASP B 1 83 ? -15.68 -25.812 -33.031 1 44.31 83 ASP B C 1
ATOM 2715 O O . ASP B 1 83 ? -16.469 -26.625 -33.531 1 44.31 83 ASP B O 1
ATOM 2719 N N . VAL B 1 84 ? -15.859 -25.844 -31.828 1 51.38 84 VAL B N 1
ATOM 2720 C CA . VAL B 1 84 ? -17.25 -25.766 -31.391 1 51.38 84 VAL B CA 1
ATOM 2721 C C . VAL B 1 84 ? -17.859 -24.438 -31.812 1 51.38 84 VAL B C 1
ATOM 2723 O O . VAL B 1 84 ? -17.156 -23.406 -31.828 1 51.38 84 VAL B O 1
ATOM 2726 N N . GLU B 1 85 ? -18.922 -24.422 -32.438 1 51.91 85 GLU B N 1
ATOM 2727 C CA . GLU B 1 85 ? -19.719 -23.25 -32.812 1 51.91 85 GLU B CA 1
ATOM 2728 C C . GLU B 1 85 ? -19.844 -22.266 -31.641 1 51.91 85 GLU B C 1
ATOM 2730 O O . GLU B 1 85 ? -20.203 -22.672 -30.531 1 51.91 85 GLU B O 1
ATOM 2735 N N . ALA B 1 86 ? -19.25 -21.125 -31.719 1 56.81 86 ALA B N 1
ATOM 2736 C CA . ALA B 1 86 ? -19.312 -20 -30.766 1 56.81 86 ALA B CA 1
ATOM 2737 C C . ALA B 1 86 ? -20.75 -19.641 -30.438 1 56.81 86 ALA B C 1
ATOM 2739 O O . ALA B 1 86 ? -21.578 -19.469 -31.344 1 56.81 86 ALA B O 1
ATOM 2740 N N . GLU B 1 87 ? -21.25 -20.016 -29.266 1 63.81 87 GLU B N 1
ATOM 2741 C CA . GLU B 1 87 ? -22.5 -19.422 -28.781 1 63.81 87 GLU B CA 1
ATOM 2742 C C . GLU B 1 87 ? -22.25 -18.094 -28.078 1 63.81 87 GLU B C 1
ATOM 2744 O O . GLU B 1 87 ? -21.281 -17.953 -27.328 1 63.81 87 GLU B O 1
ATOM 2749 N N . LEU B 1 88 ? -23.016 -17.016 -28.547 1 64.75 88 LEU B N 1
ATOM 2750 C CA . LEU B 1 88 ? -22.859 -15.695 -27.969 1 64.75 88 LEU B CA 1
ATOM 2751 C C . LEU B 1 88 ? -23.719 -15.547 -26.719 1 64.75 88 LEU B C 1
ATOM 2753 O O . LEU B 1 88 ? -24.812 -16.125 -26.641 1 64.75 88 LEU B O 1
ATOM 2757 N N . SER B 1 89 ? -23.156 -14.969 -25.656 1 69.62 89 SER B N 1
ATOM 2758 C CA . SER B 1 89 ? -23.922 -14.672 -24.453 1 69.62 89 SER B CA 1
ATOM 2759 C C . SER B 1 89 ? -25.094 -13.75 -24.75 1 69.62 89 SER B C 1
ATOM 2761 O O . SER B 1 89 ? -25.047 -12.961 -25.688 1 69.62 89 SER B O 1
ATOM 2763 N N . ASP B 1 90 ? -26.109 -13.984 -23.969 1 73.25 90 ASP B N 1
ATOM 2764 C CA . ASP B 1 90 ? -27.234 -13.062 -24.109 1 73.25 90 ASP B CA 1
ATOM 2765 C C . ASP B 1 90 ? -26.953 -11.734 -23.406 1 73.25 90 ASP B C 1
ATOM 2767 O O . ASP B 1 90 ? -27.719 -10.773 -23.562 1 73.25 90 ASP B O 1
ATOM 2771 N N . THR B 1 91 ? -25.922 -11.734 -22.625 1 73.88 91 THR B N 1
ATOM 2772 C CA . THR B 1 91 ? -25.594 -10.523 -21.875 1 73.88 91 THR B CA 1
ATOM 2773 C C . THR B 1 91 ? -24.562 -9.688 -22.625 1 73.88 91 THR B C 1
ATOM 2775 O O . THR B 1 91 ? -23.531 -10.219 -23.062 1 73.88 91 THR B O 1
ATOM 2778 N N . GLU B 1 92 ? -24.844 -8.398 -22.734 1 77.81 92 GLU B N 1
ATOM 2779 C CA . GLU B 1 92 ? -23.859 -7.453 -23.25 1 77.81 92 GLU B CA 1
ATOM 2780 C C . GLU B 1 92 ? -22.984 -6.898 -22.125 1 77.81 92 GLU B C 1
ATOM 2782 O O . GLU B 1 92 ? -23.469 -6.676 -21.016 1 77.81 92 GLU B O 1
ATOM 2787 N N . TYR B 1 93 ? -21.75 -6.875 -22.391 1 77.56 93 TYR B N 1
ATOM 2788 C CA . TYR B 1 93 ? -20.797 -6.418 -21.391 1 77.56 93 TYR B CA 1
ATOM 2789 C C . TYR B 1 93 ? -20.234 -5.051 -21.766 1 77.56 93 TYR B C 1
ATOM 2791 O O . TYR B 1 93 ? -20.016 -4.754 -22.938 1 77.56 93 TYR B O 1
ATOM 2799 N N . ASP B 1 94 ? -20.203 -4.219 -20.719 1 76.5 94 ASP B N 1
ATOM 2800 C CA . ASP B 1 94 ? -19.594 -2.92 -20.969 1 76.5 94 ASP B CA 1
ATOM 2801 C C . ASP B 1 94 ? -18.078 -3.051 -21.156 1 76.5 94 ASP B C 1
ATOM 2803 O O . ASP B 1 94 ? -17.531 -4.137 -20.984 1 76.5 94 ASP B O 1
ATOM 2807 N N . ALA B 1 95 ? -17.469 -1.93 -21.641 1 74.62 95 ALA B N 1
ATOM 2808 C CA . ALA B 1 95 ? -16.062 -1.912 -22.047 1 74.62 95 ALA B CA 1
ATOM 2809 C C . ALA B 1 95 ? -15.156 -2.359 -20.906 1 74.62 95 ALA B C 1
ATOM 2811 O O . ALA B 1 95 ? -14.195 -3.109 -21.109 1 74.62 95 ALA B O 1
ATOM 2812 N N . GLU B 1 96 ? -15.453 -1.966 -19.75 1 66.81 96 GLU B N 1
ATOM 2813 C CA . GLU B 1 96 ? -14.633 -2.289 -18.594 1 66.81 96 GLU B CA 1
ATOM 2814 C C . GLU B 1 96 ? -14.703 -3.777 -18.266 1 66.81 96 GLU B C 1
ATOM 2816 O O . GLU B 1 96 ? -13.68 -4.418 -18.016 1 66.81 96 GLU B O 1
ATOM 2821 N N . THR B 1 97 ? -15.891 -4.242 -18.312 1 68.06 97 THR B N 1
ATOM 2822 C CA . THR B 1 97 ? -16.109 -5.652 -18.016 1 68.06 97 THR B CA 1
ATOM 2823 C C . THR B 1 97 ? -15.484 -6.531 -19.094 1 68.06 97 THR B C 1
ATOM 2825 O O . THR B 1 97 ? -14.859 -7.551 -18.797 1 68.06 97 THR B O 1
ATOM 2828 N N . ARG B 1 98 ? -15.609 -6.078 -20.312 1 69.88 98 ARG B N 1
ATOM 2829 C CA . ARG B 1 98 ? -15.008 -6.805 -21.422 1 69.88 98 ARG B CA 1
ATOM 2830 C C . ARG B 1 98 ? -13.492 -6.863 -21.297 1 69.88 98 ARG B C 1
ATOM 2832 O O . ARG B 1 98 ? -12.891 -7.918 -21.5 1 69.88 98 ARG B O 1
ATOM 2839 N N . TYR B 1 99 ? -12.961 -5.738 -20.938 1 62.16 99 TYR B N 1
ATOM 2840 C CA . TYR B 1 99 ? -11.508 -5.668 -20.812 1 62.16 99 TYR B CA 1
ATOM 2841 C C . TYR B 1 99 ? -11.008 -6.641 -19.75 1 62.16 99 TYR B C 1
ATOM 2843 O O . TYR B 1 99 ? -10.078 -7.41 -19.984 1 62.16 99 TYR B O 1
ATOM 2851 N N . ARG B 1 100 ? -11.727 -6.629 -18.734 1 58.44 100 ARG B N 1
ATOM 2852 C CA . ARG B 1 100 ? -11.367 -7.512 -17.625 1 58.44 100 ARG B CA 1
ATOM 2853 C C . ARG B 1 100 ? -11.508 -8.977 -18.031 1 58.44 100 ARG B C 1
ATOM 2855 O O . ARG B 1 100 ? -10.625 -9.789 -17.75 1 58.44 100 ARG B O 1
ATOM 2862 N N . MET B 1 101 ? -12.609 -9.18 -18.797 1 62.78 101 MET B N 1
ATOM 2863 C CA . MET B 1 101 ? -12.891 -10.562 -19.172 1 62.78 101 MET B CA 1
ATOM 2864 C C . MET B 1 101 ? -11.914 -11.055 -20.234 1 62.78 101 MET B C 1
ATOM 2866 O O . MET B 1 101 ? -11.523 -12.219 -20.234 1 62.78 101 MET B O 1
ATOM 2870 N N . ARG B 1 102 ? -11.508 -10.047 -21.062 1 62.25 102 ARG B N 1
ATOM 2871 C CA . ARG B 1 102 ? -10.523 -10.383 -22.078 1 62.25 102 ARG B CA 1
ATOM 2872 C C . ARG B 1 102 ? -9.195 -10.766 -21.453 1 62.25 102 ARG B C 1
ATOM 2874 O O . ARG B 1 102 ? -8.5 -11.664 -21.938 1 62.25 102 ARG B O 1
ATOM 2881 N N . LEU B 1 103 ? -9.008 -10.133 -20.375 1 53.75 103 LEU B N 1
ATOM 2882 C CA . LEU B 1 103 ? -7.77 -10.43 -19.672 1 53.75 103 LEU B CA 1
ATOM 2883 C C . LEU B 1 103 ? -7.734 -11.891 -19.234 1 53.75 103 LEU B C 1
ATOM 2885 O O . LEU B 1 103 ? -6.66 -12.477 -19.094 1 53.75 103 LEU B O 1
ATOM 2889 N N . PHE B 1 104 ? -8.992 -12.328 -19.266 1 52.69 104 PHE B N 1
ATOM 2890 C CA . PHE B 1 104 ? -9.102 -13.711 -18.812 1 52.69 104 PHE B CA 1
ATOM 2891 C C . PHE B 1 104 ? -9.438 -14.641 -19.969 1 52.69 104 PHE B C 1
ATOM 2893 O O . PHE B 1 104 ? -9.977 -15.727 -19.766 1 52.69 104 PHE B O 1
ATOM 2900 N N . GLY B 1 105 ? -9.281 -14.117 -21.109 1 53.25 105 GLY B N 1
ATOM 2901 C CA . GLY B 1 105 ? -9.352 -14.977 -22.281 1 53.25 105 GLY B CA 1
ATOM 2902 C C . GLY B 1 105 ? -10.734 -15.008 -22.906 1 53.25 105 GLY B C 1
ATOM 2903 O O . GLY B 1 105 ? -10.992 -15.812 -23.812 1 53.25 105 GLY B O 1
ATOM 2904 N N . ALA B 1 106 ? -11.562 -14.195 -22.359 1 61.75 106 ALA B N 1
ATOM 2905 C CA . ALA B 1 106 ? -12.891 -14.18 -22.969 1 61.75 106 ALA B CA 1
ATOM 2906 C C . ALA B 1 106 ? -12.844 -13.523 -24.344 1 61.75 106 ALA B C 1
ATOM 2908 O O . ALA B 1 106 ? -12.102 -12.555 -24.562 1 61.75 106 ALA B O 1
ATOM 2909 N N . GLU B 1 107 ? -13.422 -14.188 -25.312 1 67.81 107 GLU B N 1
ATOM 2910 C CA . GLU B 1 107 ? -13.57 -13.641 -26.672 1 67.81 107 GLU B CA 1
ATOM 2911 C C . GLU B 1 107 ? -14.977 -13.078 -26.875 1 67.81 107 GLU B C 1
ATOM 2913 O O . GLU B 1 107 ? -15.945 -13.594 -26.328 1 67.81 107 GLU B O 1
ATOM 2918 N N . PHE B 1 108 ? -14.898 -11.922 -27.469 1 68.56 108 PHE B N 1
ATOM 2919 C CA . PHE B 1 108 ? -16.141 -11.203 -27.672 1 68.56 108 PHE B CA 1
ATOM 2920 C C . PHE B 1 108 ? -16.391 -10.961 -29.156 1 68.56 108 PHE B C 1
ATOM 2922 O O . PHE B 1 108 ? -15.445 -10.797 -29.938 1 68.56 108 PHE B O 1
ATOM 2929 N N . ILE B 1 109 ? -17.656 -11.258 -29.625 1 73 109 ILE B N 1
ATOM 2930 C CA . ILE B 1 109 ? -18.156 -10.688 -30.875 1 73 109 ILE B CA 1
ATOM 2931 C C . ILE B 1 109 ? -19.078 -9.508 -30.578 1 73 109 ILE B C 1
ATOM 2933 O O . ILE B 1 109 ? -20.156 -9.688 -30.016 1 73 109 ILE B O 1
ATOM 2937 N N . GLU B 1 110 ? -18.547 -8.414 -30.844 1 74.69 110 GLU B N 1
ATOM 2938 C CA . GLU B 1 110 ? -19.203 -7.164 -30.453 1 74.69 110 GLU B CA 1
ATOM 2939 C C . GLU B 1 110 ? -19.344 -7.051 -28.938 1 74.69 110 GLU B C 1
ATOM 2941 O O . GLU B 1 110 ? -18.344 -7.094 -28.219 1 74.69 110 GLU B O 1
ATOM 2946 N N . ARG B 1 111 ? -20.516 -6.957 -28.344 1 72.62 111 ARG B N 1
ATOM 2947 C CA . ARG B 1 111 ? -20.719 -6.758 -26.906 1 72.62 111 ARG B CA 1
ATOM 2948 C C . ARG B 1 111 ? -21.109 -8.062 -26.219 1 72.62 111 ARG B C 1
ATOM 2950 O O . ARG B 1 111 ? -21.453 -8.07 -25.031 1 72.62 111 ARG B O 1
ATOM 2957 N N . ARG B 1 112 ? -21.062 -9.148 -27.031 1 77.31 112 ARG B N 1
ATOM 2958 C CA . ARG B 1 112 ? -21.469 -10.445 -26.5 1 77.31 112 ARG B CA 1
ATOM 2959 C C . ARG B 1 112 ? -20.297 -11.398 -26.391 1 77.31 112 ARG B C 1
ATOM 2961 O O . ARG B 1 112 ? -19.438 -11.461 -27.281 1 77.31 112 ARG B O 1
ATOM 2968 N N . ARG B 1 113 ? -20.25 -12.062 -25.297 1 70.06 113 ARG B N 1
ATOM 2969 C CA . ARG B 1 113 ? -19.172 -12.992 -25.016 1 70.06 113 ARG B CA 1
ATOM 2970 C C . ARG B 1 113 ? -19.359 -14.305 -25.766 1 70.06 113 ARG B C 1
ATOM 2972 O O . ARG B 1 113 ? -20.469 -14.828 -25.844 1 70.06 113 ARG B O 1
ATOM 2979 N N . ILE B 1 114 ? -18.344 -14.797 -26.469 1 64.88 114 ILE B N 1
ATOM 2980 C CA . ILE B 1 114 ? -18.344 -16.125 -27.062 1 64.88 114 ILE B CA 1
ATOM 2981 C C . ILE B 1 114 ? -18.344 -17.188 -25.969 1 64.88 114 ILE B C 1
ATOM 2983 O O . ILE B 1 114 ? -17.406 -17.25 -25.156 1 64.88 114 ILE B O 1
ATOM 2987 N N . LYS B 1 115 ? -19.438 -17.828 -25.75 1 61.53 115 LYS B N 1
ATOM 2988 C CA . LYS B 1 115 ? -19.594 -18.844 -24.703 1 61.53 115 LYS B CA 1
ATOM 2989 C C . LYS B 1 115 ? -18.766 -20.078 -25 1 61.53 115 LYS B C 1
ATOM 2991 O O . LYS B 1 115 ? -18.203 -20.688 -24.078 1 61.53 115 LYS B O 1
ATOM 2996 N N . GLN B 1 116 ? -18.875 -20.625 -26.172 1 55.19 116 GLN B N 1
ATOM 2997 C CA . GLN B 1 116 ? -18.297 -21.953 -26.359 1 55.19 116 GLN B CA 1
ATOM 2998 C C . GLN B 1 116 ? -17.266 -21.938 -27.484 1 55.19 116 GLN B C 1
ATOM 3000 O O . GLN B 1 116 ? -17.547 -21.453 -28.594 1 55.19 116 GLN B O 1
ATOM 3005 N N . LEU B 1 117 ? -15.977 -21.766 -27.359 1 55.41 117 LEU B N 1
ATOM 3006 C CA . LEU B 1 117 ? -15.141 -22.047 -28.516 1 55.41 117 LEU B CA 1
ATOM 3007 C C . LEU B 1 117 ? -14.586 -23.469 -28.453 1 55.41 117 LEU B C 1
ATOM 3009 O O . LEU B 1 117 ? -14.812 -24.281 -29.359 1 55.41 117 LEU B O 1
ATOM 3013 N N . LYS B 1 118 ? -13.281 -23.688 -27.906 1 57.06 118 LYS B N 1
ATOM 3014 C CA . LYS B 1 118 ? -12.32 -24.766 -28.141 1 57.06 118 LYS B CA 1
ATOM 3015 C C . LYS B 1 118 ? -12.531 -25.922 -27.156 1 57.06 118 LYS B C 1
ATOM 3017 O O . LYS B 1 118 ? -12.656 -25.703 -25.953 1 57.06 118 LYS B O 1
ATOM 3022 N N . GLU B 1 119 ? -13.148 -26.969 -27.719 1 55.94 119 GLU B N 1
ATOM 3023 C CA . GLU B 1 119 ? -13.164 -28.188 -26.922 1 55.94 119 GLU B CA 1
ATOM 3024 C C . GLU B 1 119 ? -11.828 -28.922 -27.016 1 55.94 119 GLU B C 1
ATOM 3026 O O . GLU B 1 119 ? -11.312 -29.156 -28.109 1 55.94 119 GLU B O 1
ATOM 3031 N N . LEU B 1 120 ? -11.031 -28.875 -26.047 1 56.75 120 LEU B N 1
ATOM 3032 C CA . LEU B 1 120 ? -9.75 -29.578 -25.969 1 56.75 120 LEU B CA 1
ATOM 3033 C C . LEU B 1 120 ? -9.914 -30.938 -25.312 1 56.75 120 LEU B C 1
ATOM 3035 O O . LEU B 1 120 ? -10.594 -31.062 -24.297 1 56.75 120 LEU B O 1
ATOM 3039 N N . GLU B 1 121 ? -9.938 -31.953 -26.219 1 50.28 121 GLU B N 1
ATOM 3040 C CA . GLU B 1 121 ? -9.898 -33.281 -25.641 1 50.28 121 GLU B CA 1
ATOM 3041 C C . GLU B 1 121 ? -8.477 -33.688 -25.25 1 50.28 121 GLU B C 1
ATOM 3043 O O . GLU B 1 121 ? -7.52 -33.344 -25.953 1 50.28 121 GLU B O 1
ATOM 3048 N N . TRP B 1 122 ? -8.219 -33.938 -24.016 1 48.34 122 TRP B N 1
ATOM 3049 C CA . TRP B 1 122 ? -6.902 -34.312 -23.516 1 48.34 122 TRP B CA 1
ATOM 3050 C C . TRP B 1 122 ? -6.309 -35.469 -24.328 1 48.34 122 TRP B C 1
ATOM 3052 O O . TRP B 1 122 ? -5.242 -35.969 -23.984 1 48.34 122 TRP B O 1
ATOM 3062 N N . GLY B 1 123 ? -6.914 -35.969 -25.438 1 43.44 123 GLY B N 1
ATOM 3063 C CA . GLY B 1 123 ? -6.293 -37.156 -25.984 1 43.44 123 GLY B CA 1
ATOM 3064 C C . GLY B 1 123 ? -4.816 -36.969 -26.297 1 43.44 123 GLY B C 1
ATOM 3065 O O . GLY B 1 123 ? -3.996 -37.812 -25.953 1 43.44 123 GLY B O 1
ATOM 3066 N N . GLY B 1 124 ? -4.336 -36.531 -27.578 1 37.69 124 GLY B N 1
ATOM 3067 C CA . GLY B 1 124 ? -2.982 -36.594 -28.125 1 37.69 124 GLY B CA 1
ATOM 3068 C C . GLY B 1 124 ? -2.17 -35.344 -27.812 1 37.69 124 GLY B C 1
ATOM 3069 O O . GLY B 1 124 ? -2.586 -34.219 -28.141 1 37.69 124 GLY B O 1
ATOM 3070 N N . TRP B 1 125 ? -1.351 -35.344 -26.812 1 39.09 125 TRP B N 1
ATOM 3071 C CA . TRP B 1 125 ? -0.405 -34.375 -26.234 1 39.09 125 TRP B CA 1
ATOM 3072 C C . TRP B 1 125 ? 0.532 -33.844 -27.312 1 39.09 125 TRP B C 1
ATOM 3074 O O . TRP B 1 125 ? 1.201 -34.594 -28 1 39.09 125 TRP B O 1
ATOM 3084 N N . GLN B 1 126 ? 0.056 -33.062 -28.25 1 38.53 126 GLN B N 1
ATOM 3085 C CA . GLN B 1 126 ? 1.159 -32.625 -29.109 1 38.53 126 GLN B CA 1
ATOM 3086 C C . GLN B 1 126 ? 2.104 -31.688 -28.375 1 38.53 126 GLN B C 1
ATOM 3088 O O . GLN B 1 126 ? 1.664 -30.891 -27.547 1 38.53 126 GLN B O 1
ATOM 3093 N N . VAL B 1 127 ? 3.371 -31.984 -28.062 1 37 127 VAL B N 1
ATOM 3094 C CA . VAL B 1 127 ? 4.547 -31.281 -27.547 1 37 127 VAL B CA 1
ATOM 3095 C C . VAL B 1 127 ? 4.715 -29.953 -28.281 1 37 127 VAL B C 1
ATOM 3097 O O . VAL B 1 127 ? 4.957 -29.922 -29.484 1 37 127 VAL B O 1
ATOM 3100 N N . GLY B 1 128 ? 3.814 -28.969 -28.094 1 40.09 128 GLY B N 1
ATOM 3101 C CA . GLY B 1 128 ? 4.289 -27.781 -28.766 1 40.09 128 GLY B CA 1
ATOM 3102 C C . GLY B 1 128 ? 5.465 -27.109 -28.078 1 40.09 128 GLY B C 1
ATOM 3103 O O . GLY B 1 128 ? 5.844 -27.516 -26.969 1 40.09 128 GLY B O 1
ATOM 3104 N N . GLU B 1 129 ? 6.395 -26.328 -28.75 1 42.06 129 GLU B N 1
ATOM 3105 C CA . GLU B 1 129 ? 7.586 -25.625 -28.281 1 42.06 129 GLU B CA 1
ATOM 3106 C C . GLU B 1 129 ? 7.254 -24.672 -27.141 1 42.06 129 GLU B C 1
ATOM 3108 O O . GLU B 1 129 ? 6.238 -23.969 -27.188 1 42.06 129 GLU B O 1
ATOM 3113 N N . PRO B 1 130 ? 7.824 -24.906 -25.922 1 46.62 130 PRO B N 1
ATOM 3114 C CA . PRO B 1 130 ? 7.668 -23.953 -24.812 1 46.62 130 PRO B CA 1
ATOM 3115 C C . PRO B 1 130 ? 7.73 -22.5 -25.266 1 46.62 130 PRO B C 1
ATOM 3117 O O . PRO B 1 130 ? 8.484 -22.172 -26.188 1 46.62 130 PRO B O 1
ATOM 3120 N N . PRO B 1 131 ? 6.703 -21.828 -24.953 1 51.19 131 PRO B N 1
ATOM 3121 C CA . PRO B 1 131 ? 6.863 -20.438 -25.375 1 51.19 131 PRO B CA 1
ATOM 3122 C C . PRO B 1 131 ? 8.188 -19.828 -24.922 1 51.19 131 PRO B C 1
ATOM 3124 O O . PRO B 1 131 ? 8.711 -20.188 -23.859 1 51.19 131 PRO B O 1
ATOM 3127 N N . LEU B 1 132 ? 9.008 -19.297 -25.781 1 53.03 132 LEU B N 1
ATOM 3128 C CA . LEU B 1 132 ? 10.266 -18.578 -25.578 1 53.03 132 LEU B CA 1
ATOM 3129 C C . LEU B 1 132 ? 10.086 -17.438 -24.594 1 53.03 132 LEU B C 1
ATOM 3131 O O . LEU B 1 132 ? 11.07 -16.875 -24.109 1 53.03 132 LEU B O 1
ATOM 3135 N N . SER B 1 133 ? 8.859 -17.031 -24.297 1 58.97 133 SER B N 1
ATOM 3136 C CA . SER B 1 133 ? 8.703 -15.812 -23.5 1 58.97 133 SER B CA 1
ATOM 3137 C C . SER B 1 133 ? 8.648 -16.141 -22 1 58.97 133 SER B C 1
ATOM 3139 O O . SER B 1 133 ? 8.227 -17.219 -21.609 1 58.97 133 SER B O 1
ATOM 3141 N N . PRO B 1 134 ? 9.312 -15.375 -21.141 1 65.81 134 PRO B N 1
ATOM 3142 C CA . PRO B 1 134 ? 9.242 -15.586 -19.703 1 65.81 134 PRO B CA 1
ATOM 3143 C C . PRO B 1 134 ? 7.816 -15.859 -19.219 1 65.81 134 PRO B C 1
ATOM 3145 O O . PRO B 1 134 ? 6.863 -15.258 -19.719 1 65.81 134 PRO B O 1
ATOM 3148 N N . GLN B 1 135 ? 7.758 -16.984 -18.516 1 87 135 GLN B N 1
ATOM 3149 C CA . GLN B 1 135 ? 6.469 -17.438 -18 1 87 135 GLN B CA 1
ATOM 3150 C C . GLN B 1 135 ? 6.363 -17.219 -16.5 1 87 135 GLN B C 1
ATOM 3152 O O . GLN B 1 135 ? 5.66 -17.953 -15.797 1 87 135 GLN B O 1
ATOM 3157 N N . LEU B 1 136 ? 7.102 -16.219 -16.047 1 93.19 136 LEU B N 1
ATOM 3158 C CA . LEU B 1 136 ? 7.219 -16.031 -14.602 1 93.19 136 LEU B CA 1
ATOM 3159 C C . LEU B 1 136 ? 5.852 -15.781 -13.977 1 93.19 136 LEU B C 1
ATOM 3161 O O . LEU B 1 136 ? 5.492 -16.422 -12.984 1 93.19 136 LEU B O 1
ATOM 3165 N N . SER B 1 137 ? 5.09 -14.992 -14.625 1 94.44 137 SER B N 1
ATOM 3166 C CA . SER B 1 137 ? 3.756 -14.688 -14.117 1 94.44 137 SER B CA 1
ATOM 3167 C C . SER B 1 137 ? 2.842 -15.906 -14.203 1 94.44 137 SER B C 1
ATOM 3169 O O . SER B 1 137 ? 1.982 -16.109 -13.344 1 94.44 137 SER B O 1
ATOM 3171 N N . LEU B 1 138 ? 3.029 -16.656 -15.203 1 93 138 LEU B N 1
ATOM 3172 C CA . LEU B 1 138 ? 2.225 -17.859 -15.359 1 93 138 LEU B CA 1
ATOM 3173 C C . LEU B 1 138 ? 2.496 -18.844 -14.227 1 93 138 LEU B C 1
ATOM 3175 O O . LEU B 1 138 ? 1.564 -19.438 -13.672 1 93 138 LEU B O 1
ATOM 3179 N N . HIS B 1 139 ? 3.775 -18.984 -13.883 1 95 139 HIS B N 1
ATOM 3180 C CA . HIS B 1 139 ? 4.102 -19.859 -12.766 1 95 139 HIS B CA 1
ATOM 3181 C C . HIS B 1 139 ? 3.434 -19.391 -11.477 1 95 139 HIS B C 1
ATOM 3183 O O . HIS B 1 139 ? 2.967 -20.203 -10.68 1 95 139 HIS B O 1
ATOM 3189 N N . ALA B 1 140 ? 3.406 -18.094 -11.336 1 97.12 140 ALA B N 1
ATOM 3190 C CA . ALA B 1 140 ? 2.75 -17.531 -10.156 1 97.12 140 ALA B CA 1
ATOM 3191 C C . ALA B 1 140 ? 1.256 -17.844 -10.156 1 97.12 140 ALA B C 1
ATOM 3193 O O . ALA B 1 140 ? 0.685 -18.203 -9.125 1 97.12 140 ALA B O 1
ATOM 3194 N N . LYS B 1 141 ? 0.65 -17.75 -11.273 1 95.75 141 LYS B N 1
ATOM 3195 C CA . LYS B 1 141 ? -0.771 -18.062 -11.406 1 95.75 141 LYS B CA 1
ATOM 3196 C C . LYS B 1 141 ? -1.042 -19.531 -11.125 1 95.75 141 LYS B C 1
ATOM 3198 O O . LYS B 1 141 ? -2.027 -19.875 -10.469 1 95.75 141 LYS B O 1
ATOM 3203 N N . VAL B 1 142 ? -0.186 -20.359 -11.609 1 94.94 142 VAL B N 1
ATOM 3204 C CA . VAL B 1 142 ? -0.333 -21.797 -11.367 1 94.94 142 VAL B CA 1
ATOM 3205 C C . VAL B 1 142 ? -0.147 -22.094 -9.883 1 94.94 142 VAL B C 1
ATOM 3207 O O . VAL B 1 142 ? -0.883 -22.906 -9.312 1 94.94 142 VAL B O 1
ATOM 3210 N N . TYR B 1 143 ? 0.824 -21.422 -9.328 1 96.88 143 TYR B N 1
ATOM 3211 C CA . TYR B 1 143 ? 1.027 -21.531 -7.891 1 96.88 143 TYR B CA 1
ATOM 3212 C C . TYR B 1 143 ? -0.246 -21.172 -7.129 1 96.88 143 TYR B C 1
ATOM 3214 O O . TYR B 1 143 ? -0.644 -21.891 -6.207 1 96.88 143 TYR B O 1
ATOM 3222 N N . ALA B 1 144 ? -0.872 -20.203 -7.555 1 96.75 144 ALA B N 1
ATOM 3223 C CA . ALA B 1 144 ? -2.102 -19.75 -6.906 1 96.75 144 ALA B CA 1
ATOM 3224 C C . ALA B 1 144 ? -3.217 -20.781 -7.074 1 96.75 144 ALA B C 1
ATOM 3226 O O . ALA B 1 144 ? -4.023 -20.969 -6.16 1 96.75 144 ALA B O 1
ATOM 3227 N N . LEU B 1 145 ? -3.289 -21.406 -8.203 1 95.06 145 LEU B N 1
ATOM 3228 C CA . LEU B 1 145 ? -4.273 -22.453 -8.414 1 95.06 145 LEU B CA 1
ATOM 3229 C C . LEU B 1 145 ? -4.023 -23.625 -7.473 1 95.06 145 LEU B C 1
ATOM 3231 O O . LEU B 1 145 ? -4.973 -24.219 -6.941 1 95.06 145 LEU B O 1
ATOM 3235 N N . GLY B 1 146 ? -2.734 -23.922 -7.332 1 94.56 146 GLY B N 1
ATOM 3236 C CA . GLY B 1 146 ? -2.396 -24.969 -6.383 1 94.56 146 GLY B CA 1
ATOM 3237 C C . GLY B 1 146 ? -2.898 -24.688 -4.977 1 94.56 146 GLY B C 1
ATOM 3238 O O . GLY B 1 146 ? -3.381 -25.578 -4.293 1 94.56 146 GLY B O 1
ATOM 3239 N N . GLU B 1 147 ? -2.719 -23.469 -4.625 1 93.5 147 GLU B N 1
ATOM 3240 C CA . GLU B 1 147 ? -3.217 -23.047 -3.314 1 93.5 147 GLU B CA 1
ATOM 3241 C C . GLU B 1 147 ? -4.742 -23.078 -3.271 1 93.5 147 GLU B C 1
ATOM 3243 O O . GLU B 1 147 ? -5.336 -23.641 -2.352 1 93.5 147 GLU B O 1
ATOM 3248 N N . LYS B 1 148 ? -5.402 -22.578 -4.246 1 92.25 148 LYS B N 1
ATOM 3249 C CA . LYS B 1 148 ? -6.852 -22.438 -4.32 1 92.25 148 LYS B CA 1
ATOM 3250 C C . LYS B 1 148 ? -7.539 -23.797 -4.32 1 92.25 148 LYS B C 1
ATOM 3252 O O . LYS B 1 148 ? -8.539 -24 -3.627 1 92.25 148 LYS B O 1
ATOM 3257 N N . TYR B 1 149 ? -7.004 -24.703 -5.047 1 90.81 149 TYR B N 1
ATOM 3258 C CA . TYR B 1 149 ? -7.645 -26.016 -5.211 1 90.81 149 TYR B CA 1
ATOM 3259 C C . TYR B 1 149 ? -6.938 -27.078 -4.383 1 90.81 149 TYR B C 1
ATOM 3261 O O . TYR B 1 149 ? -7.164 -28.281 -4.578 1 90.81 149 TYR B O 1
ATOM 3269 N N . ARG B 1 150 ? -6.023 -26.641 -3.531 1 88.75 150 ARG B N 1
ATOM 3270 C CA . ARG B 1 150 ? -5.348 -27.469 -2.537 1 88.75 150 ARG B CA 1
ATOM 3271 C C . ARG B 1 150 ? -4.609 -28.625 -3.201 1 88.75 150 ARG B C 1
ATOM 3273 O O . ARG B 1 150 ? -4.781 -29.781 -2.811 1 88.75 150 ARG B O 1
ATOM 3280 N N . ILE B 1 151 ? -3.889 -28.297 -4.18 1 91.19 151 ILE B N 1
ATOM 3281 C CA . ILE B 1 151 ? -3 -29.234 -4.848 1 91.19 151 ILE B CA 1
ATOM 3282 C C . ILE B 1 151 ? -1.549 -28.922 -4.488 1 91.19 151 ILE B C 1
ATOM 3284 O O . ILE B 1 151 ? -0.854 -28.234 -5.234 1 91.19 151 ILE B O 1
ATOM 3288 N N . GLU B 1 152 ? -1.087 -29.516 -3.436 1 90.81 152 GLU B N 1
ATOM 3289 C CA . GLU B 1 152 ? 0.208 -29.188 -2.854 1 90.81 152 GLU B CA 1
ATOM 3290 C C . GLU B 1 152 ? 1.345 -29.469 -3.828 1 90.81 152 GLU B C 1
ATOM 3292 O O . GLU B 1 152 ? 2.307 -28.703 -3.916 1 90.81 152 GLU B O 1
ATOM 3297 N N . GLY B 1 153 ? 1.224 -30.547 -4.477 1 91.25 153 GLY B N 1
ATOM 3298 C CA . GLY B 1 153 ? 2.256 -30.891 -5.445 1 91.25 153 GLY B CA 1
ATOM 3299 C C . GLY B 1 153 ? 2.379 -29.875 -6.562 1 91.25 153 GLY B C 1
ATOM 3300 O O . GLY B 1 153 ? 3.486 -29.547 -6.996 1 91.25 153 GLY B O 1
ATOM 3301 N N . LEU B 1 154 ? 1.231 -29.391 -7.062 1 92.56 154 LEU B N 1
ATOM 3302 C CA . LEU B 1 154 ? 1.216 -28.359 -8.094 1 92.56 154 LEU B CA 1
ATOM 3303 C C . LEU B 1 154 ? 1.868 -27.078 -7.59 1 92.56 154 LEU B C 1
ATOM 3305 O O . LEU B 1 154 ? 2.658 -26.453 -8.305 1 92.56 154 LEU B O 1
ATOM 3309 N N . LYS B 1 155 ? 1.464 -26.719 -6.402 1 94.06 155 LYS B N 1
ATOM 3310 C CA . LYS B 1 155 ? 2.027 -25.547 -5.762 1 94.06 155 LYS B CA 1
ATOM 3311 C C . LYS B 1 155 ? 3.549 -25.625 -5.684 1 94.06 155 LYS B C 1
ATOM 3313 O O . LYS B 1 155 ? 4.25 -24.688 -6.066 1 94.06 155 LYS B O 1
ATOM 3318 N N . LYS B 1 156 ? 4.047 -26.766 -5.289 1 94.69 156 LYS B N 1
ATOM 3319 C CA . LYS B 1 156 ? 5.484 -27 -5.16 1 94.69 156 LYS B CA 1
ATOM 3320 C C . LYS B 1 156 ? 6.172 -26.953 -6.523 1 94.69 156 LYS B C 1
ATOM 3322 O O . LYS B 1 156 ? 7.234 -26.344 -6.668 1 94.69 156 LYS B O 1
ATOM 3327 N N . ALA B 1 157 ? 5.578 -27.594 -7.5 1 92.88 157 ALA B N 1
ATOM 3328 C CA . ALA B 1 157 ? 6.141 -27.625 -8.852 1 92.88 157 ALA B CA 1
ATOM 3329 C C . ALA B 1 157 ? 6.219 -26.219 -9.438 1 92.88 157 ALA B C 1
ATOM 3331 O O . ALA B 1 157 ? 7.238 -25.844 -10.023 1 92.88 157 ALA B O 1
ATOM 3332 N N . ALA B 1 158 ? 5.152 -25.469 -9.297 1 94.94 158 ALA B N 1
ATOM 3333 C CA . ALA B 1 158 ? 5.094 -24.109 -9.812 1 94.94 158 ALA B CA 1
ATOM 3334 C C . ALA B 1 158 ? 6.145 -23.234 -9.133 1 94.94 158 ALA B C 1
ATOM 3336 O O . ALA B 1 158 ? 6.797 -22.422 -9.789 1 94.94 158 ALA B O 1
ATOM 3337 N N . LYS B 1 159 ? 6.262 -23.344 -7.863 1 97.06 159 LYS B N 1
ATOM 3338 C CA . LYS B 1 159 ? 7.273 -22.594 -7.129 1 97.06 159 LYS B CA 1
ATOM 3339 C C . LYS B 1 159 ? 8.672 -22.891 -7.652 1 97.06 159 LYS B C 1
ATOM 3341 O O . LYS B 1 159 ? 9.477 -21.984 -7.855 1 97.06 159 LYS B O 1
ATOM 3346 N N . GLY B 1 160 ? 8.898 -24.172 -7.812 1 95.94 160 GLY B N 1
ATOM 3347 C CA . GLY B 1 160 ? 10.195 -24.578 -8.336 1 95.94 160 GLY B CA 1
ATOM 3348 C C . GLY B 1 160 ? 10.516 -23.938 -9.672 1 95.94 160 GLY B C 1
ATOM 3349 O O . GLY B 1 160 ? 11.625 -23.453 -9.883 1 95.94 160 GLY B O 1
ATOM 3350 N N . LYS B 1 161 ? 9.609 -23.906 -10.555 1 93.06 161 LYS B N 1
ATOM 3351 C CA . LYS B 1 161 ? 9.797 -23.297 -11.875 1 93.06 161 LYS B CA 1
ATOM 3352 C C . LYS B 1 161 ? 9.977 -21.781 -11.773 1 93.06 161 LYS B C 1
ATOM 3354 O O . LYS B 1 161 ? 10.797 -21.203 -12.484 1 93.06 161 LYS B O 1
ATOM 3359 N N . PHE B 1 162 ? 9.188 -21.234 -10.945 1 95.56 162 PHE B N 1
ATOM 3360 C CA . PHE B 1 162 ? 9.289 -19.797 -10.688 1 95.56 162 PHE B CA 1
ATOM 3361 C C . PHE B 1 162 ? 10.688 -19.422 -10.211 1 95.56 162 PHE B C 1
ATOM 3363 O O . PHE B 1 162 ? 11.32 -18.516 -10.766 1 95.56 162 PHE B O 1
ATOM 3370 N N . GLU B 1 163 ? 11.156 -20.141 -9.242 1 96.62 163 GLU B N 1
ATOM 3371 C CA . GLU B 1 163 ? 12.477 -19.906 -8.672 1 96.62 163 GLU B CA 1
ATOM 3372 C C . GLU B 1 163 ? 13.57 -20.094 -9.727 1 96.62 163 GLU B C 1
ATOM 3374 O O . GLU B 1 163 ? 14.484 -19.281 -9.828 1 96.62 163 GLU B O 1
ATOM 3379 N N . SER B 1 164 ? 13.414 -21.125 -10.469 1 94.25 164 SER B N 1
ATOM 3380 C CA . SER B 1 164 ? 14.406 -21.422 -11.5 1 94.25 164 SER B CA 1
ATOM 3381 C C . SER B 1 164 ? 14.453 -20.328 -12.555 1 94.25 164 SER B C 1
ATOM 3383 O O . SER B 1 164 ? 15.539 -19.875 -12.945 1 94.25 164 SER B O 1
ATOM 3385 N N . GLU B 1 165 ? 13.328 -19.875 -12.953 1 93.06 165 GLU B N 1
ATOM 3386 C CA . GLU B 1 165 ? 13.273 -18.859 -14 1 93.06 165 GLU B CA 1
ATOM 3387 C C . GLU B 1 165 ? 13.82 -17.516 -13.5 1 93.06 165 GLU B C 1
ATOM 3389 O O . GLU B 1 165 ? 14.594 -16.859 -14.195 1 93.06 165 GLU B O 1
ATOM 3394 N N . ILE B 1 166 ? 13.414 -17.141 -12.336 1 93.56 166 ILE B N 1
ATOM 3395 C CA . ILE B 1 166 ? 13.836 -15.852 -11.805 1 93.56 166 ILE B CA 1
ATOM 3396 C C . ILE B 1 166 ? 15.352 -15.859 -11.57 1 93.56 166 ILE B C 1
ATOM 3398 O O . ILE B 1 166 ? 16.016 -14.852 -11.773 1 93.56 166 ILE B O 1
ATOM 3402 N N . GLN B 1 167 ? 15.898 -17 -11.266 1 92.31 167 GLN B N 1
ATOM 3403 C CA . GLN B 1 167 ? 17.328 -17.141 -10.977 1 92.31 167 GLN B CA 1
ATOM 3404 C C . GLN B 1 167 ? 18.141 -17.25 -12.266 1 92.31 167 GLN B C 1
ATOM 3406 O O . GLN B 1 167 ? 19.359 -17.094 -12.25 1 92.31 167 GLN B O 1
ATOM 3411 N N . SER B 1 168 ? 17.453 -17.547 -13.312 1 90.81 168 SER B N 1
ATOM 3412 C CA . SER B 1 168 ? 18.156 -17.672 -14.586 1 90.81 168 SER B CA 1
ATOM 3413 C C . SER B 1 168 ? 18.766 -16.344 -15.008 1 90.81 168 SER B C 1
ATOM 3415 O O . SER B 1 168 ? 19.703 -16.312 -15.82 1 90.81 168 SER B O 1
ATOM 3417 N N . GLY B 1 169 ? 18.219 -15.211 -14.508 1 87.81 169 GLY B N 1
ATOM 3418 C CA . GLY B 1 169 ? 18.719 -13.891 -14.852 1 87.81 169 GLY B CA 1
ATOM 3419 C C . GLY B 1 169 ? 18.203 -13.367 -16.172 1 87.81 169 GLY B C 1
ATOM 3420 O O . GLY B 1 169 ? 18.547 -12.258 -16.578 1 87.81 169 GLY B O 1
ATOM 3421 N N . ASN B 1 170 ? 17.312 -14.078 -16.828 1 87.69 170 ASN B N 1
ATOM 3422 C CA . ASN B 1 170 ? 16.828 -13.703 -18.141 1 87.69 170 ASN B CA 1
ATOM 3423 C C . ASN B 1 170 ? 15.438 -13.07 -18.062 1 87.69 170 ASN B C 1
ATOM 3425 O O . ASN B 1 170 ? 14.781 -12.859 -19.094 1 87.69 170 ASN B O 1
ATOM 3429 N N . VAL B 1 171 ? 15.047 -12.781 -16.906 1 92.06 171 VAL B N 1
ATOM 3430 C CA . VAL B 1 171 ? 13.719 -12.203 -16.719 1 92.06 171 VAL B CA 1
ATOM 3431 C C . VAL B 1 171 ? 13.797 -10.68 -16.875 1 92.06 171 VAL B C 1
ATOM 3433 O O . VAL B 1 171 ? 14.602 -10.031 -16.203 1 92.06 171 VAL B O 1
ATOM 3436 N N . GLY B 1 172 ? 13 -10.156 -17.766 1 93.75 172 GLY B N 1
ATOM 3437 C CA . GLY B 1 172 ? 12.938 -8.711 -17.922 1 93.75 172 GLY B CA 1
ATOM 3438 C C . GLY B 1 172 ? 12.281 -8.023 -16.734 1 93.75 172 GLY B C 1
ATOM 3439 O O . GLY B 1 172 ? 11.562 -8.648 -15.969 1 93.75 172 GLY B O 1
ATOM 3440 N N . ILE B 1 173 ? 12.492 -6.73 -16.688 1 95.75 173 ILE B N 1
ATOM 3441 C CA . ILE B 1 173 ? 12.008 -5.926 -15.57 1 95.75 173 ILE B CA 1
ATOM 3442 C C . ILE B 1 173 ? 10.477 -5.938 -15.555 1 95.75 173 ILE B C 1
ATOM 3444 O O . ILE B 1 173 ? 9.867 -6.105 -14.5 1 95.75 173 ILE B O 1
ATOM 3448 N N . ASP B 1 174 ? 9.906 -5.781 -16.688 1 95.31 174 ASP B N 1
ATOM 3449 C CA . ASP B 1 174 ? 8.445 -5.77 -16.781 1 95.31 174 ASP B CA 1
ATOM 3450 C C . ASP B 1 174 ? 7.859 -7.121 -16.391 1 95.31 174 ASP B C 1
ATOM 3452 O O . ASP B 1 174 ? 6.828 -7.18 -15.719 1 95.31 174 ASP B O 1
ATOM 3456 N N . ASP B 1 175 ? 8.508 -8.156 -16.812 1 94.06 175 ASP B N 1
ATOM 3457 C CA . ASP B 1 175 ? 8.062 -9.5 -16.453 1 94.06 175 ASP B CA 1
ATOM 3458 C C . ASP B 1 175 ? 8.172 -9.75 -14.953 1 94.06 175 ASP B C 1
ATOM 3460 O O . ASP B 1 175 ? 7.289 -10.367 -14.359 1 94.06 175 ASP B O 1
ATOM 3464 N N . PHE B 1 176 ? 9.234 -9.25 -14.398 1 97.12 176 PHE B N 1
ATOM 3465 C CA . PHE B 1 176 ? 9.398 -9.375 -12.961 1 97.12 176 PHE B CA 1
ATOM 3466 C C . PHE B 1 176 ? 8.297 -8.625 -12.219 1 97.12 176 PHE B C 1
ATOM 3468 O O . PHE B 1 176 ? 7.688 -9.164 -11.297 1 97.12 176 PHE B O 1
ATOM 3475 N N . ALA B 1 177 ? 8.086 -7.41 -12.688 1 97.75 177 ALA B N 1
ATOM 3476 C CA . ALA B 1 177 ? 7.07 -6.582 -12.047 1 97.75 177 ALA B CA 1
ATOM 3477 C C . ALA B 1 177 ? 5.691 -7.238 -12.125 1 97.75 177 ALA B C 1
ATOM 3479 O O . ALA B 1 177 ? 4.961 -7.285 -11.141 1 97.75 177 ALA B O 1
ATOM 3480 N N . GLU B 1 178 ? 5.406 -7.723 -13.242 1 95.62 178 GLU B N 1
ATOM 3481 C CA . GLU B 1 178 ? 4.129 -8.398 -13.445 1 95.62 178 GLU B CA 1
ATOM 3482 C C . GLU B 1 178 ? 4.004 -9.625 -12.555 1 95.62 178 GLU B C 1
ATOM 3484 O O . GLU B 1 178 ? 2.953 -9.852 -11.945 1 95.62 178 GLU B O 1
ATOM 3489 N N . ALA B 1 179 ? 5.027 -10.367 -12.484 1 97 179 ALA B N 1
ATOM 3490 C CA . ALA B 1 179 ? 5.035 -11.57 -11.656 1 97 179 ALA B CA 1
ATOM 3491 C C . ALA B 1 179 ? 4.902 -11.211 -10.18 1 97 179 ALA B C 1
ATOM 3493 O O . ALA B 1 179 ? 4.152 -11.852 -9.445 1 97 179 ALA B O 1
ATOM 3494 N N . ALA B 1 180 ? 5.645 -10.18 -9.773 1 98.06 180 ALA B N 1
ATOM 3495 C CA . ALA B 1 180 ? 5.562 -9.742 -8.383 1 98.06 180 ALA B CA 1
ATOM 3496 C C . ALA B 1 180 ? 4.145 -9.305 -8.023 1 98.06 180 ALA B C 1
ATOM 3498 O O . ALA B 1 180 ? 3.641 -9.625 -6.945 1 98.06 180 ALA B O 1
ATOM 3499 N N . GLU B 1 181 ? 3.549 -8.641 -8.93 1 97.75 181 GLU B N 1
ATOM 3500 C CA . GLU B 1 181 ? 2.162 -8.242 -8.727 1 97.75 181 GLU B CA 1
ATOM 3501 C C . GLU B 1 181 ? 1.253 -9.453 -8.555 1 97.75 181 GLU B C 1
ATOM 3503 O O . GLU B 1 181 ? 0.428 -9.5 -7.641 1 97.75 181 GLU B O 1
ATOM 3508 N N . GLU B 1 182 ? 1.425 -10.391 -9.43 1 96.44 182 GLU B N 1
ATOM 3509 C CA . GLU B 1 182 ? 0.635 -11.617 -9.344 1 96.44 182 GLU B CA 1
ATOM 3510 C C . GLU B 1 182 ? 0.854 -12.328 -8.016 1 96.44 182 GLU B C 1
ATOM 3512 O O . GLU B 1 182 ? -0.105 -12.758 -7.371 1 96.44 182 GLU B O 1
ATOM 3517 N N . VAL B 1 183 ? 2.053 -12.391 -7.57 1 97.81 183 VAL B N 1
ATOM 3518 C CA . VAL B 1 183 ? 2.428 -13.07 -6.332 1 97.81 183 VAL B CA 1
ATOM 3519 C C . VAL B 1 183 ? 1.685 -12.438 -5.156 1 97.81 183 VAL B C 1
ATOM 3521 O O . VAL B 1 183 ? 1.171 -13.148 -4.285 1 97.81 183 VAL B O 1
ATOM 3524 N N . TYR B 1 184 ? 1.533 -11.164 -5.184 1 97.75 184 TYR B N 1
ATOM 3525 C CA . TYR B 1 184 ? 1.006 -10.461 -4.02 1 97.75 184 TYR B CA 1
ATOM 3526 C C . TYR B 1 184 ? -0.505 -10.297 -4.117 1 97.75 184 TYR B C 1
ATOM 3528 O O . TYR B 1 184 ? -1.154 -9.875 -3.16 1 97.75 184 TYR B O 1
ATOM 3536 N N . THR B 1 185 ? -1.099 -10.664 -5.215 1 96.44 185 THR B N 1
ATOM 3537 C CA . THR B 1 185 ? -2.531 -10.438 -5.363 1 96.44 185 THR B CA 1
ATOM 3538 C C . THR B 1 185 ? -3.275 -11.758 -5.52 1 96.44 185 THR B C 1
ATOM 3540 O O . THR B 1 185 ? -4.492 -11.82 -5.34 1 96.44 185 THR B O 1
ATOM 3543 N N . SER B 1 186 ? -2.525 -12.828 -5.77 1 93.25 186 SER B N 1
ATOM 3544 C CA . SER B 1 186 ? -3.213 -14.07 -6.109 1 93.25 186 SER B CA 1
ATOM 3545 C C . SER B 1 186 ? -3.145 -15.07 -4.961 1 93.25 186 SER B C 1
ATOM 3547 O O . SER B 1 186 ? -3.787 -16.125 -5.008 1 93.25 186 SER B O 1
ATOM 3549 N N . THR B 1 187 ? -2.365 -14.812 -3.945 1 91.44 187 THR B N 1
ATOM 3550 C CA . THR B 1 187 ? -2.246 -15.695 -2.793 1 91.44 187 THR B CA 1
ATOM 3551 C C . THR B 1 187 ? -2.648 -14.969 -1.511 1 91.44 187 THR B C 1
ATOM 3553 O O . THR B 1 187 ? -2.734 -13.742 -1.488 1 91.44 187 THR B O 1
ATOM 3556 N N . VAL B 1 188 ? -2.947 -15.773 -0.5 1 90.69 188 VAL B N 1
ATOM 3557 C CA . VAL B 1 188 ? -3.275 -15.188 0.795 1 90.69 188 VAL B CA 1
ATOM 3558 C C . VAL B 1 188 ? -2.045 -14.5 1.381 1 90.69 188 VAL B C 1
ATOM 3560 O O . VAL B 1 188 ? -0.912 -14.844 1.031 1 90.69 188 VAL B O 1
ATOM 3563 N N . SER B 1 189 ? -2.242 -13.586 2.254 1 91.12 189 SER B N 1
ATOM 3564 C CA . SER B 1 189 ? -1.188 -12.719 2.766 1 91.12 189 SER B CA 1
ATOM 3565 C C . SER B 1 189 ? -0.171 -13.5 3.584 1 91.12 189 SER B C 1
ATOM 3567 O O . SER B 1 189 ? 0.999 -13.125 3.662 1 91.12 189 SER B O 1
ATOM 3569 N N . GLU B 1 190 ? -0.604 -14.602 4.047 1 92.94 190 GLU B N 1
ATOM 3570 C CA . GLU B 1 190 ? 0.26 -15.383 4.934 1 92.94 190 GLU B CA 1
ATOM 3571 C C . GLU B 1 190 ? 1.163 -16.312 4.137 1 92.94 190 GLU B C 1
ATOM 3573 O O . GLU B 1 190 ? 2.135 -16.859 4.672 1 92.94 190 GLU B O 1
ATOM 3578 N N . ASP B 1 191 ? 0.833 -16.562 2.92 1 94.88 191 ASP B N 1
ATOM 3579 C CA . ASP B 1 191 ? 1.629 -17.484 2.1 1 94.88 191 ASP B CA 1
ATOM 3580 C C . ASP B 1 191 ? 2.943 -16.828 1.678 1 94.88 191 ASP B C 1
ATOM 3582 O O . ASP B 1 191 ? 2.943 -15.852 0.916 1 94.88 191 ASP B O 1
ATOM 3586 N N . ARG B 1 192 ? 4.035 -17.391 2.043 1 96.31 192 ARG B N 1
ATOM 3587 C CA . ARG B 1 192 ? 5.348 -16.797 1.829 1 96.31 192 ARG B CA 1
ATOM 3588 C C . ARG B 1 192 ? 6.086 -17.5 0.691 1 96.31 192 ARG B C 1
ATOM 3590 O O . ARG B 1 192 ? 7.172 -17.062 0.295 1 96.31 192 ARG B O 1
ATOM 3597 N N . GLY B 1 193 ? 5.543 -18.469 0.124 1 96.75 193 GLY B N 1
ATOM 3598 C CA . GLY B 1 193 ? 6.23 -19.312 -0.842 1 96.75 193 GLY B CA 1
ATOM 3599 C C . GLY B 1 193 ? 6.879 -18.531 -1.967 1 96.75 193 GLY B C 1
ATOM 3600 O O . GLY B 1 193 ? 8.102 -18.547 -2.117 1 96.75 193 GLY B O 1
ATOM 3601 N N . LEU B 1 194 ? 6.047 -17.766 -2.695 1 97.88 194 LEU B N 1
ATOM 3602 C CA . LEU B 1 194 ? 6.57 -17 -3.816 1 97.88 194 LEU B CA 1
ATOM 3603 C C . LEU B 1 194 ? 7.004 -15.609 -3.367 1 97.88 194 LEU B C 1
ATOM 3605 O O . LEU B 1 194 ? 7.918 -15.023 -3.949 1 97.88 194 LEU B O 1
ATOM 3609 N N . ARG B 1 195 ? 6.414 -15.078 -2.32 1 98.25 195 ARG B N 1
ATOM 3610 C CA . ARG B 1 195 ? 6.742 -13.75 -1.817 1 98.25 195 ARG B CA 1
ATOM 3611 C C . ARG B 1 195 ? 8.203 -13.664 -1.404 1 98.25 195 ARG B C 1
ATOM 3613 O O . ARG B 1 195 ? 8.891 -12.688 -1.723 1 98.25 195 ARG B O 1
ATOM 3620 N N . ASP B 1 196 ? 8.68 -14.688 -0.77 1 97.81 196 ASP B N 1
ATOM 3621 C CA . ASP B 1 196 ? 10.078 -14.68 -0.338 1 97.81 196 ASP B CA 1
ATOM 3622 C C . ASP B 1 196 ? 11.023 -14.695 -1.536 1 97.81 196 ASP B C 1
ATOM 3624 O O . ASP B 1 196 ? 12.109 -14.125 -1.483 1 97.81 196 ASP B O 1
ATOM 3628 N N . VAL B 1 197 ? 10.609 -15.336 -2.57 1 97.94 197 VAL B N 1
ATOM 3629 C CA . VAL B 1 197 ? 11.438 -15.406 -3.771 1 97.94 197 VAL B CA 1
ATOM 3630 C C . VAL B 1 197 ? 11.594 -14.016 -4.375 1 97.94 197 VAL B C 1
ATOM 3632 O O . VAL B 1 197 ? 12.711 -13.594 -4.691 1 97.94 197 VAL B O 1
ATOM 3635 N N . VAL B 1 198 ? 10.508 -13.281 -4.477 1 98.12 198 VAL B N 1
ATOM 3636 C CA . VAL B 1 198 ? 10.586 -11.977 -5.121 1 98.12 198 VAL B CA 1
ATOM 3637 C C . VAL B 1 198 ? 11.266 -10.969 -4.188 1 98.12 198 VAL B C 1
ATOM 3639 O O . VAL B 1 198 ? 11.977 -10.078 -4.645 1 98.12 198 VAL B O 1
ATOM 3642 N N . VAL B 1 199 ? 11.078 -11.109 -2.908 1 98.5 199 VAL B N 1
ATOM 3643 C CA . VAL B 1 199 ? 11.75 -10.258 -1.934 1 98.5 199 VAL B CA 1
ATOM 3644 C C . VAL B 1 199 ? 13.258 -10.43 -2.039 1 98.5 199 VAL B C 1
ATOM 3646 O O . VAL B 1 199 ? 14 -9.453 -2.107 1 98.5 199 VAL B O 1
ATOM 3649 N N . LYS B 1 200 ? 13.688 -11.656 -2.088 1 97.56 200 LYS B N 1
ATOM 3650 C CA . LYS B 1 200 ? 15.117 -11.961 -2.191 1 97.56 200 LYS B CA 1
ATOM 3651 C C . LYS B 1 200 ? 15.703 -11.414 -3.49 1 97.56 200 LYS B C 1
ATOM 3653 O O . LYS B 1 200 ? 16.859 -10.977 -3.521 1 97.56 200 LYS B O 1
ATOM 3658 N N . MET B 1 201 ? 14.906 -11.469 -4.469 1 97.56 201 MET B N 1
ATOM 3659 C CA . MET B 1 201 ? 15.375 -10.961 -5.758 1 97.56 201 MET B CA 1
ATOM 3660 C C . MET B 1 201 ? 15.711 -9.477 -5.672 1 97.56 201 MET B C 1
ATOM 3662 O O . MET B 1 201 ? 16.656 -9.016 -6.309 1 97.56 201 MET B O 1
ATOM 3666 N N . ILE B 1 202 ? 14.938 -8.68 -4.91 1 98.19 202 ILE B N 1
ATOM 3667 C CA . ILE B 1 202 ? 15.211 -7.254 -4.742 1 98.19 202 ILE B CA 1
ATOM 3668 C C . ILE B 1 202 ? 16.562 -7.066 -4.07 1 98.19 202 ILE B C 1
ATOM 3670 O O . ILE B 1 202 ? 17.344 -6.195 -4.461 1 98.19 202 ILE B O 1
ATOM 3674 N N . GLU B 1 203 ? 16.766 -7.832 -3.092 1 96 203 GLU B N 1
ATOM 3675 C CA . GLU B 1 203 ? 18.047 -7.762 -2.412 1 96 203 GLU B CA 1
ATOM 3676 C C . GLU B 1 203 ? 19.203 -8.078 -3.371 1 96 203 GLU B C 1
ATOM 3678 O O . GLU B 1 203 ? 20.234 -7.398 -3.359 1 96 203 GLU B O 1
ATOM 3683 N N . GLN B 1 204 ? 19.031 -9.094 -4.164 1 95.25 204 GLN B N 1
ATOM 3684 C CA . GLN B 1 204 ? 20.062 -9.547 -5.098 1 95.25 204 GLN B CA 1
ATOM 3685 C C . GLN B 1 204 ? 20.297 -8.523 -6.203 1 95.25 204 GLN B C 1
ATOM 3687 O O . GLN B 1 204 ? 21.406 -8.391 -6.703 1 95.25 204 GLN B O 1
ATOM 3692 N N . ASP B 1 205 ? 19.281 -7.906 -6.566 1 96.31 205 ASP B N 1
ATOM 3693 C CA . ASP B 1 205 ? 19.344 -6.867 -7.586 1 96.31 205 ASP B CA 1
ATOM 3694 C C . ASP B 1 205 ? 18.625 -5.598 -7.125 1 96.31 205 ASP B C 1
ATOM 3696 O O . ASP B 1 205 ? 17.516 -5.301 -7.582 1 96.31 205 ASP B O 1
ATOM 3700 N N . ILE B 1 206 ? 19.328 -4.793 -6.293 1 97.44 206 ILE B N 1
ATOM 3701 C CA . ILE B 1 206 ? 18.766 -3.654 -5.578 1 97.44 206 ILE B CA 1
ATOM 3702 C C . ILE B 1 206 ? 18.344 -2.578 -6.574 1 97.44 206 ILE B C 1
ATOM 3704 O O . ILE B 1 206 ? 17.5 -1.729 -6.266 1 97.44 206 ILE B O 1
ATOM 3708 N N . LEU B 1 207 ? 18.859 -2.596 -7.801 1 97.06 207 LEU B N 1
ATOM 3709 C CA . LEU B 1 207 ? 18.562 -1.568 -8.797 1 97.06 207 LEU B CA 1
ATOM 3710 C C . LEU B 1 207 ? 17.172 -1.749 -9.375 1 97.06 207 LEU B C 1
ATOM 3712 O O . LEU B 1 207 ? 16.641 -0.853 -10.047 1 97.06 207 LEU B O 1
ATOM 3716 N N . LEU B 1 208 ? 16.531 -2.91 -9.109 1 97.62 208 LEU B N 1
ATOM 3717 C CA . LEU B 1 208 ? 15.125 -3.082 -9.469 1 97.62 208 LEU B CA 1
ATOM 3718 C C . LEU B 1 208 ? 14.266 -1.977 -8.859 1 97.62 208 LEU B C 1
ATOM 3720 O O . LEU B 1 208 ? 13.25 -1.587 -9.438 1 97.62 208 LEU B O 1
ATOM 3724 N N . LEU B 1 209 ? 14.711 -1.389 -7.715 1 98.06 209 LEU B N 1
ATOM 3725 C CA . LEU B 1 209 ? 13.984 -0.345 -7.008 1 98.06 209 LEU B CA 1
ATOM 3726 C C . LEU B 1 209 ? 14 0.962 -7.793 1 98.06 209 LEU B C 1
ATOM 3728 O O . LEU B 1 209 ? 13.219 1.874 -7.508 1 98.06 209 LEU B O 1
ATOM 3732 N N . ASP B 1 210 ? 14.844 1.05 -8.781 1 97.25 210 ASP B N 1
ATOM 3733 C CA . ASP B 1 210 ? 14.938 2.275 -9.57 1 97.25 210 ASP B CA 1
ATOM 3734 C C . ASP B 1 210 ? 13.891 2.295 -10.68 1 97.25 210 ASP B C 1
ATOM 3736 O O . ASP B 1 210 ? 13.672 3.326 -11.32 1 97.25 210 ASP B O 1
ATOM 3740 N N . HIS B 1 211 ? 13.281 1.197 -10.906 1 97.69 211 HIS B N 1
ATOM 3741 C CA . HIS B 1 211 ? 12.328 1.098 -12 1 97.69 211 HIS B CA 1
ATOM 3742 C C . HIS B 1 211 ? 10.914 1.424 -11.539 1 97.69 211 HIS B C 1
ATOM 3744 O O . HIS B 1 211 ? 10.414 0.812 -10.586 1 97.69 211 HIS B O 1
ATOM 3750 N N . VAL B 1 212 ? 10.258 2.248 -12.305 1 97.69 212 VAL B N 1
ATOM 3751 C CA . VAL B 1 212 ? 8.945 2.771 -11.953 1 97.69 212 VAL B CA 1
ATOM 3752 C C . VAL B 1 212 ? 7.938 1.628 -11.875 1 97.69 212 VAL B C 1
ATOM 3754 O O . VAL B 1 212 ? 7.078 1.608 -10.984 1 97.69 212 VAL B O 1
ATOM 3757 N N . VAL B 1 213 ? 8.016 0.714 -12.758 1 97.38 213 VAL B N 1
ATOM 3758 C CA . VAL B 1 213 ? 7.043 -0.37 -12.82 1 97.38 213 VAL B CA 1
ATOM 3759 C C . VAL B 1 213 ? 7.129 -1.222 -11.562 1 97.38 213 VAL B C 1
ATOM 3761 O O . VAL B 1 213 ? 6.109 -1.705 -11.055 1 97.38 213 VAL B O 1
ATOM 3764 N N . VAL B 1 214 ? 8.328 -1.39 -11.031 1 98.31 214 VAL B N 1
ATOM 3765 C CA . VAL B 1 214 ? 8.516 -2.156 -9.805 1 98.31 214 VAL B CA 1
ATOM 3766 C C . VAL B 1 214 ? 7.945 -1.377 -8.617 1 98.31 214 VAL B C 1
ATOM 3768 O O . VAL B 1 214 ? 7.238 -1.94 -7.777 1 98.31 214 VAL B O 1
ATOM 3771 N N . ARG B 1 215 ? 8.188 -0.116 -8.602 1 98.38 215 ARG B N 1
ATOM 3772 C CA . ARG B 1 215 ? 7.691 0.73 -7.52 1 98.38 215 ARG B CA 1
ATOM 3773 C C . ARG B 1 215 ? 6.172 0.81 -7.535 1 98.38 215 ARG B C 1
ATOM 3775 O O . ARG B 1 215 ? 5.535 0.906 -6.48 1 98.38 215 ARG B O 1
ATOM 3782 N N . GLU B 1 216 ? 5.617 0.778 -8.68 1 97.62 216 GLU B N 1
ATOM 3783 C CA . GLU B 1 216 ? 4.16 0.797 -8.797 1 97.62 216 GLU B CA 1
ATOM 3784 C C . GLU B 1 216 ? 3.543 -0.443 -8.156 1 97.62 216 GLU B C 1
ATOM 3786 O O . GLU B 1 216 ? 2.518 -0.352 -7.477 1 97.62 216 GLU B O 1
ATOM 3791 N N . VAL B 1 217 ? 4.164 -1.549 -8.367 1 97.88 217 VAL B N 1
ATOM 3792 C CA . VAL B 1 217 ? 3.701 -2.777 -7.727 1 97.88 217 VAL B CA 1
ATOM 3793 C C . VAL B 1 217 ? 3.83 -2.654 -6.211 1 97.88 217 VAL B C 1
ATOM 3795 O O . VAL B 1 217 ? 2.93 -3.057 -5.469 1 97.88 217 VAL B O 1
ATOM 3798 N N . MET B 1 218 ? 4.895 -2.045 -5.805 1 98.31 218 MET B N 1
ATOM 3799 C CA . MET B 1 218 ? 5.16 -1.882 -4.379 1 98.31 218 MET B CA 1
ATOM 3800 C C . MET B 1 218 ? 4.141 -0.944 -3.74 1 98.31 218 MET B C 1
ATOM 3802 O O . MET B 1 218 ? 3.73 -1.153 -2.598 1 98.31 218 MET B O 1
ATOM 3806 N N . ARG B 1 219 ? 3.705 0.001 -4.477 1 96.38 219 ARG B N 1
ATOM 3807 C CA . ARG B 1 219 ? 2.705 0.938 -3.973 1 96.38 219 ARG B CA 1
ATOM 3808 C C . ARG B 1 219 ? 1.343 0.265 -3.838 1 96.38 219 ARG B C 1
ATOM 3810 O O . ARG B 1 219 ? 0.557 0.612 -2.955 1 96.38 219 ARG B O 1
ATOM 3817 N N . ALA B 1 220 ? 1.159 -0.681 -4.68 1 96.38 220 ALA B N 1
ATOM 3818 C CA . ALA B 1 220 ? -0.17 -1.276 -4.785 1 96.38 220 ALA B CA 1
ATOM 3819 C C . ALA B 1 220 ? -0.29 -2.514 -3.898 1 96.38 220 ALA B C 1
ATOM 3821 O O . ALA B 1 220 ? -1.375 -3.082 -3.76 1 96.38 220 ALA B O 1
ATOM 3822 N N . THR B 1 221 ? 0.807 -2.967 -3.299 1 97.5 221 THR B N 1
ATOM 3823 C CA . THR B 1 221 ? 0.809 -4.215 -2.541 1 97.5 221 THR B CA 1
ATOM 3824 C C . THR B 1 221 ? 1.686 -4.09 -1.298 1 97.5 221 THR B C 1
ATOM 3826 O O . THR B 1 221 ? 2.258 -3.029 -1.038 1 97.5 221 THR B O 1
ATOM 3829 N N . ASP B 1 222 ? 1.808 -5.188 -0.535 1 97.62 222 ASP B N 1
ATOM 3830 C CA . ASP B 1 222 ? 2.637 -5.223 0.665 1 97.62 222 ASP B CA 1
ATOM 3831 C C . ASP B 1 222 ? 4.094 -5.516 0.316 1 97.62 222 ASP B C 1
ATOM 3833 O O . ASP B 1 222 ? 4.914 -5.762 1.203 1 97.62 222 ASP B O 1
ATOM 3837 N N . PHE B 1 223 ? 4.363 -5.488 -0.94 1 98.56 223 PHE B N 1
ATOM 3838 C CA . PHE B 1 223 ? 5.672 -5.902 -1.441 1 98.56 223 PHE B CA 1
ATOM 3839 C C . PHE B 1 223 ? 6.773 -5.031 -0.851 1 98.56 223 PHE B C 1
ATOM 3841 O O . PHE B 1 223 ? 7.793 -5.547 -0.383 1 98.56 223 PHE B O 1
ATOM 3848 N N . ALA B 1 224 ? 6.605 -3.715 -0.768 1 98.69 224 ALA B N 1
ATOM 3849 C CA . ALA B 1 224 ? 7.613 -2.809 -0.227 1 98.69 224 ALA B CA 1
ATOM 3850 C C . ALA B 1 224 ? 7.887 -3.105 1.244 1 98.69 224 ALA B C 1
ATOM 3852 O O . ALA B 1 224 ? 9.047 -3.139 1.672 1 98.69 224 ALA B O 1
ATOM 3853 N N . LEU B 1 225 ? 6.828 -3.291 1.966 1 98.44 225 LEU B N 1
ATOM 3854 C CA . LEU B 1 225 ? 6.977 -3.566 3.391 1 98.44 225 LEU B CA 1
ATOM 3855 C C . LEU B 1 225 ? 7.727 -4.875 3.615 1 98.44 225 LEU B C 1
ATOM 3857 O O . LEU B 1 225 ? 8.609 -4.949 4.477 1 98.44 225 LEU B O 1
ATOM 3861 N N . ASP B 1 226 ? 7.371 -5.891 2.842 1 98.31 226 ASP B N 1
ATOM 3862 C CA . ASP B 1 226 ? 8.055 -7.172 2.971 1 98.31 226 ASP B CA 1
ATOM 3863 C C . ASP B 1 226 ? 9.547 -7.027 2.705 1 98.31 226 ASP B C 1
ATOM 3865 O O . ASP B 1 226 ? 10.375 -7.602 3.422 1 98.31 226 ASP B O 1
ATOM 3869 N N . VAL B 1 227 ? 9.883 -6.305 1.653 1 98.69 227 VAL B N 1
ATOM 3870 C CA . VAL B 1 227 ? 11.289 -6.098 1.317 1 98.69 227 VAL B CA 1
ATOM 3871 C C . VAL B 1 227 ? 11.977 -5.32 2.438 1 98.69 227 VAL B C 1
ATOM 3873 O O . VAL B 1 227 ? 13.078 -5.676 2.857 1 98.69 227 VAL B O 1
ATOM 3876 N N . LEU B 1 228 ? 11.312 -4.25 2.943 1 98.62 228 LEU B N 1
ATOM 3877 C CA . LEU B 1 228 ? 11.859 -3.42 4.012 1 98.62 228 LEU B CA 1
ATOM 3878 C C . LEU B 1 228 ? 12.141 -4.254 5.258 1 98.62 228 LEU B C 1
ATOM 3880 O O . LEU B 1 228 ? 13.234 -4.164 5.832 1 98.62 228 LEU B O 1
ATOM 3884 N N . LEU B 1 229 ? 11.219 -5.051 5.605 1 98.06 229 LEU B N 1
ATOM 3885 C CA . LEU B 1 229 ? 11.383 -5.883 6.793 1 98.06 229 LEU B CA 1
ATOM 3886 C C . LEU B 1 229 ? 12.492 -6.906 6.59 1 98.06 229 LEU B C 1
ATOM 3888 O O . LEU B 1 229 ? 13.281 -7.164 7.504 1 98.06 229 LEU B O 1
ATOM 3892 N N . TYR B 1 230 ? 12.547 -7.484 5.445 1 97.88 230 TYR B N 1
ATOM 3893 C CA . TYR B 1 230 ? 13.578 -8.469 5.125 1 97.88 230 TYR B CA 1
ATOM 3894 C C . TYR B 1 230 ? 14.969 -7.84 5.176 1 97.88 230 TYR B C 1
ATOM 3896 O O . TYR B 1 230 ? 15.867 -8.367 5.828 1 97.88 230 TYR B O 1
ATOM 3904 N N . MET B 1 231 ? 15.109 -6.684 4.551 1 96.75 231 MET B N 1
ATOM 3905 C CA . MET B 1 231 ? 16.422 -6.055 4.406 1 96.75 231 MET B CA 1
ATOM 3906 C C . MET B 1 231 ? 16.859 -5.426 5.723 1 96.75 231 MET B C 1
ATOM 3908 O O . MET B 1 231 ? 18.062 -5.223 5.941 1 96.75 231 MET B O 1
ATOM 3912 N N . SER B 1 232 ? 15.914 -5.086 6.605 1 96.94 232 SER B N 1
ATOM 3913 C CA . SER B 1 232 ? 16.266 -4.414 7.855 1 96.94 232 SER B CA 1
ATOM 3914 C C . SER B 1 232 ? 16.422 -5.418 8.992 1 96.94 232 SER B C 1
ATOM 3916 O O . SER B 1 232 ? 16.641 -5.027 10.141 1 96.94 232 SER B O 1
ATOM 3918 N N . GLN B 1 233 ? 16.25 -6.66 8.727 1 96.12 233 GLN B N 1
ATOM 3919 C CA . GLN B 1 233 ? 16.25 -7.699 9.75 1 96.12 233 GLN B CA 1
ATOM 3920 C C . GLN B 1 233 ? 17.5 -7.641 10.609 1 96.12 233 GLN B C 1
ATOM 3922 O O . GLN B 1 233 ? 17.422 -7.688 11.836 1 96.12 233 GLN B O 1
ATOM 3927 N N . GLU B 1 234 ? 18.656 -7.535 10 1 94.31 234 GLU B N 1
ATOM 3928 C CA . GLU B 1 234 ? 19.922 -7.5 10.727 1 94.31 234 GLU B CA 1
ATOM 3929 C C . GLU B 1 234 ? 20.016 -6.246 11.594 1 94.31 234 GLU B C 1
ATOM 3931 O O . GLU B 1 234 ? 20.484 -6.312 12.734 1 94.31 234 GLU B O 1
ATOM 3936 N N . MET B 1 235 ? 19.656 -5.164 10.984 1 94.62 235 MET B N 1
ATOM 3937 C CA . MET B 1 235 ? 19.672 -3.904 11.719 1 94.62 235 MET B CA 1
ATOM 3938 C C . MET B 1 235 ? 18.781 -3.984 12.961 1 94.62 235 MET B C 1
ATOM 3940 O O . MET B 1 235 ? 19.172 -3.52 14.031 1 94.62 235 MET B O 1
ATOM 3944 N N . ARG B 1 236 ? 17.641 -4.566 12.906 1 95.12 236 ARG B N 1
ATOM 3945 C CA . ARG B 1 236 ? 16.688 -4.684 14 1 95.12 236 ARG B CA 1
ATOM 3946 C C . ARG B 1 236 ? 17.203 -5.633 15.078 1 95.12 236 ARG B C 1
ATOM 3948 O O . ARG B 1 236 ? 17.078 -5.359 16.266 1 95.12 236 ARG B O 1
ATOM 3955 N N . SER B 1 237 ? 17.781 -6.68 14.633 1 94.31 237 SER B N 1
ATOM 3956 C CA . SER B 1 237 ? 18.359 -7.629 15.578 1 94.31 237 SER B CA 1
ATOM 3957 C C . SER B 1 237 ? 19.453 -6.977 16.422 1 94.31 237 SER B C 1
ATOM 3959 O O . SER B 1 237 ? 19.5 -7.168 17.641 1 94.31 237 SER B O 1
ATOM 3961 N N . ARG B 1 238 ? 20.312 -6.23 15.789 1 93.75 238 ARG B N 1
ATOM 3962 C CA . ARG B 1 238 ? 21.375 -5.516 16.484 1 93.75 238 ARG B CA 1
ATOM 3963 C C . ARG B 1 238 ? 20.797 -4.496 17.469 1 93.75 238 ARG B C 1
ATOM 3965 O O . ARG B 1 238 ? 21.297 -4.344 18.578 1 93.75 238 ARG B O 1
ATOM 3972 N N . ALA B 1 239 ? 19.797 -3.832 17 1 92.94 239 ALA B N 1
ATOM 3973 C CA . ALA B 1 239 ? 19.156 -2.814 17.828 1 92.94 239 ALA B CA 1
ATOM 3974 C C . ALA B 1 239 ? 18.516 -3.441 19.062 1 92.94 239 ALA B C 1
ATOM 3976 O O . ALA B 1 239 ? 18.562 -2.873 20.156 1 92.94 239 ALA B O 1
ATOM 3977 N N . ARG B 1 240 ? 17.953 -4.602 18.938 1 91.94 240 ARG B N 1
ATOM 3978 C CA . ARG B 1 240 ? 17.328 -5.316 20.047 1 91.94 240 ARG B CA 1
ATOM 3979 C C . ARG B 1 240 ? 18.375 -5.77 21.062 1 91.94 240 ARG B C 1
ATOM 3981 O O . ARG B 1 240 ? 18.125 -5.758 22.266 1 91.94 240 ARG B O 1
ATOM 3988 N N . PHE B 1 241 ? 19.422 -6.133 20.531 1 87.19 241 PHE B N 1
ATOM 3989 C CA . PHE B 1 241 ? 20.516 -6.578 21.391 1 87.19 241 PHE B CA 1
ATOM 3990 C C . PHE B 1 241 ? 21.062 -5.418 22.219 1 87.19 241 PHE B C 1
ATOM 3992 O O . PHE B 1 241 ? 21.359 -5.574 23.406 1 87.19 241 PHE B O 1
ATOM 3999 N N . LYS B 1 242 ? 21.234 -4.379 21.609 1 85.75 242 LYS B N 1
ATOM 4000 C CA . LYS B 1 242 ? 21.75 -3.195 22.297 1 85.75 242 LYS B CA 1
ATOM 4001 C C . LYS B 1 242 ? 20.781 -2.748 23.406 1 85.75 242 LYS B C 1
ATOM 4003 O O . LYS B 1 242 ? 21.219 -2.244 24.438 1 85.75 242 LYS B O 1
ATOM 4008 N N . ASP B 1 243 ? 19.484 -2.926 23.219 1 77.06 243 ASP B N 1
ATOM 4009 C CA . ASP B 1 243 ? 18.469 -2.49 24.172 1 77.06 243 ASP B CA 1
ATOM 4010 C C . ASP B 1 243 ? 18.281 -3.525 25.281 1 77.06 243 ASP B C 1
ATOM 4012 O O . ASP B 1 243 ? 17.562 -3.271 26.266 1 77.06 243 ASP B O 1
ATOM 4016 N N . SER B 1 244 ? 18.875 -4.672 25.141 1 72.38 244 SER B N 1
ATOM 4017 C CA . SER B 1 244 ? 18.734 -5.715 26.141 1 72.38 244 SER B CA 1
ATOM 4018 C C . SER B 1 244 ? 19.594 -5.422 27.375 1 72.38 244 SER B C 1
ATOM 4020 O O . SER B 1 244 ? 20.703 -4.883 27.234 1 72.38 244 SER B O 1
ATOM 4022 N N . PRO B 1 245 ? 18.969 -5.297 28.5 1 65.56 245 PRO B N 1
ATOM 4023 C CA . PRO B 1 245 ? 19.656 -5.023 29.75 1 65.56 245 PRO B CA 1
ATOM 4024 C C . PRO B 1 245 ? 20.984 -5.773 29.875 1 65.56 245 PRO B C 1
ATOM 4026 O O . PRO B 1 245 ? 21.922 -5.273 30.5 1 65.56 245 PRO B O 1
ATOM 4029 N N . GLU B 1 246 ? 21 -6.992 29.453 1 56.16 246 GLU B N 1
ATOM 4030 C CA . GLU B 1 246 ? 22.234 -7.754 29.672 1 56.16 246 GLU B CA 1
ATOM 4031 C C . GLU B 1 246 ? 23.438 -7.074 29.031 1 56.16 246 GLU B C 1
ATOM 4033 O O . GLU B 1 246 ? 24.547 -7.148 29.547 1 56.16 246 GLU B O 1
ATOM 4038 N N . THR B 1 247 ? 23.203 -6.457 28.031 1 51.31 247 THR B N 1
ATOM 4039 C CA . THR B 1 247 ? 24.344 -5.812 27.391 1 51.31 247 THR B CA 1
ATOM 4040 C C . THR B 1 247 ? 24.734 -4.531 28.125 1 51.31 247 THR B C 1
ATOM 4042 O O . THR B 1 247 ? 25.891 -4.109 28.078 1 51.31 247 THR B O 1
ATOM 4045 N N . VAL B 1 248 ? 23.859 -3.805 28.75 1 50.59 248 VAL B N 1
ATOM 4046 C CA . VAL B 1 248 ? 24.188 -2.65 29.578 1 50.59 248 VAL B CA 1
ATOM 4047 C C . VAL B 1 248 ? 25.016 -3.098 30.781 1 50.59 248 VAL B C 1
ATOM 4049 O O . VAL B 1 248 ? 25.906 -2.371 31.234 1 50.59 248 VAL B O 1
ATOM 4052 N N . SER B 1 249 ? 24.781 -4.281 31.219 1 47.84 249 SER B N 1
ATOM 4053 C CA . SER B 1 249 ? 25.531 -4.75 32.375 1 47.84 249 SER B CA 1
ATOM 4054 C C . SER B 1 249 ? 26.969 -5.098 32 1 47.84 249 SER B C 1
ATOM 4056 O O . SER B 1 249 ? 27.875 -4.949 32.844 1 47.84 249 SER B O 1
ATOM 4058 N N . LEU B 1 250 ? 27.156 -5.516 30.859 1 44.84 250 LEU B N 1
ATOM 4059 C CA . LEU B 1 250 ? 28.547 -5.914 30.625 1 44.84 250 LEU B CA 1
ATOM 4060 C C . LEU B 1 250 ? 29.453 -4.691 30.531 1 44.84 250 LEU B C 1
ATOM 4062 O O . LEU B 1 250 ? 30.656 -4.785 30.812 1 44.84 250 LEU B O 1
ATOM 4066 N N . GLY B 1 251 ? 28.922 -3.555 30.172 1 40.22 251 GLY B N 1
ATOM 4067 C CA . GLY B 1 251 ? 29.812 -2.406 30.109 1 40.22 251 GLY B CA 1
ATOM 4068 C C . GLY B 1 251 ? 30.141 -1.844 31.484 1 40.22 251 GLY B C 1
ATOM 4069 O O . GLY B 1 251 ? 30.938 -0.914 31.609 1 40.22 251 GLY B O 1
ATOM 4070 N N . VAL B 1 252 ? 29.328 -2.033 32.438 1 42.31 252 VAL B N 1
ATOM 4071 C CA . VAL B 1 252 ? 29.672 -1.49 33.75 1 42.31 252 VAL B CA 1
ATOM 4072 C C . VAL B 1 252 ? 30.812 -2.309 34.344 1 42.31 252 VAL B C 1
ATOM 4074 O O . VAL B 1 252 ? 31.562 -1.809 35.188 1 42.31 252 VAL B O 1
ATOM 4077 N N . TRP B 1 253 ? 30.875 -3.637 34.062 1 38.56 253 TRP B N 1
ATOM 4078 C CA . TRP B 1 253 ? 31.891 -4.312 34.875 1 38.56 253 TRP B CA 1
ATOM 4079 C C . TRP B 1 253 ? 33.281 -4.066 34.312 1 38.56 253 TRP B C 1
ATOM 4081 O O . TRP B 1 253 ? 34.281 -4.348 34.969 1 38.56 253 TRP B O 1
ATOM 4091 N N . GLY B 1 254 ? 33.406 -3.783 32.938 1 33.28 254 GLY B N 1
ATOM 4092 C CA . GLY B 1 254 ? 34.844 -3.752 32.625 1 33.28 254 GLY B CA 1
ATOM 4093 C C . GLY B 1 254 ? 35.5 -2.443 33 1 33.28 254 GLY B C 1
ATOM 4094 O O . GLY B 1 254 ? 36.656 -2.215 32.656 1 33.28 254 GLY B O 1
ATOM 4095 N N . SER B 1 255 ? 34.812 -1.42 33.625 1 25.69 255 SER B N 1
ATOM 4096 C CA . SER B 1 255 ? 35.812 -0.573 34.25 1 25.69 255 SER B CA 1
ATOM 4097 C C . SER B 1 255 ? 36.219 -1.139 35.594 1 25.69 255 SER B C 1
ATOM 4099 O O . SER B 1 255 ? 35.406 -1.744 36.312 1 25.69 255 SER B O 1
#